Protein AF-0000000080869818 (afdb_homodimer)

Organism: NCBI:txid3151122

Nearest PDB structures (foldseek):
  1l0q-assembly4_D  TM=9.243E-01  e=3.278E-20  Methanosarcina mazei S-6
  3bws-assembly1_A  TM=8.130E-01  e=2.276E-13  Leptospira interrogans
  7zcj-assembly1_A  TM=7.150E-01  e=5.202E-08  synthetic construct
  6rem-assembly1_A  TM=7.268E-01  e=1.314E-07  synthetic construct
  6qsd-assembly1_A  TM=7.021E-01  e=1.252E-07  synthetic construct

Secondary structure (DSSP, 8-state):
------------------------------EEEEE-BTT--EEEEETTTTEEEEEE-S--SEEEEEE-TTSSEEEEEE-S-B-TTS-----TT--GGGGSTTS-SS----SS---BEEEEEEETTTTEEEEEEEESS----EEE-TTSSEEEEEEGGGTEEEEEETTT--EEEEEE--SSEEEEEE-TTT-PEEEEETTTTEEEEEETTTTEEEEEEE--S-EEEEEE-TTSSEEEEEETTTTEEEEEETTTTEEEEEEE--SSEEEEEE-TTS-EEEEEETTTTEEEEEETTT--EEEEE--S-EEEEEE-TTT-PEEEEESSSSEEEEE-TTT--EEEEEEPSS---S-EE------/------------------------------EEEEE-BTT--EEEEETTTTEEEEEE-S--SEEEEEE-TTSSEEEEEE-S-B-TTS-----TTS-GGGGSTTS--S----S----BEEEEEEETTTTEEEEEEEESS----EEE-TTSSEEEEEEGGGTEEEEEETTT--EEEEEE--SSEEEEEE-TTT-PEEEEETTTTEEEEEETTTTEEEEEEE--S-EEEEEE-TTSSEEEEEETTTTEEEEEETTTTEEEEEEE--SSEEEEEE-TTS-EEEEEETTTTEEEEEETTT--EEEEE--S-EEEEEE-TTT-PEEEEESSSSEEEEE-TTT--EEEEEE-SS---S-EEE-----

pLDDT: mean 85.12, std 24.09, range [18.5, 98.94]

Solvent-accessible surface area (backbone atoms only — not comparable to full-atom values): 37260 Å² total; per-residue (Å²): 142,81,88,80,76,79,77,80,80,79,78,77,78,75,76,75,77,74,75,70,73,71,70,65,70,66,74,67,60,36,32,36,40,30,20,10,23,86,56,22,32,26,43,30,28,36,64,82,78,64,39,74,74,49,64,33,65,90,49,59,30,23,28,7,30,26,48,32,74,84,52,52,36,36,40,33,18,11,53,48,70,32,67,75,88,54,83,61,85,62,72,96,74,79,72,79,77,77,64,68,74,71,63,67,82,62,91,64,66,71,83,60,87,64,42,21,8,40,34,38,33,26,33,56,89,75,47,37,76,75,48,77,34,71,41,87,30,29,15,46,26,43,39,45,39,74,82,48,49,36,39,38,34,21,15,34,92,76,18,16,37,38,31,28,31,63,86,78,53,40,68,78,47,73,42,81,67,32,45,33,20,41,28,68,49,65,44,71,92,60,38,44,34,41,34,20,10,29,62,69,5,29,36,27,36,27,36,70,88,78,66,44,60,46,30,40,25,66,69,48,62,23,22,35,36,52,40,68,40,84,85,62,49,36,36,39,30,20,18,32,75,73,14,26,34,36,33,27,33,60,87,80,39,37,67,73,45,77,42,88,58,35,40,42,27,41,15,37,31,50,39,66,85,54,51,33,40,39,36,18,5,25,70,64,22,22,39,30,38,31,34,67,86,80,59,51,73,49,73,37,81,34,78,60,27,24,26,30,42,45,47,40,71,87,80,30,36,33,39,34,18,10,72,74,42,35,31,37,36,37,23,39,67,85,82,53,45,76,75,45,78,38,80,47,91,25,42,33,33,38,66,28,75,42,76,55,70,80,128,133,85,74,80,81,82,78,80,81,80,78,79,77,76,75,75,76,74,76,71,72,70,72,66,70,66,73,67,62,38,33,37,40,28,21,10,24,85,57,22,32,27,42,30,29,35,63,84,77,64,38,74,74,47,63,33,64,89,50,58,30,22,29,9,29,25,49,31,75,85,52,53,37,37,38,33,18,12,54,47,68,32,64,72,88,54,83,62,88,62,71,98,74,80,73,78,76,77,66,67,75,72,64,66,79,62,88,64,67,70,83,59,86,62,41,21,9,39,34,38,34,27,33,56,88,75,47,37,74,74,47,76,34,70,40,87,29,28,15,48,26,41,38,46,41,73,84,47,49,36,39,38,34,21,14,35,92,76,19,17,36,38,33,27,32,65,85,79,54,40,68,77,48,73,43,81,66,34,45,33,20,40,27,70,50,63,44,72,94,61,37,45,33,39,35,19,10,30,62,70,5,30,36,28,35,27,36,70,86,79,66,45,59,45,31,42,25,67,69,48,62,23,22,33,35,51,38,68,41,84,85,62,50,37,35,40,30,19,18,31,74,74,14,27,35,34,34,26,34,60,86,81,39,36,67,73,45,76,41,87,58,34,42,42,26,41,14,35,34,49,39,67,86,52,51,34,39,38,35,19,8,24,70,64,21,22,39,29,38,31,36,67,87,79,61,50,74,49,72,37,82,35,79,60,26,25,26,30,43,46,47,40,74,86,80,30,34,33,38,34,18,11,71,75,42,36,30,37,37,36,23,40,66,84,82,53,44,75,72,44,78,38,80,47,92,26,40,33,34,38,66,26,75,43,77,55,68,81,129

InterPro domains:
  IPR002372 Pyrrolo-quinoline quinone repeat domain [PF13360] (114-333)
  IPR011048 Cytochrome cd1-nitrite reductase-like, haem d1 domain superfamily [SSF51004] (14-351)
  IPR015943 WD40/YVTN repeat-like-containing domain superfamily [G3DSA:2.130.10.10] (13-156)
  IPR015943 WD40/YVTN repeat-like-containing domain superfamily [G3DSA:2.130.10.10] (213-357)
  IPR051200 Multi-functional host-pathogen interaction and enzymatic activity protein [PTHR47197] (119-343)

Foldseek 3Di:
DDDPPPPDPPPPPPPPPPPPPPPPPPLQAKWKWWDFFQLQKIFIAHPVVGARDDIQHDGHRWFAWEAFPVRFKIKTFHQDFAWPPDCPVAPPDDDPPVPPPPPPPDPPPPPPGQTWIWMWIAGPVVSYTDDIAIGRGGFHYWDQFNVRQWIWTDHQVVQWIWIAGPVVSDTPDTARFGHGWADWDADPPQHWIWIFHQVQQKIFTARPVVGYTPDIAHADAGWHDWEAAPVRQWIWTDRQCVQWIFIAGPVVSYTPDIAHHEHRKAAWDAFLVRQKIWIDHQPVQKIWIAGNVVGDIDIDHHDHRWHYWDFDNPQGWIWTWHPVFQWIFTADRPVRHTPDIYGHSHGTHHMYIDDSDDD/DCPDDDPPPPPPPPPPPPPPPPPPPPLQAKWKWWDFFQLQKIFIAHPVVGARDDIQHDGHRWFAWEAFPVRFKIKTFHQDFAWPPDCPVAPPDDDPPVPPPPPPPDPPPPPPGQGWIWMWIAGPVVSYTDDIAIGRGGFHYWDQFNVRQWIWTDHQVVQWIWIAGPVVSDTPDIAHFGHGWADWDADPPQHWIWIFHQVQQKIFTARPVVGYTPDIAHADAGWHDWDAAPVRQWIWTDRQCVQWIFIAGPVVSYTPDIAHHEHRKAAWDAFLVRQKIWIDHQPQQKIWIAGNVVGDIDIDHHDHRWHYWDFDNPQGWIWTWHPVFQWIFTADRPVRHTPDIYGHSHGTHHMYIDDSDDD

Sequence (718 aa):
MKDSLQRPWLACLVAGIALGASTAALATGDRAFVPMGAADAVGIIDLERHQVISTVSGTMNTHGSALTPDGELLILGSLTPHEPGSEIARPEGVTEDEHAAHHGDGAAASPKEARTGLLYVVDTATSRLVRTLEVPGPVHHVLVTGDGRHVVATHPAGGGISVVSLDSGQVIASLATGPNPNYLVQHEEGGSILVSNAGNGTISEVDPQHWFVRRNMRVGGSPEHMVLSKDGQSLYVNDATGGNALAVDLATGSVAEEYEIGAAPHGIDLSPDGQRLYATSQGDNRLVRISLEDGTRHSAELSPAPYHLTVAPTDGRVLVTSRAAPHLWILAPDSLEVLQTLELGGIGHQISLEASRPDMKDSLQRPWLACLVAGIALGASTAALATGDRAFVPMGAADAVGIIDLERHQVISTVSGTMNTHGSALTPDGELLILGSLTPHEPGSEIARPEGVTEDEHAAHHGDGAAASPKEARTGLLYVVDTATSRLVRTLEVPGPVHHVLVTGDGRHVVATHPAGGGISVVSLDSGQVIASLATGPNPNYLVQHEEGGSILVSNAGNGTISEVDPQHWFVRRNMRVGGSPEHMVLSKDGQSLYVNDATGGNALAVDLATGSVAEEYEIGAAPHGIDLSPDGQRLYATSQGDNRLVRISLEDGTRHSAELSPAPYHLTVAPTDGRVLVTSRAAPHLWILAPDSLEVLQTLELGGIGHQISLEASRPD

Radius of gyration: 34.53 Å; Cα contacts (8 Å, |Δi|>4): 2020; chains: 2; bounding box: 156×140×74 Å

Structure (mmCIF, N/CA/C/O backbone):
data_AF-0000000080869818-model_v1
#
loop_
_entity.id
_entity.type
_entity.pdbx_description
1 polymer 'YncE family protein'
#
loop_
_atom_site.group_PDB
_atom_site.id
_atom_site.type_symbol
_atom_site.label_atom_id
_atom_site.label_alt_id
_atom_site.label_comp_id
_atom_site.label_asym_id
_atom_site.label_entity_id
_atom_site.label_seq_id
_atom_site.pdbx_PDB_ins_code
_atom_site.Cartn_x
_atom_site.Cartn_y
_atom_site.Cartn_z
_atom_site.occupancy
_atom_site.B_iso_or_equiv
_atom_site.auth_seq_id
_atom_site.auth_comp_id
_atom_site.auth_asym_id
_atom_site.auth_atom_id
_atom_site.pdbx_PDB_model_num
ATOM 1 N N . MET A 1 1 ? 77.188 73.562 -7.262 1 18.5 1 MET A N 1
ATOM 2 C CA . MET A 1 1 ? 75.75 73.5 -7.25 1 18.5 1 MET A CA 1
ATOM 3 C C . MET A 1 1 ? 75.25 72.875 -5.945 1 18.5 1 MET A C 1
ATOM 5 O O . MET A 1 1 ? 76 72.25 -5.199 1 18.5 1 MET A O 1
ATOM 9 N N . LYS A 1 2 ? 73.938 72.062 -6.125 1 23.8 2 LYS A N 1
ATOM 10 C CA . LYS A 1 2 ? 72.5 72.188 -5.891 1 23.8 2 LYS A CA 1
ATOM 11 C C . LYS A 1 2 ? 72.062 71.562 -4.582 1 23.8 2 LYS A C 1
ATOM 13 O O . LYS A 1 2 ? 72.5 70.438 -4.27 1 23.8 2 LYS A O 1
ATOM 18 N N . ASP A 1 3 ? 71.625 72.188 -3.564 1 23.52 3 ASP A N 1
ATOM 19 C CA . ASP A 1 3 ? 71.25 72 -2.17 1 23.52 3 ASP A CA 1
ATOM 20 C C . ASP A 1 3 ? 70.125 71 -2.039 1 23.52 3 ASP A C 1
ATOM 22 O O . ASP A 1 3 ? 69 71.125 -2.568 1 23.52 3 ASP A O 1
ATOM 26 N N . SER A 1 4 ? 70.375 69.688 -2.121 1 29.8 4 SER A N 1
ATOM 27 C CA . SER A 1 4 ? 69.562 68.438 -2.078 1 29.8 4 SER A CA 1
ATOM 28 C C . SER A 1 4 ? 68.812 68.375 -0.767 1 29.8 4 SER A C 1
ATOM 30 O O . SER A 1 4 ? 69.438 68.125 0.293 1 29.8 4 SER A O 1
ATOM 32 N N . LEU A 1 5 ? 67.812 69.312 -0.612 1 27.94 5 LEU A N 1
ATOM 33 C CA . LEU A 1 5 ? 66.938 69.438 0.575 1 27.94 5 LEU A CA 1
ATOM 34 C C . LEU A 1 5 ? 66.312 68.062 0.867 1 27.94 5 LEU A C 1
ATOM 36 O O . LEU A 1 5 ? 65.812 67.438 -0.047 1 27.94 5 LEU A O 1
ATOM 40 N N . GLN A 1 6 ? 66.625 67.375 1.917 1 27.58 6 GLN A N 1
ATOM 41 C CA . GLN A 1 6 ? 66.25 66.125 2.586 1 27.58 6 GLN A CA 1
ATOM 42 C C . GLN A 1 6 ? 64.812 66.125 3.098 1 27.58 6 GLN A C 1
ATOM 44 O O . GLN A 1 6 ? 64.562 66.812 4.102 1 27.58 6 GLN A O 1
ATOM 49 N N . ARG A 1 7 ? 63.781 66.625 2.291 1 27.31 7 ARG A N 1
ATOM 50 C CA . ARG A 1 7 ? 62.5 66.75 2.986 1 27.31 7 ARG A CA 1
ATOM 51 C C . ARG A 1 7 ? 62.062 65.5 3.656 1 27.31 7 ARG A C 1
ATOM 53 O O . ARG A 1 7 ? 62.188 64.375 3.074 1 27.31 7 ARG A O 1
ATOM 60 N N . PRO A 1 8 ? 61.844 65.5 5.02 1 28.58 8 PRO A N 1
ATOM 61 C CA . PRO A 1 8 ? 61.438 64.438 5.906 1 28.58 8 PRO A CA 1
ATOM 62 C C . PRO A 1 8 ? 60.031 63.875 5.578 1 28.58 8 PRO A C 1
ATOM 64 O O . PRO A 1 8 ? 59.156 64.625 5.191 1 28.58 8 PRO A O 1
ATOM 67 N N . TRP A 1 9 ? 59.906 62.719 4.887 1 28.58 9 TRP A N 1
ATOM 68 C CA . TRP A 1 9 ? 58.688 62 4.523 1 28.58 9 TRP A CA 1
ATOM 69 C C . TRP A 1 9 ? 57.812 61.719 5.754 1 28.58 9 TRP A C 1
ATOM 71 O O . TRP A 1 9 ? 58.312 61.094 6.723 1 28.58 9 TRP A O 1
ATOM 81 N N . LEU A 1 10 ? 56.969 62.656 6.234 1 28.91 10 LEU A N 1
ATOM 82 C CA . LEU A 1 10 ? 55.969 62.469 7.273 1 28.91 10 LEU A CA 1
ATOM 83 C C . LEU A 1 10 ? 55.125 61.25 6.988 1 28.91 10 LEU A C 1
ATOM 85 O O . LEU A 1 10 ? 54.5 61.125 5.926 1 28.91 10 LEU A O 1
ATOM 89 N N . ALA A 1 11 ? 55.469 60.062 7.527 1 29.45 11 ALA A N 1
ATOM 90 C CA . ALA A 1 11 ? 54.75 58.781 7.559 1 29.45 11 ALA A CA 1
ATOM 91 C C . ALA A 1 11 ? 53.375 58.938 8.234 1 29.45 11 ALA A C 1
ATOM 93 O O . ALA A 1 11 ? 53.281 59.312 9.406 1 29.45 11 ALA A O 1
ATOM 94 N N . CYS A 1 12 ? 52.375 59.5 7.539 1 28.84 12 CYS A N 1
ATOM 95 C CA . CYS A 1 12 ? 51 59.562 8.023 1 28.84 12 CYS A CA 1
ATOM 96 C C . CYS A 1 12 ? 50.531 58.188 8.461 1 28.84 12 CYS A C 1
ATOM 98 O O . CYS A 1 12 ? 50.562 57.219 7.684 1 28.84 12 CYS A O 1
ATOM 100 N N . LEU A 1 13 ? 50.625 57.844 9.766 1 31.23 13 LEU A N 1
ATOM 101 C CA . LEU A 1 13 ? 50.062 56.688 10.438 1 31.23 13 LEU A CA 1
ATOM 102 C C . LEU A 1 13 ? 48.562 56.656 10.266 1 31.23 13 LEU A C 1
ATOM 104 O O . LEU A 1 13 ? 47.844 57.531 10.75 1 31.23 13 LEU A O 1
ATOM 108 N N . VAL A 1 14 ? 48.062 56.281 9.094 1 30.48 14 VAL A N 1
ATOM 109 C CA . VAL A 1 14 ? 46.625 56 8.969 1 30.48 14 VAL A CA 1
ATOM 110 C C . VAL A 1 14 ? 46.219 54.906 9.961 1 30.48 14 VAL A C 1
ATOM 112 O O . VAL A 1 14 ? 46.719 53.781 9.883 1 30.48 14 VAL A O 1
ATOM 115 N N . ALA A 1 15 ? 45.969 55.281 11.227 1 33.91 15 ALA A N 1
ATOM 116 C CA . ALA A 1 15 ? 45.312 54.375 12.172 1 33.91 15 ALA A CA 1
ATOM 117 C C . ALA A 1 15 ? 44.031 53.812 11.578 1 33.91 15 ALA A C 1
ATOM 119 O O . ALA A 1 15 ? 43.062 54.562 11.32 1 33.91 15 ALA A O 1
ATOM 120 N N . GLY A 1 16 ? 44.094 52.844 10.742 1 30.05 16 GLY A N 1
ATOM 121 C CA . GLY A 1 16 ? 42.938 52.094 10.328 1 30.05 16 GLY A CA 1
ATOM 122 C C . GLY A 1 16 ? 42.062 51.625 11.5 1 30.05 16 GLY A C 1
ATOM 123 O O . GLY A 1 16 ? 42.562 50.875 12.352 1 30.05 16 GLY A O 1
ATOM 124 N N . ILE A 1 17 ? 41.188 52.438 12.023 1 32.44 17 ILE A N 1
ATOM 125 C CA . ILE A 1 17 ? 40.156 52 12.945 1 32.44 17 ILE A CA 1
ATOM 126 C C . ILE A 1 17 ? 39.406 50.812 12.336 1 32.44 17 ILE A C 1
ATOM 128 O O . ILE A 1 17 ? 38.75 50.969 11.305 1 32.44 17 ILE A O 1
ATOM 132 N N . ALA A 1 18 ? 39.906 49.594 12.492 1 32.31 18 ALA A N 1
ATOM 133 C CA . ALA A 1 18 ? 39.094 48.406 12.25 1 32.31 18 ALA A CA 1
ATOM 134 C C . ALA A 1 18 ? 37.812 48.469 13.062 1 32.31 18 ALA A C 1
ATOM 136 O O . ALA A 1 18 ? 37.844 48.312 14.289 1 32.31 18 ALA A O 1
ATOM 137 N N . LEU A 1 19 ? 36.844 49.312 12.703 1 32.28 19 LEU A N 1
ATOM 138 C CA . LEU A 1 19 ? 35.531 49.062 13.242 1 32.28 19 LEU A CA 1
ATOM 139 C C . LEU A 1 19 ? 35.188 47.562 13.172 1 32.28 19 LEU A C 1
ATOM 141 O O . LEU A 1 19 ? 35.062 47 12.078 1 32.28 19 LEU A O 1
ATOM 145 N N . GLY A 1 20 ? 35.688 46.781 14.094 1 31.2 20 GLY A N 1
ATOM 146 C CA . GLY A 1 20 ? 35.125 45.438 14.32 1 31.2 20 GLY A CA 1
ATOM 147 C C . GLY A 1 20 ? 33.625 45.406 14.289 1 31.2 20 GLY A C 1
ATOM 148 O O . GLY A 1 20 ? 32.969 46.031 15.117 1 31.2 20 GLY A O 1
ATOM 149 N N . ALA A 1 21 ? 33 45.438 13.148 1 33.75 21 ALA A N 1
ATOM 150 C CA . ALA A 1 21 ? 31.594 45.062 13.086 1 33.75 21 ALA A CA 1
ATOM 151 C C . ALA A 1 21 ? 31.312 43.844 13.969 1 33.75 21 ALA A C 1
ATOM 153 O O . ALA A 1 21 ? 31.797 42.75 13.695 1 33.75 21 ALA A O 1
ATOM 154 N N . SER A 1 22 ? 31.234 44.062 15.266 1 32.41 22 SER A N 1
ATOM 155 C CA . SER A 1 22 ? 30.594 43.031 16.078 1 32.41 22 SER A CA 1
ATOM 156 C C . SER A 1 22 ? 29.406 42.406 15.359 1 32.41 22 SER A C 1
ATOM 158 O O . SER A 1 22 ? 28.406 43.094 15.094 1 32.41 22 SER A O 1
ATOM 160 N N . THR A 1 23 ? 29.641 41.625 14.43 1 35.62 23 THR A N 1
ATOM 161 C CA . THR A 1 23 ? 28.516 40.781 14.078 1 35.62 23 THR A CA 1
ATOM 162 C C . THR A 1 23 ? 27.781 40.312 15.328 1 35.62 23 THR A C 1
ATOM 164 O O . THR A 1 23 ? 28.328 39.531 16.109 1 35.62 23 THR A O 1
ATOM 167 N N . ALA A 1 24 ? 27.172 41.219 16.094 1 33.56 24 ALA A N 1
ATOM 168 C CA . ALA A 1 24 ? 26.203 40.688 17.062 1 33.56 24 ALA A CA 1
ATOM 169 C C . ALA A 1 24 ? 25.547 39.406 16.547 1 33.56 24 ALA A C 1
ATOM 171 O O . ALA A 1 24 ? 24.953 39.406 15.469 1 33.56 24 ALA A O 1
ATOM 172 N N . ALA A 1 25 ? 26.141 38.375 16.891 1 36.62 25 ALA A N 1
ATOM 173 C CA . ALA A 1 25 ? 25.359 37.156 16.812 1 36.62 25 ALA A CA 1
ATOM 174 C C . ALA A 1 25 ? 23.906 37.406 17.188 1 36.62 25 ALA A C 1
ATOM 176 O O . ALA A 1 25 ? 23.609 37.75 18.344 1 36.62 25 ALA A O 1
ATOM 177 N N . LEU A 1 26 ? 23.109 38.156 16.5 1 35.09 26 LEU A N 1
ATOM 178 C CA . LEU A 1 26 ? 21.688 38.094 16.828 1 35.09 26 LEU A CA 1
ATOM 179 C C . LEU A 1 26 ? 21.344 36.781 17.547 1 35.09 26 LEU A C 1
ATOM 181 O O . LEU A 1 26 ? 21.656 35.719 17.062 1 35.09 26 LEU A O 1
ATOM 185 N N . ALA A 1 27 ? 21.578 36.656 18.75 1 39.19 27 ALA A N 1
ATOM 186 C CA . ALA A 1 27 ? 20.906 35.594 19.531 1 39.19 27 ALA A CA 1
ATOM 187 C C . ALA A 1 27 ? 19.641 35.125 18.828 1 39.19 27 ALA A C 1
ATOM 189 O O . ALA A 1 27 ? 18.672 35.875 18.688 1 39.19 27 ALA A O 1
ATOM 190 N N . THR A 1 28 ? 19.719 34.562 17.625 1 47.72 28 THR A N 1
ATOM 191 C CA . THR A 1 28 ? 18.531 34.156 16.875 1 47.72 28 THR A CA 1
ATOM 192 C C . THR A 1 28 ? 17.484 33.5 17.797 1 47.72 28 THR A C 1
ATOM 194 O O . THR A 1 28 ? 17.781 32.562 18.5 1 47.72 28 THR A O 1
ATOM 197 N N . GLY A 1 29 ? 16.75 34.188 18.562 1 55.59 29 GLY A N 1
ATOM 198 C CA . GLY A 1 29 ? 15.539 33.75 19.219 1 55.59 29 GLY A CA 1
ATOM 199 C C . GLY A 1 29 ? 14.781 32.688 18.453 1 55.59 29 GLY A C 1
ATOM 200 O O . GLY A 1 29 ? 15.156 32.344 17.328 1 55.59 29 GLY A O 1
ATOM 201 N N . ASP A 1 30 ? 13.766 32.062 19.203 1 82.94 30 ASP A N 1
ATOM 202 C CA . ASP A 1 30 ? 12.867 31.047 18.656 1 82.94 30 ASP A CA 1
ATOM 203 C C . ASP A 1 30 ? 12.109 31.594 17.438 1 82.94 30 ASP A C 1
ATOM 205 O O . ASP A 1 30 ? 11.547 32.688 17.484 1 82.94 30 ASP A O 1
ATOM 209 N N . ARG A 1 31 ? 12.414 31.156 16.297 1 92.88 31 ARG A N 1
ATOM 210 C CA . ARG A 1 31 ? 11.695 31.531 15.094 1 92.88 31 ARG A CA 1
ATOM 211 C C . ARG A 1 31 ? 10.672 30.469 14.703 1 92.88 31 ARG A C 1
ATOM 213 O O . ARG A 1 31 ? 10.875 29.281 14.961 1 92.88 31 ARG A O 1
ATOM 220 N N . ALA A 1 32 ? 9.617 31 14.18 1 96.25 32 ALA A N 1
ATOM 221 C CA . ALA A 1 32 ? 8.641 30.156 13.508 1 96.25 32 ALA A CA 1
ATOM 222 C C . ALA A 1 32 ? 8.594 30.438 12.008 1 96.25 32 ALA A C 1
ATOM 224 O O . ALA A 1 32 ? 8.734 31.594 11.586 1 96.25 32 ALA A O 1
ATOM 225 N N . PHE A 1 33 ? 8.5 29.469 11.234 1 97.81 33 PHE A N 1
ATOM 226 C CA . PHE A 1 33 ? 8.328 29.562 9.789 1 97.81 33 PHE A CA 1
ATOM 227 C C . PHE A 1 33 ? 6.93 29.109 9.375 1 97.81 33 PHE A C 1
ATOM 229 O O . PHE A 1 33 ? 6.508 28 9.711 1 97.81 33 PHE A O 1
ATOM 236 N N . VAL A 1 34 ? 6.211 29.922 8.625 1 98.5 34 VAL A N 1
ATOM 237 C CA . VAL A 1 34 ? 4.812 29.656 8.312 1 98.5 34 VAL A CA 1
ATOM 238 C C . VAL A 1 34 ? 4.586 29.766 6.809 1 98.5 34 VAL A C 1
ATOM 240 O O . VAL A 1 34 ? 4.484 30.859 6.27 1 98.5 34 VAL A O 1
ATOM 243 N N . PRO A 1 35 ? 4.469 28.625 6.113 1 98.69 35 PRO A N 1
ATOM 244 C CA . PRO A 1 35 ? 4.016 28.703 4.719 1 98.69 35 PRO A CA 1
ATOM 245 C C . PRO A 1 35 ? 2.635 29.344 4.582 1 98.69 35 PRO A C 1
ATOM 247 O O . PRO A 1 35 ? 1.755 29.094 5.414 1 98.69 35 PRO A O 1
ATOM 250 N N . MET A 1 36 ? 2.467 30.125 3.479 1 98.44 36 MET A N 1
ATOM 251 C CA . MET A 1 36 ? 1.243 30.922 3.404 1 98.44 36 MET A CA 1
ATOM 252 C C . MET A 1 36 ? 0.469 30.609 2.127 1 98.44 36 MET A C 1
ATOM 254 O O . MET A 1 36 ? -0.218 31.484 1.587 1 98.44 36 MET A O 1
ATOM 258 N N . GLY A 1 37 ? 0.624 29.453 1.611 1 97.12 37 GLY A N 1
ATOM 259 C CA . GLY A 1 37 ? -0.202 28.938 0.532 1 97.12 37 GLY A CA 1
ATOM 260 C C . GLY A 1 37 ? -0.171 29.797 -0.712 1 97.12 37 GLY A C 1
ATOM 261 O O . GLY A 1 37 ? 0.903 30.109 -1.231 1 97.12 37 GLY A O 1
ATOM 262 N N . ALA A 1 38 ? -1.309 30.281 -1.042 1 95 38 ALA A N 1
ATOM 263 C CA . ALA A 1 38 ? -1.509 30.984 -2.309 1 95 38 ALA A CA 1
ATOM 264 C C . ALA A 1 38 ? -0.774 32.312 -2.316 1 95 38 ALA A C 1
ATOM 266 O O . ALA A 1 38 ? -0.608 32.938 -3.369 1 95 38 ALA A O 1
ATOM 267 N N . ALA A 1 39 ? -0.316 32.781 -1.183 1 96.88 39 ALA A N 1
ATOM 268 C CA . ALA A 1 39 ? 0.448 34.031 -1.124 1 96.88 39 ALA A CA 1
ATOM 269 C C . ALA A 1 39 ? 1.862 33.812 -1.66 1 96.88 39 ALA A C 1
ATOM 271 O O . ALA A 1 39 ? 2.613 34.781 -1.824 1 96.88 39 ALA A O 1
ATOM 272 N N . ASP A 1 40 ? 2.211 32.562 -1.892 1 96.94 40 ASP A N 1
ATOM 273 C CA . ASP A 1 40 ? 3.488 32.188 -2.5 1 96.94 40 ASP A CA 1
ATOM 274 C C . ASP A 1 40 ? 4.656 32.75 -1.691 1 96.94 40 ASP A C 1
ATOM 276 O O . ASP A 1 40 ? 5.598 33.312 -2.256 1 96.94 40 ASP A O 1
ATOM 280 N N . ALA A 1 41 ? 4.527 32.656 -0.362 1 97.31 41 ALA A N 1
ATOM 281 C CA . ALA A 1 41 ? 5.559 33.125 0.551 1 97.31 41 ALA A CA 1
ATOM 282 C C . ALA A 1 41 ? 5.531 32.375 1.869 1 97.31 41 ALA A C 1
ATOM 284 O O . ALA A 1 41 ? 4.574 31.641 2.156 1 97.31 41 ALA A O 1
ATOM 285 N N . VAL A 1 42 ? 6.641 32.531 2.568 1 98.31 42 VAL A N 1
ATOM 286 C CA . VAL A 1 42 ? 6.758 31.984 3.916 1 98.31 42 VAL A CA 1
ATOM 287 C C . VAL A 1 42 ? 7.094 33.094 4.898 1 98.31 42 VAL A C 1
ATOM 289 O O . VAL A 1 42 ? 8.055 33.844 4.695 1 98.31 42 VAL A O 1
ATOM 292 N N . GLY A 1 43 ? 6.281 33.25 5.914 1 97.88 43 GLY A N 1
ATOM 293 C CA . GLY A 1 43 ? 6.574 34.219 6.957 1 97.88 43 GLY A CA 1
ATOM 294 C C . GLY A 1 43 ? 7.555 33.688 7.992 1 97.88 43 GLY A C 1
ATOM 295 O O . GLY A 1 43 ? 7.48 32.531 8.398 1 97.88 43 GLY A O 1
ATOM 296 N N . ILE A 1 44 ? 8.469 34.5 8.312 1 96.94 44 ILE A N 1
ATOM 297 C CA . ILE A 1 44 ? 9.383 34.219 9.406 1 96.94 44 ILE A CA 1
ATOM 298 C C . ILE A 1 44 ? 9.039 35.094 10.609 1 96.94 44 ILE A C 1
ATOM 300 O O . ILE A 1 44 ? 9.07 36.312 10.516 1 96.94 44 ILE A O 1
ATOM 304 N N . ILE A 1 45 ? 8.797 34.438 11.68 1 95.5 45 ILE A N 1
ATOM 305 C CA . ILE A 1 45 ? 8.281 35.125 12.852 1 95.5 45 ILE A CA 1
ATOM 306 C C . ILE A 1 45 ? 9.289 35.031 13.992 1 95.5 45 ILE A C 1
ATOM 308 O O . ILE A 1 45 ? 9.789 33.938 14.305 1 95.5 45 ILE A O 1
ATOM 312 N N . ASP A 1 46 ? 9.609 36.125 14.57 1 92.25 46 ASP A N 1
ATOM 313 C CA . ASP A 1 46 ? 10.344 36.188 15.828 1 92.25 46 ASP A CA 1
ATOM 314 C C . ASP A 1 46 ? 9.406 35.969 17.016 1 92.25 46 ASP A C 1
ATOM 316 O O . ASP A 1 46 ? 8.578 36.844 17.312 1 92.25 46 ASP A O 1
ATOM 320 N N . LEU A 1 47 ? 9.562 35 17.734 1 91.06 47 LEU A N 1
ATOM 321 C CA . LEU A 1 47 ? 8.594 34.625 18.781 1 91.06 47 LEU A CA 1
ATOM 322 C C . LEU A 1 47 ? 8.859 35.406 20.062 1 91.06 47 LEU A C 1
ATOM 324 O O . LEU A 1 47 ? 8 35.469 20.938 1 91.06 47 LEU A O 1
ATOM 328 N N . GLU A 1 48 ? 9.961 35.969 20.203 1 87.81 48 GLU A N 1
ATOM 329 C CA . GLU A 1 48 ? 10.234 36.844 21.344 1 87.81 48 GLU A CA 1
ATOM 330 C C . GLU A 1 48 ? 9.625 38.219 21.125 1 87.81 48 GLU A C 1
ATOM 332 O O . GLU A 1 48 ? 8.977 38.781 22.031 1 87.81 48 GLU A O 1
ATOM 337 N N . ARG A 1 49 ? 9.805 38.719 19.922 1 89.31 49 ARG A N 1
ATOM 338 C CA . ARG A 1 49 ? 9.305 40.062 19.609 1 89.31 49 ARG A CA 1
ATOM 339 C C . ARG A 1 49 ? 7.867 40 19.125 1 89.31 49 ARG A C 1
ATOM 341 O O . ARG A 1 49 ? 7.199 41.031 19.031 1 89.31 49 ARG A O 1
ATOM 348 N N . HIS A 1 50 ? 7.406 38.812 18.766 1 91.12 50 HIS A N 1
ATOM 349 C CA . HIS A 1 50 ? 6.07 38.625 18.219 1 91.12 50 HIS A CA 1
ATOM 350 C C . HIS A 1 50 ? 5.855 39.438 16.953 1 91.12 50 HIS A C 1
ATOM 352 O O . HIS A 1 50 ? 4.871 40.188 16.859 1 91.12 50 HIS A O 1
ATOM 358 N N . GLN A 1 51 ? 6.754 39.281 16.062 1 93.38 51 GLN A N 1
ATOM 359 C CA . GLN A 1 51 ? 6.691 40.031 14.82 1 93.38 51 GLN A CA 1
ATOM 360 C C . GLN A 1 51 ? 7.164 39.188 13.641 1 93.38 51 GLN A C 1
ATOM 362 O O . GLN A 1 51 ? 8.078 38.375 13.789 1 93.38 51 GLN A O 1
ATOM 367 N N . VAL A 1 52 ? 6.457 39.375 12.547 1 94.19 52 VAL A N 1
ATOM 368 C CA . VAL A 1 52 ? 7.012 38.844 11.305 1 94.19 52 VAL A CA 1
ATOM 369 C C . VAL A 1 52 ? 8.266 39.656 10.93 1 94.19 52 VAL A C 1
ATOM 371 O O . VAL A 1 52 ? 8.203 40.844 10.68 1 94.19 52 VAL A O 1
ATOM 374 N N . ILE A 1 53 ? 9.359 39.031 10.812 1 94.38 53 ILE A N 1
ATOM 375 C CA . ILE A 1 53 ? 10.609 39.781 10.68 1 94.38 53 ILE A CA 1
ATOM 376 C C . ILE A 1 53 ? 11.133 39.656 9.25 1 94.38 53 ILE A C 1
ATOM 378 O O . ILE A 1 53 ? 11.977 40.438 8.82 1 94.38 53 ILE A O 1
ATOM 382 N N . SER A 1 54 ? 10.711 38.688 8.562 1 93.88 54 SER A N 1
ATOM 383 C CA . SER A 1 54 ? 11.156 38.469 7.188 1 93.88 54 SER A CA 1
ATOM 384 C C . SER A 1 54 ? 10.219 37.5 6.445 1 93.88 54 SER A C 1
ATOM 386 O O . SER A 1 54 ? 9.266 37 7.031 1 93.88 54 SER A O 1
ATOM 388 N N . THR A 1 55 ? 10.391 37.406 5.125 1 95.94 55 THR A N 1
ATOM 389 C CA . THR A 1 55 ? 9.617 36.5 4.285 1 95.94 55 THR A CA 1
ATOM 390 C C . THR A 1 55 ? 10.523 35.812 3.281 1 95.94 55 THR A C 1
ATOM 392 O O . THR A 1 55 ? 11.516 36.375 2.818 1 95.94 55 THR A O 1
ATOM 395 N N . VAL A 1 56 ? 10.266 34.531 3.092 1 96.94 56 VAL A N 1
ATOM 396 C CA . VAL A 1 56 ? 10.867 33.812 1.978 1 96.94 56 VAL A CA 1
ATOM 397 C C . VAL A 1 56 ? 9.977 33.938 0.742 1 96.94 56 VAL A C 1
ATOM 399 O O . VAL A 1 56 ? 8.797 33.594 0.782 1 96.94 56 VAL A O 1
ATOM 402 N N . SER A 1 57 ? 10.531 34.469 -0.337 1 95.44 57 SER A N 1
ATOM 403 C CA . SER A 1 57 ? 9.812 34.594 -1.6 1 95.44 57 SER A CA 1
ATOM 404 C C . SER A 1 57 ? 10.305 33.562 -2.617 1 95.44 57 SER A C 1
ATOM 406 O O . SER A 1 57 ? 11.234 32.781 -2.336 1 95.44 57 SER A O 1
ATOM 408 N N . GLY A 1 58 ? 9.586 33.438 -3.74 1 94.81 58 GLY A N 1
ATOM 409 C CA . GLY A 1 58 ? 10.023 32.562 -4.82 1 94.81 58 GLY A CA 1
ATOM 410 C C . GLY A 1 58 ? 9.477 31.156 -4.711 1 94.81 58 GLY A C 1
ATOM 411 O O . GLY A 1 58 ? 10 30.234 -5.336 1 94.81 58 GLY A O 1
ATOM 412 N N . THR A 1 59 ? 8.539 30.984 -3.846 1 95.44 59 THR A N 1
ATOM 413 C CA . THR A 1 59 ? 7.887 29.688 -3.725 1 95.44 59 THR A CA 1
ATOM 414 C C . THR A 1 59 ? 6.453 29.75 -4.246 1 95.44 59 THR A C 1
ATOM 416 O O . THR A 1 59 ? 5.906 30.844 -4.438 1 95.44 59 THR A O 1
ATOM 419 N N . MET A 1 60 ? 5.883 28.578 -4.523 1 95.31 60 MET A N 1
ATOM 420 C CA . MET A 1 60 ? 4.52 28.516 -5.031 1 95.31 60 MET A CA 1
ATOM 421 C C . MET A 1 60 ? 3.637 27.672 -4.129 1 95.31 60 MET A C 1
ATOM 423 O O . MET A 1 60 ? 3.898 26.469 -3.943 1 95.31 60 MET A O 1
ATOM 427 N N . ASN A 1 61 ? 2.578 28.344 -3.564 1 97.5 61 ASN A N 1
ATOM 428 C CA . ASN A 1 61 ? 1.5 27.641 -2.879 1 97.5 61 ASN A CA 1
ATOM 429 C C . ASN A 1 61 ? 2.041 26.609 -1.891 1 97.5 61 ASN A C 1
ATOM 431 O O . ASN A 1 61 ? 1.643 25.453 -1.923 1 97.5 61 ASN A O 1
ATOM 435 N N . THR A 1 62 ? 2.887 27 -1.01 1 97.69 62 THR A N 1
ATOM 436 C CA . THR A 1 62 ? 3.5 26.078 -0.059 1 97.69 62 THR A CA 1
ATOM 437 C C . THR A 1 62 ? 2.57 25.828 1.124 1 97.69 62 THR A C 1
ATOM 439 O O . THR A 1 62 ? 1.978 26.766 1.667 1 97.69 62 THR A O 1
ATOM 442 N N . HIS A 1 63 ? 2.436 24.578 1.45 1 98.12 63 HIS A N 1
ATOM 443 C CA . HIS A 1 63 ? 1.631 24.125 2.582 1 98.12 63 HIS A CA 1
ATOM 444 C C . HIS A 1 63 ? 2.486 23.406 3.615 1 98.12 63 HIS A C 1
ATOM 446 O O . HIS A 1 63 ? 2.396 23.688 4.812 1 98.12 63 HIS A O 1
ATOM 452 N N . GLY A 1 64 ? 3.297 22.453 3.168 1 98.25 64 GLY A N 1
ATOM 453 C CA . GLY A 1 64 ? 4.164 21.703 4.051 1 98.25 64 GLY A CA 1
ATOM 454 C C . GLY A 1 64 ? 5.438 22.438 4.422 1 98.25 64 GLY A C 1
ATOM 455 O O . GLY A 1 64 ? 5.969 23.203 3.623 1 98.25 64 GLY A O 1
ATOM 456 N N . SER A 1 65 ? 5.918 22.125 5.621 1 98.31 65 SER A N 1
ATOM 457 C CA . SER A 1 65 ? 7.18 22.703 6.07 1 98.31 65 SER A CA 1
ATOM 458 C C . SER A 1 65 ? 7.848 21.828 7.125 1 98.31 65 SER A C 1
ATOM 460 O O . SER A 1 65 ? 7.172 21.219 7.957 1 98.31 65 SER A O 1
ATOM 462 N N . ALA A 1 66 ? 9.148 21.812 7.031 1 98 66 ALA A N 1
ATOM 463 C CA . ALA A 1 66 ? 9.953 21.141 8.039 1 98 66 ALA A CA 1
ATOM 464 C C . ALA A 1 66 ? 11.367 21.688 8.078 1 98 66 ALA A C 1
ATOM 466 O O . ALA A 1 66 ? 11.945 22.016 7.035 1 98 66 ALA A O 1
ATOM 467 N N . LEU A 1 67 ? 11.883 21.75 9.227 1 96.88 67 LEU A N 1
ATOM 468 C CA . LEU A 1 67 ? 13.273 22.141 9.406 1 96.88 67 LEU A CA 1
ATOM 469 C C . LEU A 1 67 ? 14.18 20.922 9.516 1 96.88 67 LEU A C 1
ATOM 471 O O . LEU A 1 67 ? 13.773 19.891 10.062 1 96.88 67 LEU A O 1
ATOM 475 N N . THR A 1 68 ? 15.398 21.125 9 1 96 68 THR A N 1
ATOM 476 C CA . THR A 1 68 ? 16.406 20.141 9.367 1 96 68 THR A CA 1
ATOM 477 C C . THR A 1 68 ? 16.734 20.219 10.852 1 96 68 THR A C 1
ATOM 479 O O . THR A 1 68 ? 16.531 21.266 11.484 1 96 68 THR A O 1
ATOM 482 N N . PRO A 1 69 ? 17.266 19.125 11.398 1 92.75 69 PRO A N 1
ATOM 483 C CA . PRO A 1 69 ? 17.516 19.094 12.844 1 92.75 69 PRO A CA 1
ATOM 484 C C . PRO A 1 69 ? 18.469 20.203 13.289 1 92.75 69 PRO A C 1
ATOM 486 O O . PRO A 1 69 ? 18.344 20.703 14.406 1 92.75 69 PRO A O 1
ATOM 489 N N . ASP A 1 70 ? 19.359 20.609 12.453 1 92.19 70 ASP A N 1
ATOM 490 C CA . ASP A 1 70 ? 20.312 21.656 12.805 1 92.19 70 ASP A CA 1
ATOM 491 C C . ASP A 1 70 ? 19.734 23.047 12.594 1 92.19 70 ASP A C 1
ATOM 493 O O . ASP A 1 70 ? 20.375 24.047 12.914 1 92.19 70 ASP A O 1
ATOM 497 N N . GLY A 1 71 ? 18.578 23.109 12.023 1 94.19 71 GLY A N 1
ATOM 498 C CA . GLY A 1 71 ? 17.891 24.375 11.82 1 94.19 71 GLY A CA 1
ATOM 499 C C . GLY A 1 71 ? 18.422 25.172 10.641 1 94.19 71 GLY A C 1
ATOM 500 O O . GLY A 1 71 ? 18.016 26.297 10.398 1 94.19 71 GLY A O 1
ATOM 501 N N . GLU A 1 72 ? 19.281 24.578 9.836 1 95.12 72 GLU A N 1
ATOM 502 C CA . GLU A 1 72 ? 19.984 25.312 8.797 1 95.12 72 GLU A CA 1
ATOM 503 C C . GLU A 1 72 ? 19.156 25.406 7.523 1 95.12 72 GLU A C 1
ATOM 505 O O . GLU A 1 72 ? 19.281 26.359 6.758 1 95.12 72 GLU A O 1
ATOM 510 N N . LEU A 1 73 ? 18.406 24.328 7.328 1 97 73 LEU A 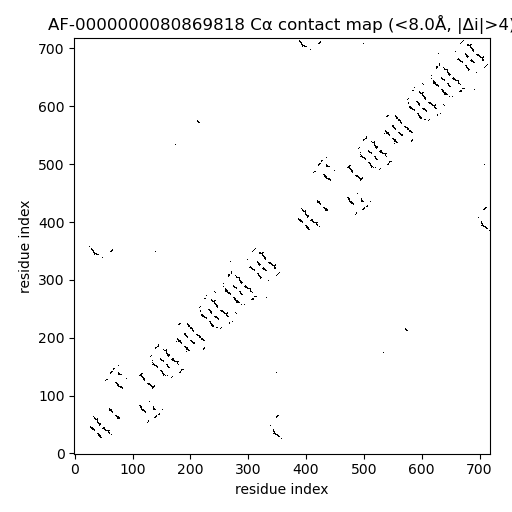N 1
ATOM 511 C CA . LEU A 1 73 ? 17.578 24.297 6.121 1 97 73 LEU A CA 1
ATOM 512 C C . LEU A 1 73 ? 16.109 24.172 6.477 1 97 73 LEU A C 1
ATOM 514 O O . LEU A 1 73 ? 15.75 23.438 7.398 1 97 73 LEU A O 1
ATOM 518 N N . LEU A 1 74 ? 15.305 24.875 5.754 1 98 74 LEU A N 1
ATOM 519 C CA . LEU A 1 74 ? 13.852 24.766 5.75 1 98 74 LEU A CA 1
ATOM 520 C C . LEU A 1 74 ? 13.359 24.156 4.445 1 98 74 LEU A C 1
ATOM 522 O O . LEU A 1 74 ? 13.695 24.625 3.359 1 98 74 LEU A O 1
ATOM 526 N N . ILE A 1 75 ? 12.641 23.078 4.586 1 98.81 75 ILE A N 1
ATOM 527 C CA . ILE A 1 75 ? 12.062 22.422 3.42 1 98.81 75 ILE A CA 1
ATOM 528 C C . ILE A 1 75 ? 10.578 22.781 3.311 1 98.81 75 ILE A C 1
ATOM 530 O O . ILE A 1 75 ? 9.836 22.672 4.293 1 98.81 75 ILE A O 1
ATOM 534 N N . LEU A 1 76 ? 10.188 23.172 2.104 1 98.75 76 LEU A N 1
ATOM 535 C CA . LEU A 1 76 ? 8.805 23.578 1.836 1 98.75 76 LEU A CA 1
ATOM 536 C C . LEU A 1 76 ? 8.203 22.734 0.717 1 98.75 76 LEU A C 1
ATOM 538 O O . LEU A 1 76 ? 8.875 22.438 -0.272 1 98.75 76 LEU A O 1
ATOM 542 N N . GLY A 1 77 ? 6.945 22.344 0.916 1 98.62 77 GLY A N 1
ATOM 543 C CA . GLY A 1 77 ? 6.254 21.594 -0.117 1 98.62 77 GLY A CA 1
ATOM 544 C C . GLY A 1 77 ? 5.137 22.375 -0.78 1 98.62 77 GLY A C 1
ATOM 545 O O . GLY A 1 77 ? 4.312 22.984 -0.098 1 98.62 77 GLY A O 1
ATOM 546 N N . SER A 1 78 ? 5.074 22.297 -2.09 1 97.75 78 SER A N 1
ATOM 547 C CA . SER A 1 78 ? 4.047 22.984 -2.875 1 97.75 78 SER A CA 1
ATOM 548 C C . SER A 1 78 ? 2.855 22.062 -3.135 1 97.75 78 SER A C 1
ATOM 550 O O . SER A 1 78 ? 3.027 20.922 -3.551 1 97.75 78 SER A O 1
ATOM 552 N N . LEU A 1 79 ? 1.688 22.625 -2.969 1 96.31 79 LEU A N 1
ATOM 553 C CA . LEU A 1 79 ? 0.473 21.859 -3.207 1 96.31 79 LEU A CA 1
ATOM 554 C C . LEU A 1 79 ? 0.039 21.953 -4.664 1 96.31 79 LEU A C 1
ATOM 556 O O . LEU A 1 79 ? -0.983 21.391 -5.059 1 96.31 79 LEU A O 1
ATOM 560 N N . THR A 1 80 ? 0.767 22.641 -5.473 1 91.62 80 THR A N 1
ATOM 561 C CA . THR A 1 80 ? 0.433 22.859 -6.879 1 91.62 80 THR A CA 1
ATOM 562 C C . THR A 1 80 ? 1.146 21.828 -7.762 1 91.62 80 THR A C 1
ATOM 564 O O . THR A 1 80 ? 2.346 21.594 -7.602 1 91.62 80 THR A O 1
ATOM 567 N N . PRO A 1 81 ? 0.325 21.219 -8.688 1 88.88 81 PRO A N 1
ATOM 568 C CA . PRO A 1 81 ? 1.008 20.359 -9.656 1 88.88 81 PRO A CA 1
ATOM 569 C C . PRO A 1 81 ? 1.963 21.141 -10.562 1 88.88 81 PRO A C 1
ATOM 571 O O . PRO A 1 81 ? 1.718 22.312 -10.859 1 88.88 81 PRO A O 1
ATOM 574 N N . HIS A 1 82 ? 2.975 20.516 -10.812 1 84.75 82 HIS A N 1
ATOM 575 C CA . HIS A 1 82 ? 3.986 21.094 -11.695 1 84.75 82 HIS A CA 1
ATOM 576 C C . HIS A 1 82 ? 4.113 20.297 -12.984 1 84.75 82 HIS A C 1
ATOM 578 O O . HIS A 1 82 ? 4.094 19.062 -12.969 1 84.75 82 HIS A O 1
ATOM 584 N N . GLU A 1 83 ? 4.02 20.875 -14.18 1 74.94 83 GLU A N 1
ATOM 585 C CA . GLU A 1 83 ? 4.281 20.203 -15.453 1 74.94 83 GLU A CA 1
ATOM 586 C C . GLU A 1 83 ? 5.77 19.906 -15.617 1 74.94 83 GLU A C 1
ATOM 588 O O . GLU A 1 83 ? 6.609 20.797 -15.469 1 74.94 83 GLU A O 1
ATOM 593 N N . PRO A 1 84 ? 5.973 18.625 -15.867 1 63.03 84 PRO A N 1
ATOM 594 C CA . PRO A 1 84 ? 7.379 18.25 -16.047 1 63.03 84 PRO A CA 1
ATOM 595 C C . PRO A 1 84 ? 8.062 19.047 -17.156 1 63.03 84 PRO A C 1
ATOM 597 O O . PRO A 1 84 ? 7.434 19.391 -18.156 1 63.03 84 PRO A O 1
ATOM 600 N N . GLY A 1 85 ? 9.43 19.297 -16.969 1 54.59 85 GLY A N 1
ATOM 601 C CA . GLY A 1 85 ? 10.227 19.969 -17.984 1 54.59 85 GLY A CA 1
ATOM 602 C C . GLY A 1 85 ? 10.07 21.484 -17.953 1 54.59 85 GLY A C 1
ATOM 603 O O . GLY A 1 85 ? 10.688 22.188 -18.75 1 54.59 85 GLY A O 1
ATOM 604 N N . SER A 1 86 ? 9.078 21.922 -17.266 1 46.19 86 SER A N 1
ATOM 605 C CA . SER A 1 86 ? 9.023 23.375 -17.219 1 46.19 86 SER A CA 1
ATOM 606 C C . SER A 1 86 ? 10.195 23.953 -16.422 1 46.19 86 SER A C 1
ATOM 608 O O . SER A 1 86 ? 10.711 23.312 -15.508 1 46.19 86 SER A O 1
ATOM 610 N N . GLU A 1 87 ? 10.906 24.938 -16.984 1 43.25 87 GLU A N 1
ATOM 611 C CA . GLU A 1 87 ? 12.094 25.625 -16.469 1 43.25 87 GLU A CA 1
ATOM 612 C C . GLU A 1 87 ? 11.992 25.859 -14.969 1 43.25 87 GLU A C 1
ATOM 614 O O . GLU A 1 87 ? 11.047 26.484 -14.492 1 43.25 87 GLU A O 1
ATOM 619 N N . ILE A 1 88 ? 12.273 24.828 -14.312 1 44.47 88 ILE A N 1
ATOM 620 C CA . ILE A 1 88 ? 12.5 25.172 -12.906 1 44.47 88 ILE A CA 1
ATOM 621 C C . ILE A 1 88 ? 13.656 26.156 -12.797 1 44.47 88 ILE A C 1
ATOM 623 O O . ILE A 1 88 ? 14.742 25.922 -13.328 1 44.47 88 ILE A O 1
ATOM 627 N N . ALA A 1 89 ? 13.5 27.266 -12.555 1 36.59 89 ALA A N 1
ATOM 628 C CA . ALA A 1 89 ? 14.625 28.172 -12.375 1 36.59 89 ALA A CA 1
ATOM 629 C C . ALA A 1 89 ? 15.734 27.516 -11.555 1 36.59 89 ALA A C 1
ATOM 631 O O . ALA A 1 89 ? 15.555 27.25 -10.367 1 36.59 89 ALA A O 1
ATOM 632 N N . ARG A 1 90 ? 16.5 26.594 -12.195 1 36.94 90 ARG A N 1
ATOM 633 C CA . ARG A 1 90 ? 17.688 26.094 -11.508 1 36.94 90 ARG A CA 1
ATOM 634 C C . ARG A 1 90 ? 18.672 27.234 -11.219 1 36.94 90 ARG A C 1
ATOM 636 O O . ARG A 1 90 ? 18.859 28.125 -12.062 1 36.94 90 ARG A O 1
ATOM 643 N N . PRO A 1 91 ? 19.125 27.25 -9.953 1 32.09 91 PRO A N 1
ATOM 644 C CA . PRO A 1 91 ? 20.234 28.203 -9.938 1 32.09 91 PRO A CA 1
ATOM 645 C C . PRO A 1 91 ? 21.25 27.953 -11.047 1 32.09 91 PRO A C 1
ATOM 647 O O . PRO A 1 91 ? 21.359 26.828 -11.547 1 32.09 91 PRO A O 1
ATOM 650 N N . GLU A 1 92 ? 22.047 28.891 -11.688 1 36.47 92 GLU A N 1
ATOM 651 C CA . GLU A 1 92 ? 22.906 29 -12.852 1 36.47 92 GLU A CA 1
ATOM 652 C C . GLU A 1 92 ? 23.859 27.812 -12.953 1 36.47 92 GLU A C 1
ATOM 654 O O . GLU A 1 92 ? 24.469 27.594 -14 1 36.47 92 GLU A O 1
ATOM 659 N N . GLY A 1 93 ? 24.078 26.859 -11.984 1 33.16 93 GLY A N 1
ATOM 660 C CA . GLY A 1 93 ? 25.266 26.016 -12.086 1 33.16 93 GLY A CA 1
ATOM 661 C C . GLY A 1 93 ? 24.953 24.609 -12.547 1 33.16 93 GLY A C 1
ATOM 662 O O . GLY A 1 93 ? 25.859 23.766 -12.625 1 33.16 93 GLY A O 1
ATOM 663 N N . VAL A 1 94 ? 23.844 23.812 -12.195 1 30.75 94 VAL A N 1
ATOM 664 C CA . VAL A 1 94 ? 23.891 22.375 -12.43 1 30.75 94 VAL A CA 1
ATOM 665 C C . VAL A 1 94 ? 23.438 22.078 -13.859 1 30.75 94 VAL A C 1
ATOM 667 O O . VAL A 1 94 ? 22.422 22.594 -14.32 1 30.75 94 VAL A O 1
ATOM 670 N N . THR A 1 95 ? 24.359 21.391 -14.672 1 30.98 95 THR A N 1
ATOM 671 C CA . THR A 1 95 ? 24.266 21.094 -16.094 1 30.98 95 THR A CA 1
ATOM 672 C C . THR A 1 95 ? 23.188 20.047 -16.375 1 30.98 95 THR A C 1
ATOM 674 O O . THR A 1 95 ? 22.828 19.281 -15.477 1 30.98 95 THR A O 1
ATOM 677 N N . GLU A 1 96 ? 22.453 20 -17.516 1 32.84 96 GLU A N 1
ATOM 678 C CA . GLU A 1 96 ? 21.391 19.203 -18.125 1 32.84 96 GLU A CA 1
ATOM 679 C C . GLU A 1 96 ? 21.719 17.719 -18.109 1 32.84 96 GLU A C 1
ATOM 681 O O . GLU A 1 96 ? 20.828 16.875 -18 1 32.84 96 GLU A O 1
ATOM 686 N N . ASP A 1 97 ? 22.906 17.344 -18.344 1 32.03 97 ASP A N 1
ATOM 687 C CA . ASP A 1 97 ? 23.312 15.984 -18.719 1 32.03 97 ASP A CA 1
ATOM 688 C C . ASP A 1 97 ? 23.094 15.008 -17.562 1 32.03 97 ASP A C 1
ATOM 690 O O . ASP A 1 97 ? 22.969 13.805 -17.781 1 32.03 97 ASP A O 1
ATOM 694 N N . GLU A 1 98 ? 23.266 15.414 -16.297 1 30.08 98 GLU A N 1
ATOM 695 C CA . GLU A 1 98 ? 23.297 14.438 -15.211 1 30.08 98 GLU A CA 1
ATOM 696 C C . GLU A 1 98 ? 21.891 13.945 -14.875 1 30.08 98 GLU A C 1
ATOM 698 O O . GLU A 1 98 ? 21.719 13.055 -14.039 1 30.08 98 GLU A O 1
ATOM 703 N N . HIS A 1 99 ? 20.906 14.5 -15.523 1 27.91 99 HIS A N 1
ATOM 704 C CA . HIS A 1 99 ? 19.547 14.219 -15.117 1 27.91 99 HIS A CA 1
ATOM 705 C C . HIS A 1 99 ? 19.031 12.938 -15.766 1 27.91 99 HIS A C 1
ATOM 707 O O . HIS A 1 99 ? 18.047 12.352 -15.297 1 27.91 99 HIS A O 1
ATOM 713 N N . ALA A 1 100 ? 19.438 12.516 -16.906 1 27.84 100 ALA A N 1
ATOM 714 C CA . ALA A 1 100 ? 18.781 11.438 -17.641 1 27.84 100 ALA A CA 1
ATOM 715 C C . ALA A 1 100 ? 19.109 10.078 -17.016 1 27.84 100 ALA A C 1
ATOM 717 O O . ALA A 1 100 ? 18.375 9.102 -17.234 1 27.84 100 ALA A O 1
ATOM 718 N N . ALA A 1 101 ? 20.297 9.875 -16.547 1 28.33 101 ALA A N 1
ATOM 719 C CA . ALA A 1 101 ? 20.781 8.523 -16.266 1 28.33 101 ALA A CA 1
ATOM 720 C C . ALA A 1 101 ? 20.062 7.922 -15.062 1 28.33 101 ALA A C 1
ATOM 722 O O . ALA A 1 101 ? 20.219 6.73 -14.773 1 28.33 101 ALA A O 1
ATOM 723 N N . HIS A 1 102 ? 19.578 8.672 -14.18 1 25.56 102 HIS A N 1
ATOM 724 C CA . HIS A 1 102 ? 19.172 8.023 -12.938 1 25.56 102 HIS A CA 1
ATOM 725 C C . HIS A 1 102 ? 17.734 7.516 -13.023 1 25.56 102 HIS A C 1
ATOM 727 O O . HIS A 1 102 ? 17.125 7.176 -12 1 25.56 102 HIS A O 1
ATOM 733 N N . HIS A 1 103 ? 17.031 7.652 -14.156 1 29.19 103 HIS A N 1
ATOM 734 C CA . HIS A 1 103 ? 15.719 7.008 -14.195 1 29.19 103 HIS A CA 1
ATOM 735 C C . HIS A 1 103 ? 15.852 5.5 -14.367 1 29.19 103 HIS A C 1
ATOM 737 O O . HIS A 1 103 ? 16.453 5.031 -15.336 1 29.19 103 HIS A O 1
ATOM 743 N N . GLY A 1 104 ? 16.172 4.832 -13.383 1 27.61 104 GLY A N 1
ATOM 744 C CA . GLY A 1 104 ? 16.188 3.381 -13.453 1 27.61 104 GLY A CA 1
ATOM 745 C C . GLY A 1 104 ? 15.094 2.812 -14.328 1 27.61 104 GLY A C 1
ATOM 746 O O . GLY A 1 104 ? 14.086 3.479 -14.578 1 27.61 104 GLY A O 1
ATOM 747 N N . ASP A 1 105 ? 15.398 1.785 -15.148 1 28.33 105 ASP A N 1
ATOM 748 C CA . ASP A 1 105 ? 14.734 1.039 -16.203 1 28.33 105 ASP A CA 1
ATOM 749 C C . ASP A 1 105 ? 13.328 0.614 -15.781 1 28.33 105 ASP A C 1
ATOM 751 O O . ASP A 1 105 ? 12.727 -0.257 -16.406 1 28.33 105 ASP A O 1
ATOM 755 N N . GLY A 1 106 ? 12.984 0.743 -14.586 1 30.33 106 GLY A N 1
ATOM 756 C CA . GLY A 1 106 ? 11.664 0.152 -14.453 1 30.33 106 GLY A CA 1
ATOM 757 C C . GLY A 1 106 ? 10.633 0.778 -15.375 1 30.33 106 GLY A C 1
ATOM 758 O O . GLY A 1 106 ? 10.859 1.866 -15.914 1 30.33 106 GLY A O 1
ATOM 759 N N . ALA A 1 107 ? 9.695 -0.152 -16.047 1 29.77 107 ALA A N 1
ATOM 760 C CA . ALA A 1 107 ? 8.656 0.274 -16.984 1 29.77 107 ALA A CA 1
ATOM 761 C C . ALA A 1 107 ? 8.18 1.689 -16.656 1 29.77 107 ALA A C 1
ATOM 763 O O . ALA A 1 107 ? 7.508 1.913 -15.648 1 29.77 107 ALA A O 1
ATOM 764 N N . ALA A 1 108 ? 8.961 2.604 -17.125 1 28.33 108 ALA A N 1
ATOM 765 C CA . ALA A 1 108 ? 8.695 4.039 -17.219 1 28.33 108 ALA A CA 1
ATOM 766 C C . ALA A 1 108 ? 7.309 4.309 -17.781 1 28.33 108 ALA A C 1
ATOM 768 O O . ALA A 1 108 ? 6.984 3.857 -18.891 1 28.33 108 ALA A O 1
ATOM 769 N N . ALA A 1 109 ? 6.289 4.48 -16.953 1 30.06 109 ALA A N 1
ATOM 770 C CA . ALA A 1 109 ? 5.125 5.211 -17.453 1 30.06 109 ALA A CA 1
ATOM 771 C C . ALA A 1 109 ? 5.52 6.164 -18.578 1 30.06 109 ALA A C 1
ATOM 773 O O . ALA A 1 109 ? 6.621 6.723 -18.562 1 30.06 109 ALA A O 1
ATOM 774 N N . SER A 1 110 ? 5.121 5.828 -19.812 1 33.03 110 SER A N 1
ATOM 775 C CA . SER A 1 110 ? 5.281 6.91 -20.766 1 33.03 110 SER A CA 1
ATOM 776 C C . SER A 1 110 ? 5.414 8.258 -20.062 1 33.03 110 SER A C 1
ATOM 778 O O . SER A 1 110 ? 4.781 8.492 -19.031 1 33.03 110 SER A O 1
ATOM 780 N N . PRO A 1 111 ? 6.594 8.953 -20.188 1 36.06 111 PRO A N 1
ATOM 781 C CA . PRO A 1 111 ? 6.785 10.336 -19.75 1 36.06 111 PRO A CA 1
ATOM 782 C C . PRO A 1 111 ? 5.484 11.133 -19.734 1 36.06 111 PRO A C 1
ATOM 784 O O . PRO A 1 111 ? 5.512 12.359 -19.562 1 36.06 111 PRO A O 1
ATOM 787 N N . LYS A 1 112 ? 4.609 10.555 -20.516 1 40.34 112 LYS A N 1
ATOM 788 C CA . LYS A 1 112 ? 3.547 11.555 -20.578 1 40.34 112 LYS A CA 1
ATOM 789 C C . LYS A 1 112 ? 3.377 12.273 -19.25 1 40.34 112 LYS A C 1
ATOM 791 O O . LYS A 1 112 ? 3.863 11.805 -18.219 1 40.34 112 LYS A O 1
ATOM 796 N N . GLU A 1 113 ? 2.113 13.031 -18.953 1 45.28 113 GLU A N 1
ATOM 797 C CA . GLU A 1 113 ? 1.661 14.234 -18.25 1 45.28 113 GLU A CA 1
ATOM 798 C C . GLU A 1 113 ? 1.705 14.039 -16.734 1 45.28 113 GLU A C 1
ATOM 800 O O . GLU A 1 113 ? 0.816 14.508 -16.016 1 45.28 113 GLU A O 1
ATOM 805 N N . ALA A 1 114 ? 2.582 13.117 -16.391 1 54.34 114 ALA A N 1
ATOM 806 C CA . ALA A 1 114 ? 2.389 12.961 -14.953 1 54.34 114 ALA A CA 1
ATOM 807 C C . ALA A 1 114 ? 2.822 14.219 -14.203 1 54.34 114 ALA A C 1
ATOM 809 O O . ALA A 1 114 ? 3.98 14.633 -14.289 1 54.34 114 ALA A O 1
ATOM 810 N N . ARG A 1 115 ? 2.041 15.055 -13.82 1 70.5 115 ARG A N 1
ATOM 811 C CA . ARG A 1 115 ? 2.188 16.266 -13.023 1 70.5 115 ARG A CA 1
ATOM 812 C C . ARG A 1 115 ? 3.002 16 -11.766 1 70.5 115 ARG A C 1
ATOM 814 O O . ARG A 1 115 ? 2.787 14.992 -11.078 1 70.5 115 ARG A O 1
ATOM 821 N N . THR A 1 116 ? 4.266 16.578 -11.797 1 89.12 116 THR A N 1
ATOM 822 C CA . THR A 1 116 ? 5.168 16.469 -10.656 1 89.12 116 THR A CA 1
ATOM 823 C C . THR A 1 116 ? 4.852 17.531 -9.609 1 89.12 116 THR A C 1
ATOM 825 O O . THR A 1 116 ? 3.91 18.312 -9.773 1 89.12 116 THR A O 1
ATOM 828 N N . GLY A 1 117 ? 5.438 17.375 -8.438 1 94.75 117 GLY A N 1
ATOM 829 C CA . GLY A 1 117 ? 5.402 18.375 -7.371 1 94.75 117 GLY A CA 1
ATOM 830 C C . GLY A 1 117 ? 6.762 18.969 -7.074 1 94.75 117 GLY A C 1
ATOM 831 O O . GLY A 1 117 ? 7.773 18.547 -7.625 1 94.75 117 GLY A O 1
ATOM 832 N N . LEU A 1 118 ? 6.742 19.969 -6.25 1 96.38 118 LEU A N 1
ATOM 833 C CA . LEU A 1 118 ? 7.992 20.656 -5.941 1 96.38 118 LEU A CA 1
ATOM 834 C C . LEU A 1 118 ? 8.203 20.734 -4.434 1 96.38 118 LEU A C 1
ATOM 836 O O . LEU A 1 118 ? 7.258 20.984 -3.682 1 96.38 118 LEU A O 1
ATOM 840 N N . LEU A 1 119 ? 9.461 20.578 -4.113 1 98.19 119 LEU A N 1
ATOM 841 C CA . LEU A 1 119 ? 10 20.969 -2.814 1 98.19 119 LEU A CA 1
ATOM 842 C C . LEU A 1 119 ? 10.984 22.125 -2.961 1 98.19 119 LEU A C 1
ATOM 844 O O . LEU A 1 119 ? 11.773 22.156 -3.902 1 98.19 119 LEU A O 1
ATOM 848 N N . TYR A 1 120 ? 10.891 23.016 -2.047 1 98.19 120 TYR A N 1
ATOM 849 C CA . TYR A 1 120 ? 11.852 24.109 -1.972 1 98.19 120 TYR A CA 1
ATOM 850 C C . TYR A 1 120 ? 12.766 23.953 -0.767 1 98.19 120 TYR A C 1
ATOM 852 O O . TYR A 1 120 ? 12.312 23.594 0.323 1 98.19 120 TYR A O 1
ATOM 860 N N . VAL A 1 121 ? 14.016 24.188 -1.006 1 98.44 121 VAL A N 1
ATOM 861 C CA . VAL A 1 121 ? 15 24.172 0.071 1 98.44 121 VAL A CA 1
ATOM 862 C C . VAL A 1 121 ? 15.484 25.594 0.336 1 98.44 121 VAL A C 1
ATOM 864 O O . VAL A 1 121 ? 16.016 26.266 -0.561 1 98.44 121 VAL A O 1
ATOM 867 N N . VAL A 1 122 ? 15.352 26.016 1.553 1 98.12 122 VAL A N 1
ATOM 868 C CA . VAL A 1 122 ? 15.648 27.391 1.936 1 98.12 122 VAL A CA 1
ATOM 869 C C . VAL A 1 122 ? 16.766 27.406 2.982 1 98.12 122 VAL A C 1
ATOM 871 O O . VAL A 1 122 ? 16.75 26.609 3.926 1 98.12 122 VAL A O 1
ATOM 874 N N . ASP A 1 123 ? 17.672 28.297 2.816 1 96.62 123 ASP A N 1
ATOM 875 C CA . ASP A 1 123 ? 18.672 28.578 3.854 1 96.62 123 ASP A CA 1
ATOM 876 C C . ASP A 1 123 ? 18.094 29.484 4.93 1 96.62 123 ASP A C 1
ATOM 878 O O . ASP A 1 123 ? 17.703 30.625 4.641 1 96.62 123 ASP A O 1
ATOM 882 N N . THR A 1 124 ? 18.109 29.047 6.176 1 94.94 124 THR A N 1
ATOM 883 C CA . THR A 1 124 ? 17.391 29.797 7.203 1 94.94 124 THR A CA 1
ATOM 884 C C . THR A 1 124 ? 18.203 31.016 7.645 1 94.94 124 THR A C 1
ATOM 886 O O . THR A 1 124 ? 17.641 31.953 8.211 1 94.94 124 THR A O 1
ATOM 889 N N . ALA A 1 125 ? 19.469 31.016 7.434 1 92.56 125 ALA A N 1
ATOM 890 C CA . ALA A 1 125 ? 20.297 32.156 7.805 1 92.56 125 ALA A CA 1
ATOM 891 C C . ALA A 1 125 ? 20.078 33.344 6.852 1 92.56 125 ALA A C 1
ATOM 893 O O . ALA A 1 125 ? 20.016 34.5 7.277 1 92.56 125 ALA A O 1
ATOM 894 N N . THR A 1 126 ? 19.875 32.969 5.574 1 94.25 126 THR A N 1
ATOM 895 C CA . THR A 1 126 ? 19.766 34.031 4.574 1 94.25 126 THR A CA 1
ATOM 896 C C . THR A 1 126 ? 18.312 34.188 4.113 1 94.25 126 THR A C 1
ATOM 898 O O . THR A 1 126 ? 17.969 35.188 3.463 1 94.25 126 THR A O 1
ATOM 901 N N . SER A 1 127 ? 17.484 33.219 4.457 1 94.5 127 SER A N 1
ATOM 902 C CA . SER A 1 127 ? 16.094 33.188 4.023 1 94.5 127 SER A CA 1
ATOM 903 C C . SER A 1 127 ? 15.984 33.156 2.502 1 94.5 127 SER A C 1
ATOM 905 O O . SER A 1 127 ? 15.078 33.75 1.919 1 94.5 127 SER A O 1
ATOM 907 N N . ARG A 1 128 ? 16.922 32.469 1.915 1 95.44 128 ARG A N 1
ATOM 908 C CA . ARG A 1 128 ? 16.938 32.375 0.458 1 95.44 128 ARG A CA 1
ATOM 909 C C . ARG A 1 128 ? 16.734 30.938 -0.003 1 95.44 128 ARG A C 1
ATOM 911 O O . ARG A 1 128 ? 17.203 30 0.649 1 95.44 128 ARG A O 1
ATOM 918 N N . LEU A 1 129 ? 16.047 30.859 -1.146 1 96.19 129 LEU A N 1
ATOM 919 C CA . LEU A 1 129 ? 15.898 29.562 -1.814 1 96.19 129 LEU A CA 1
ATOM 920 C C . LEU A 1 129 ? 17.234 29.062 -2.338 1 96.19 129 LEU A C 1
ATOM 922 O O . LEU A 1 129 ? 17.938 29.781 -3.055 1 96.19 129 LEU A O 1
ATOM 926 N N . VAL A 1 130 ? 17.594 27.875 -2.016 1 96.31 130 VAL A N 1
ATOM 927 C CA . VAL A 1 130 ? 18.906 27.391 -2.443 1 96.31 130 VAL A CA 1
ATOM 928 C C . VAL A 1 130 ? 18.75 26.219 -3.416 1 96.31 130 VAL A C 1
ATOM 930 O O . VAL A 1 130 ? 19.625 25.953 -4.234 1 96.31 130 VAL A O 1
ATOM 933 N N . ARG A 1 131 ? 17.641 25.438 -3.312 1 96.5 131 ARG A N 1
ATOM 934 C CA . ARG A 1 131 ? 17.359 24.344 -4.234 1 96.5 131 ARG A CA 1
ATOM 935 C C . ARG A 1 131 ? 15.867 24.172 -4.449 1 96.5 131 ARG A C 1
ATOM 937 O O . ARG A 1 131 ? 15.062 24.531 -3.584 1 96.5 131 ARG A O 1
ATOM 944 N N . THR A 1 132 ? 15.484 23.719 -5.578 1 96.06 132 THR A N 1
ATOM 945 C CA . THR A 1 132 ? 14.156 23.203 -5.883 1 96.06 132 THR A CA 1
ATOM 946 C C . THR A 1 132 ? 14.227 21.734 -6.312 1 96.06 132 THR A C 1
ATOM 948 O O . THR A 1 132 ? 15.023 21.375 -7.188 1 96.06 132 THR A O 1
ATOM 951 N N . LEU A 1 133 ? 13.492 20.953 -5.664 1 95.88 133 LEU A N 1
ATOM 952 C CA . LEU A 1 133 ? 13.516 19.516 -5.914 1 95.88 133 LEU A CA 1
ATOM 953 C C . LEU A 1 133 ? 12.188 19.047 -6.492 1 95.88 133 LEU A C 1
ATOM 955 O O . LEU A 1 133 ? 11.117 19.438 -6.012 1 95.88 133 LEU A O 1
ATOM 959 N N . GLU A 1 134 ? 12.258 18.188 -7.477 1 93.88 134 GLU A N 1
ATOM 960 C CA . GLU A 1 134 ? 11.047 17.625 -8.07 1 93.88 134 GLU A CA 1
ATOM 961 C C . GLU A 1 134 ? 10.664 16.312 -7.383 1 93.88 134 GLU A C 1
ATOM 963 O O . GLU A 1 134 ? 11.523 15.484 -7.09 1 93.88 134 GLU A O 1
ATOM 968 N N . VAL A 1 135 ? 9.383 16.203 -7.121 1 96.06 135 VAL A N 1
ATOM 969 C CA . VAL A 1 135 ? 8.836 14.992 -6.512 1 96.06 135 VAL A CA 1
ATOM 970 C C . VAL A 1 135 ? 7.625 14.516 -7.316 1 96.06 135 VAL A C 1
ATOM 972 O O . VAL A 1 135 ? 7.141 15.227 -8.203 1 96.06 135 VAL A O 1
ATOM 975 N N . PRO A 1 136 ? 7.086 13.289 -7.094 1 91.62 136 PRO A N 1
ATOM 976 C CA . PRO A 1 136 ? 6.137 12.641 -8 1 91.62 136 PRO A CA 1
ATOM 977 C C . PRO A 1 136 ? 4.754 13.281 -7.961 1 91.62 136 PRO A C 1
ATOM 979 O O . PRO A 1 136 ? 3.855 12.875 -8.703 1 91.62 136 PRO A O 1
ATOM 982 N N . GLY A 1 137 ? 4.527 14.32 -7.254 1 93.31 137 GLY A N 1
ATOM 983 C CA . GLY A 1 137 ? 3.232 14.984 -7.199 1 93.31 137 GLY A CA 1
ATOM 984 C C . GLY A 1 137 ? 3.189 16.141 -6.211 1 93.31 137 GLY A C 1
ATOM 985 O O . GLY A 1 137 ? 4.152 16.359 -5.48 1 93.31 137 GLY A O 1
ATOM 986 N N . PRO A 1 138 ? 1.962 16.859 -6.258 1 95.44 138 PRO A N 1
ATOM 987 C CA . PRO A 1 138 ? 1.807 17.938 -5.289 1 95.44 138 PRO A CA 1
ATOM 988 C C . PRO A 1 138 ? 2.021 17.484 -3.846 1 95.44 138 PRO A C 1
ATOM 990 O O . PRO A 1 138 ? 1.671 16.359 -3.494 1 95.44 138 PRO A O 1
ATOM 993 N N . VAL A 1 139 ? 2.531 18.406 -3.066 1 97.75 139 VAL A N 1
ATOM 994 C CA . VAL A 1 139 ? 2.965 18.078 -1.708 1 97.75 139 VAL A CA 1
ATOM 995 C C . VAL A 1 139 ? 2.043 18.766 -0.7 1 97.75 139 VAL A C 1
ATOM 997 O O . VAL A 1 139 ? 1.791 19.969 -0.793 1 97.75 139 VAL A O 1
ATOM 1000 N N . HIS A 1 140 ? 1.563 17.984 0.239 1 98.44 140 HIS A N 1
ATOM 1001 C CA . HIS A 1 140 ? 0.742 18.562 1.294 1 98.44 140 HIS A CA 1
ATOM 1002 C C . HIS A 1 140 ? 1.561 18.812 2.557 1 98.44 140 HIS A C 1
ATOM 1004 O O . HIS A 1 140 ? 1.688 19.953 3.006 1 98.44 140 HIS A O 1
ATOM 1010 N N . HIS A 1 141 ? 2.16 17.797 3.201 1 98.69 141 HIS A N 1
ATOM 1011 C CA . HIS A 1 141 ? 3.002 17.953 4.383 1 98.69 141 HIS A CA 1
ATOM 1012 C C . HIS A 1 141 ? 4.375 17.328 4.164 1 98.69 141 HIS A C 1
ATOM 1014 O O . HIS A 1 141 ? 4.551 16.5 3.271 1 98.69 141 HIS A O 1
ATOM 1020 N N . VAL A 1 142 ? 5.285 17.828 5.023 1 98.5 142 VAL A N 1
ATOM 1021 C CA . VAL A 1 142 ? 6.68 17.438 4.875 1 98.5 142 VAL A CA 1
ATOM 1022 C C . VAL A 1 142 ? 7.266 17.078 6.238 1 98.5 142 VAL A C 1
ATOM 1024 O O . VAL A 1 142 ? 6.863 17.641 7.258 1 98.5 142 VAL A O 1
ATOM 1027 N N . LEU A 1 143 ? 8.164 16.141 6.219 1 98 143 LEU A N 1
ATOM 1028 C CA . LEU A 1 143 ? 8.969 15.727 7.363 1 98 143 LEU A CA 1
ATOM 1029 C C . LEU A 1 143 ? 10.438 15.578 6.977 1 98 143 LEU A C 1
ATOM 1031 O O . LEU A 1 143 ? 10.75 15.039 5.91 1 98 143 LEU A O 1
ATOM 1035 N N . VAL A 1 144 ? 11.32 16.141 7.766 1 97.38 144 VAL A N 1
ATOM 1036 C CA . VAL A 1 144 ? 12.734 15.812 7.641 1 97.38 144 VAL A CA 1
ATOM 1037 C C . VAL A 1 144 ? 13.117 14.773 8.688 1 97.38 144 VAL A C 1
ATOM 1039 O O . VAL A 1 144 ? 12.797 14.93 9.875 1 97.38 144 VAL A O 1
ATOM 1042 N N . THR A 1 145 ? 13.781 13.742 8.188 1 97.06 145 THR A N 1
ATOM 1043 C CA . THR A 1 145 ? 14.164 12.68 9.117 1 97.06 145 THR A CA 1
ATOM 1044 C C . THR A 1 145 ? 15.125 13.203 10.172 1 97.06 145 THR A C 1
ATOM 1046 O O . THR A 1 145 ? 15.844 14.18 9.938 1 97.06 145 THR A O 1
ATOM 1049 N N . GLY A 1 146 ? 15.188 12.492 11.336 1 94.12 146 GLY A N 1
ATOM 1050 C CA . GLY A 1 146 ? 15.945 12.945 12.492 1 94.12 146 GLY A CA 1
ATOM 1051 C C . GLY A 1 146 ? 17.438 13.094 12.211 1 94.12 146 GLY A C 1
ATOM 1052 O O . GLY A 1 146 ? 18.109 13.898 12.852 1 94.12 146 GLY A O 1
ATOM 1053 N N . ASP A 1 147 ? 17.906 12.352 11.297 1 93.12 147 ASP A N 1
ATOM 1054 C CA . ASP A 1 147 ? 19.328 12.438 10.977 1 93.12 147 ASP A CA 1
ATOM 1055 C C . ASP A 1 147 ? 19.609 13.547 9.961 1 93.12 147 ASP A C 1
ATOM 1057 O O . ASP A 1 147 ? 20.75 13.797 9.609 1 93.12 147 ASP A O 1
ATOM 1061 N N . GLY A 1 148 ? 18.547 14.164 9.492 1 95.44 148 GLY A N 1
ATOM 1062 C CA . GLY A 1 148 ? 18.672 15.305 8.602 1 95.44 148 GLY A CA 1
ATOM 1063 C C . GLY A 1 148 ? 19.016 14.914 7.176 1 95.44 148 GLY A C 1
ATOM 1064 O O . GLY A 1 148 ? 19.344 15.773 6.355 1 95.44 148 GLY A O 1
ATOM 1065 N N . ARG A 1 149 ? 18.859 13.656 6.793 1 96.12 149 ARG A N 1
ATOM 1066 C CA . ARG A 1 149 ? 19.391 13.188 5.516 1 96.12 149 ARG A CA 1
ATOM 1067 C C . ARG A 1 149 ? 18.281 13.102 4.469 1 96.12 149 ARG A C 1
ATOM 1069 O O . ARG A 1 149 ? 18.547 13.117 3.268 1 96.12 149 ARG A O 1
ATOM 1076 N N . HIS A 1 150 ? 17.062 12.953 4.977 1 97.69 150 HIS A N 1
ATOM 1077 C CA . HIS A 1 150 ? 15.984 12.703 4.031 1 97.69 150 HIS A CA 1
ATOM 1078 C C . HIS A 1 150 ? 14.797 13.617 4.293 1 97.69 150 HIS A C 1
ATOM 1080 O O . HIS A 1 150 ? 14.539 13.992 5.441 1 97.69 150 HIS A O 1
ATOM 1086 N N . VAL A 1 151 ? 14.102 13.953 3.221 1 98.5 151 VAL A N 1
ATOM 1087 C CA . VAL A 1 151 ? 12.797 14.609 3.256 1 98.5 151 VAL A CA 1
ATOM 1088 C C . VAL A 1 151 ? 11.711 13.617 2.844 1 98.5 151 VAL A C 1
ATOM 1090 O O . VAL A 1 151 ? 11.844 12.922 1.837 1 98.5 151 VAL A O 1
ATOM 1093 N N . VAL A 1 152 ? 10.711 13.531 3.645 1 98.75 152 VAL A N 1
ATOM 1094 C CA . VAL A 1 152 ? 9.539 12.719 3.316 1 98.75 152 VAL A CA 1
ATOM 1095 C C . VAL A 1 152 ? 8.336 13.617 3.07 1 98.75 152 VAL A C 1
ATOM 1097 O O . VAL A 1 152 ? 8.023 14.484 3.891 1 98.75 152 VAL A O 1
ATOM 1100 N N . ALA A 1 153 ? 7.664 13.438 1.916 1 98.81 153 ALA A N 1
ATOM 1101 C CA . ALA A 1 153 ? 6.543 14.297 1.524 1 98.81 153 ALA A CA 1
ATOM 1102 C C . ALA A 1 153 ? 5.289 13.469 1.257 1 98.81 153 ALA A C 1
ATOM 1104 O O . ALA A 1 153 ? 5.367 12.383 0.667 1 98.81 153 ALA A O 1
ATOM 1105 N N . THR A 1 154 ? 4.18 13.961 1.699 1 98.62 154 THR A N 1
ATOM 1106 C CA . THR A 1 154 ? 2.914 13.312 1.385 1 98.62 154 THR A CA 1
ATOM 1107 C C . THR A 1 154 ? 2.344 13.836 0.07 1 98.62 154 THR A C 1
ATOM 1109 O O . THR A 1 154 ? 2.436 15.031 -0.216 1 98.62 154 THR A O 1
ATOM 1112 N N . HIS A 1 155 ? 1.77 12.906 -0.714 1 96.69 155 HIS A N 1
ATOM 1113 C CA . HIS A 1 155 ? 1.11 13.203 -1.981 1 96.69 155 HIS A CA 1
ATOM 1114 C C . HIS A 1 155 ? -0.331 12.703 -1.981 1 96.69 155 HIS A C 1
ATOM 1116 O O . HIS A 1 155 ? -0.612 11.609 -2.473 1 96.69 155 HIS A O 1
ATOM 1122 N N . PRO A 1 156 ? -1.263 13.562 -1.54 1 95.19 156 PRO A N 1
ATOM 1123 C CA . PRO A 1 156 ? -2.637 13.086 -1.378 1 95.19 156 PRO A CA 1
ATOM 1124 C C . PRO A 1 156 ? -3.217 12.508 -2.668 1 95.19 156 PRO A C 1
ATOM 1126 O O . PRO A 1 156 ? -3.785 11.414 -2.66 1 95.19 156 PRO A O 1
ATOM 1129 N N . ALA A 1 157 ? -2.975 13.164 -3.746 1 89.44 157 ALA A N 1
ATOM 1130 C CA . ALA A 1 157 ? -3.535 12.719 -5.016 1 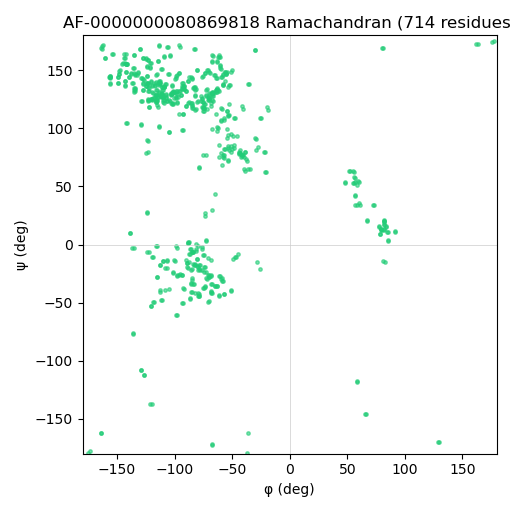89.44 157 ALA A CA 1
ATOM 1131 C C . ALA A 1 157 ? -2.865 11.43 -5.484 1 89.44 157 ALA A C 1
ATOM 1133 O O . ALA A 1 157 ? -3.494 10.602 -6.148 1 89.44 157 ALA A O 1
ATOM 1134 N N . GLY A 1 158 ? -1.653 11.242 -5.102 1 88.25 158 GLY A N 1
ATOM 1135 C CA . GLY A 1 158 ? -0.879 10.094 -5.547 1 88.25 158 GLY A CA 1
ATOM 1136 C C . GLY A 1 158 ? -1.038 8.883 -4.652 1 88.25 158 GLY A C 1
ATOM 1137 O O . GLY A 1 158 ? -0.611 7.781 -5.008 1 88.25 158 GLY A O 1
ATOM 1138 N N . GLY A 1 159 ? -1.575 9.102 -3.443 1 90.94 159 GLY A N 1
ATOM 1139 C CA . GLY A 1 159 ? -1.88 7.992 -2.557 1 90.94 159 GLY A CA 1
ATOM 1140 C C . GLY A 1 159 ? -0.669 7.492 -1.791 1 90.94 159 GLY A C 1
ATOM 1141 O O . GLY A 1 159 ? -0.641 6.34 -1.349 1 90.94 159 GLY A O 1
ATOM 1142 N N . GLY A 1 160 ? 0.317 8.312 -1.69 1 94.88 160 GLY A N 1
ATOM 1143 C CA . GLY A 1 160 ? 1.514 7.832 -1.017 1 94.88 160 GLY A CA 1
ATOM 1144 C C . GLY A 1 160 ? 2.459 8.953 -0.614 1 94.88 160 GLY A C 1
ATOM 1145 O O . GLY A 1 160 ? 2.035 10.094 -0.434 1 94.88 160 GLY A O 1
ATOM 1146 N N . ILE A 1 161 ? 3.713 8.469 -0.348 1 98.12 161 ILE A N 1
ATOM 1147 C CA . ILE A 1 161 ? 4.754 9.406 0.062 1 98.12 161 ILE A CA 1
ATOM 1148 C C . ILE A 1 161 ? 5.984 9.234 -0.826 1 98.12 161 ILE A C 1
ATOM 1150 O O . ILE A 1 161 ? 6.109 8.234 -1.532 1 98.12 161 ILE A O 1
ATOM 1154 N N . SER A 1 162 ? 6.812 10.211 -0.846 1 97.75 162 SER A N 1
ATOM 1155 C CA . SER A 1 162 ? 8.125 10.125 -1.476 1 97.75 162 SER A CA 1
ATOM 1156 C C . SER A 1 162 ? 9.234 10.477 -0.49 1 97.75 162 SER A C 1
ATOM 1158 O O . SER A 1 162 ? 9 11.164 0.505 1 97.75 162 SER A O 1
ATOM 1160 N N . VAL A 1 163 ? 10.383 9.945 -0.743 1 98.12 163 VAL A N 1
ATOM 1161 C CA . VAL A 1 163 ? 11.578 10.188 0.056 1 98.12 163 VAL A CA 1
ATOM 1162 C C . VAL A 1 163 ? 12.672 10.789 -0.822 1 98.12 163 VAL A C 1
ATOM 1164 O O . VAL A 1 163 ? 13.047 10.211 -1.846 1 98.12 163 VAL A O 1
ATOM 1167 N N . VAL A 1 164 ? 13.148 11.875 -0.421 1 98.06 164 VAL A N 1
ATOM 1168 C CA . VAL A 1 164 ? 14.195 12.57 -1.161 1 98.06 164 VAL A CA 1
ATOM 1169 C C . VAL A 1 164 ? 15.477 12.625 -0.328 1 98.06 164 VAL A C 1
ATOM 1171 O O . VAL A 1 164 ? 15.438 12.938 0.862 1 98.06 164 VAL A O 1
ATOM 1174 N N . SER A 1 165 ? 16.562 12.297 -0.965 1 97.12 165 SER A N 1
ATOM 1175 C CA . SER A 1 165 ? 17.859 12.5 -0.339 1 97.12 165 SER A CA 1
ATOM 1176 C C . SER A 1 165 ? 18.281 13.969 -0.392 1 97.12 165 SER A C 1
ATOM 1178 O O . SER A 1 165 ? 18.359 14.555 -1.473 1 97.12 165 SER A O 1
ATOM 1180 N N . LEU A 1 166 ? 18.562 14.547 0.752 1 96.69 166 LEU A N 1
ATOM 1181 C CA . LEU A 1 166 ? 18.969 15.953 0.77 1 96.69 166 LEU A CA 1
ATOM 1182 C C . LEU A 1 166 ? 20.391 16.109 0.225 1 96.69 166 LEU A C 1
ATOM 1184 O O . LEU A 1 166 ? 20.75 17.188 -0.266 1 96.69 166 LEU A O 1
ATOM 1188 N N . ASP A 1 167 ? 21.172 15.109 0.27 1 96.44 167 ASP A N 1
ATOM 1189 C CA . ASP A 1 167 ? 22.516 15.148 -0.287 1 96.44 167 ASP A CA 1
ATOM 1190 C C . ASP A 1 167 ? 22.484 15.188 -1.812 1 96.44 167 ASP A C 1
ATOM 1192 O O . ASP A 1 167 ? 23.031 16.109 -2.428 1 96.44 167 ASP A O 1
ATOM 1196 N N . SER A 1 168 ? 21.672 14.258 -2.402 1 95.06 168 SER A N 1
ATOM 1197 C CA . SER A 1 168 ? 21.672 14.141 -3.855 1 95.06 168 SER A CA 1
ATOM 1198 C C . SER A 1 168 ? 20.562 14.984 -4.473 1 95.06 168 SER A C 1
ATOM 1200 O O . SER A 1 168 ? 20.625 15.344 -5.652 1 95.06 168 SER A O 1
ATOM 1202 N N . GLY A 1 169 ? 19.516 15.211 -3.697 1 95.75 169 GLY A N 1
ATOM 1203 C CA . GLY A 1 169 ? 18.344 15.906 -4.219 1 95.75 169 GLY A CA 1
ATOM 1204 C C . GLY A 1 169 ? 17.438 15.016 -5.043 1 95.75 169 GLY A C 1
ATOM 1205 O O . GLY A 1 169 ? 16.547 15.508 -5.738 1 95.75 169 GLY A O 1
ATOM 1206 N N . GLN A 1 170 ? 17.703 13.758 -4.914 1 95.25 170 GLN A N 1
ATOM 1207 C CA . GLN A 1 170 ? 16.953 12.82 -5.738 1 95.25 170 GLN A CA 1
ATOM 1208 C C . GLN A 1 170 ? 15.914 12.078 -4.906 1 95.25 170 GLN A C 1
ATOM 1210 O O . GLN A 1 170 ? 16.125 11.82 -3.719 1 95.25 170 GLN A O 1
ATOM 1215 N N . VAL A 1 171 ? 14.828 11.789 -5.562 1 95.88 171 VAL A N 1
ATOM 1216 C CA . VAL A 1 171 ? 13.867 10.875 -4.961 1 95.88 171 VAL A CA 1
ATOM 1217 C C . VAL A 1 171 ? 14.469 9.477 -4.871 1 95.88 171 VAL A C 1
ATOM 1219 O O . VAL A 1 171 ? 14.859 8.898 -5.887 1 95.88 171 VAL A O 1
ATOM 1222 N N . ILE A 1 172 ? 14.516 8.891 -3.699 1 95.56 172 ILE A N 1
ATOM 1223 C CA . ILE A 1 172 ? 15.172 7.598 -3.553 1 95.56 172 ILE A CA 1
ATOM 1224 C C . ILE A 1 172 ? 14.125 6.52 -3.277 1 95.56 172 ILE A C 1
ATOM 1226 O O . ILE A 1 172 ? 14.414 5.324 -3.35 1 95.56 172 ILE A O 1
ATOM 1230 N N . ALA A 1 173 ? 12.891 6.918 -2.924 1 94.62 173 ALA A N 1
ATOM 1231 C CA . ALA A 1 173 ? 11.797 5.977 -2.697 1 94.62 173 ALA A CA 1
ATOM 1232 C C . ALA A 1 173 ? 10.445 6.652 -2.896 1 94.62 173 ALA A C 1
ATOM 1234 O O . ALA A 1 173 ? 10.297 7.848 -2.637 1 94.62 173 ALA A O 1
ATOM 1235 N N . SER A 1 174 ? 9.508 6.004 -3.385 1 93.38 174 SER A N 1
ATOM 1236 C CA . SER A 1 174 ? 8.078 6.309 -3.443 1 93.38 174 SER A CA 1
ATOM 1237 C C . SER A 1 174 ? 7.242 5.148 -2.922 1 93.38 174 SER A C 1
ATOM 1239 O O . SER A 1 174 ? 7.371 4.02 -3.4 1 93.38 174 SER A O 1
ATOM 1241 N N . LEU A 1 175 ? 6.449 5.434 -1.944 1 93.75 175 LEU A N 1
ATOM 1242 C CA . LEU A 1 175 ? 5.711 4.367 -1.273 1 93.75 175 LEU A CA 1
ATOM 1243 C C . LEU A 1 175 ? 4.207 4.629 -1.33 1 93.75 175 LEU A C 1
ATOM 1245 O O . LEU A 1 175 ? 3.75 5.723 -0.998 1 93.75 175 LEU A O 1
ATOM 1249 N N . ALA A 1 176 ? 3.455 3.627 -1.712 1 90.19 176 ALA A N 1
ATOM 1250 C CA . ALA A 1 176 ? 2.008 3.678 -1.52 1 90.19 176 ALA A CA 1
ATOM 1251 C C . ALA A 1 176 ? 1.64 3.434 -0.059 1 90.19 176 ALA A C 1
ATOM 1253 O O . ALA A 1 176 ? 2.01 2.408 0.518 1 90.19 176 ALA A O 1
ATOM 1254 N N . THR A 1 177 ? 0.974 4.324 0.546 1 94.69 177 THR A N 1
ATOM 1255 C CA . THR A 1 177 ? 0.582 4.156 1.941 1 94.69 177 THR A CA 1
ATOM 1256 C C . THR A 1 177 ? -0.932 4.008 2.064 1 94.69 177 THR A C 1
ATOM 1258 O O . THR A 1 177 ? -1.421 3.262 2.914 1 94.69 177 THR A O 1
ATOM 1261 N N . GLY A 1 178 ? -1.647 4.73 1.359 1 90.94 178 GLY A N 1
ATOM 1262 C CA . GLY A 1 178 ? -3.102 4.711 1.367 1 90.94 178 GLY A CA 1
ATOM 1263 C C . GLY A 1 178 ? -3.717 5.934 0.718 1 90.94 178 GLY A C 1
ATOM 1264 O O . GLY A 1 178 ? -3.006 6.867 0.341 1 90.94 178 GLY A O 1
ATOM 1265 N N . PRO A 1 179 ? -5.035 5.844 0.589 1 89.44 179 PRO A N 1
ATOM 1266 C CA . PRO A 1 179 ? -5.707 6.973 -0.057 1 89.44 179 PRO A CA 1
ATOM 1267 C C . PRO A 1 179 ? -5.652 8.25 0.78 1 89.44 179 PRO A C 1
ATOM 1269 O O . PRO A 1 179 ? -5.875 8.203 1.993 1 89.44 179 PRO A O 1
ATOM 1272 N N . ASN A 1 180 ? -5.234 9.359 0.083 1 95.38 180 ASN A N 1
ATOM 1273 C CA . ASN A 1 180 ? -5.211 10.695 0.658 1 95.38 180 ASN A CA 1
ATOM 1274 C C . ASN A 1 180 ? -4.305 10.766 1.885 1 95.38 180 ASN A C 1
ATOM 1276 O O . ASN A 1 180 ? -4.742 11.172 2.961 1 95.38 180 ASN A O 1
ATOM 1280 N N . PRO A 1 181 ? -3.047 10.336 1.694 1 97.75 181 PRO A N 1
ATOM 1281 C C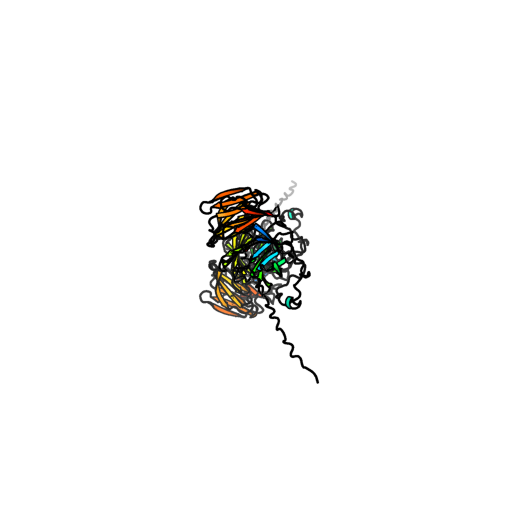A . PRO A 1 181 ? -2.115 10.562 2.803 1 97.75 181 PRO A CA 1
ATOM 1282 C C . PRO A 1 181 ? -2 12.039 3.182 1 97.75 181 PRO A C 1
ATOM 1284 O O . PRO A 1 181 ? -1.93 12.898 2.303 1 97.75 181 PRO A O 1
ATOM 1287 N N . ASN A 1 182 ? -1.983 12.297 4.465 1 98.44 182 ASN A N 1
ATOM 1288 C CA . ASN A 1 182 ? -2.146 13.688 4.871 1 98.44 182 ASN A CA 1
ATOM 1289 C C . ASN A 1 182 ? -0.945 14.18 5.672 1 98.44 182 ASN A C 1
ATOM 1291 O O . ASN A 1 182 ? -0.365 15.219 5.352 1 98.44 182 ASN A O 1
ATOM 1295 N N . TYR A 1 183 ? -0.557 13.484 6.73 1 98.69 183 TYR A N 1
ATOM 1296 C CA . TYR A 1 183 ? 0.423 14 7.68 1 98.69 183 TYR A CA 1
ATOM 1297 C C . TYR A 1 183 ? 1.448 12.93 8.039 1 98.69 183 TYR A C 1
ATOM 1299 O O . TYR A 1 183 ? 1.225 11.742 7.797 1 98.69 183 TYR A O 1
ATOM 1307 N N . LEU A 1 184 ? 2.588 13.406 8.625 1 98.19 184 LEU A N 1
ATOM 1308 C CA . LEU A 1 184 ? 3.682 12.516 8.984 1 98.19 184 LEU A CA 1
ATOM 1309 C C . LEU A 1 184 ? 4.277 12.898 10.336 1 98.19 184 LEU A C 1
ATOM 1311 O O . LEU A 1 184 ? 4.398 14.086 10.648 1 98.19 184 LEU A O 1
ATOM 1315 N N . VAL A 1 185 ? 4.668 11.891 11.078 1 98.19 185 VAL A N 1
ATOM 1316 C CA . VAL A 1 185 ? 5.5 12.055 12.266 1 98.19 185 VAL A CA 1
ATOM 1317 C C . VAL A 1 185 ? 6.52 10.914 12.336 1 98.19 185 VAL A C 1
ATOM 1319 O O . VAL A 1 185 ? 6.324 9.859 11.734 1 98.19 185 VAL A O 1
ATOM 1322 N N . GLN A 1 186 ? 7.574 11.156 12.984 1 97.75 186 GLN A N 1
ATOM 1323 C CA . GLN A 1 186 ? 8.609 10.133 13.109 1 97.75 186 GLN A CA 1
ATOM 1324 C C . GLN A 1 186 ? 8.938 9.867 14.57 1 97.75 186 GLN A C 1
ATOM 1326 O O . GLN A 1 186 ? 9.086 10.797 15.367 1 97.75 186 GLN A O 1
ATOM 1331 N N . HIS A 1 187 ? 9.047 8.57 14.852 1 94.44 187 HIS A N 1
ATOM 1332 C CA . HIS A 1 187 ? 9.609 8.18 16.141 1 94.44 187 HIS A CA 1
ATOM 1333 C C . HIS A 1 187 ? 11.031 8.711 16.312 1 94.44 187 HIS A C 1
ATOM 1335 O O . HIS A 1 187 ? 11.75 8.875 15.32 1 94.44 187 HIS A O 1
ATOM 1341 N N . GLU A 1 188 ? 11.406 8.938 17.469 1 83.31 188 GLU A N 1
ATOM 1342 C CA . GLU A 1 188 ? 12.742 9.453 17.766 1 83.31 188 GLU A CA 1
ATOM 1343 C C . GLU A 1 188 ? 13.828 8.484 17.312 1 83.31 188 GLU A C 1
ATOM 1345 O O . GLU A 1 188 ? 13.539 7.324 17 1 83.31 188 GLU A O 1
ATOM 1350 N N . GLU A 1 189 ? 14.977 8.992 17.219 1 75.56 189 GLU A N 1
ATOM 1351 C CA . GLU A 1 189 ? 16.219 8.273 16.938 1 75.56 189 GLU A CA 1
ATOM 1352 C C . GLU A 1 189 ? 16.125 7.488 15.633 1 75.56 189 GLU A C 1
ATOM 1354 O O . GLU A 1 189 ? 16.562 6.34 15.562 1 75.56 189 GLU A O 1
ATOM 1359 N N . GLY A 1 190 ? 15.438 8.047 14.773 1 77.19 190 GLY A N 1
ATOM 1360 C CA . GLY A 1 190 ? 15.398 7.383 13.477 1 77.19 190 GLY A CA 1
ATOM 1361 C C . GLY A 1 190 ? 14.398 6.242 13.422 1 77.19 190 GLY A C 1
ATOM 1362 O O . GLY A 1 190 ? 14.484 5.383 12.539 1 77.19 190 GLY A O 1
ATOM 1363 N N . GLY A 1 191 ? 13.562 6.273 14.328 1 91.75 191 GLY A N 1
ATOM 1364 C CA . GLY A 1 191 ? 12.531 5.254 14.367 1 91.75 191 GLY A CA 1
ATOM 1365 C C . GLY A 1 191 ? 11.555 5.355 13.203 1 91.75 191 GLY A C 1
ATOM 1366 O O . GLY A 1 191 ? 11.789 6.102 12.258 1 91.75 191 GLY A O 1
ATOM 1367 N N . SER A 1 192 ? 10.531 4.586 13.266 1 96.62 192 SER A N 1
ATOM 1368 C CA . SER A 1 192 ? 9.547 4.473 12.188 1 96.62 192 SER A CA 1
ATOM 1369 C C . SER A 1 192 ? 8.883 5.812 11.914 1 96.62 192 SER A C 1
ATOM 1371 O O . SER A 1 192 ? 8.867 6.695 12.773 1 96.62 192 SER A O 1
ATOM 1373 N N . ILE A 1 193 ? 8.422 5.984 10.734 1 98.44 193 ILE A N 1
ATOM 1374 C CA . ILE A 1 193 ? 7.617 7.121 10.305 1 98.44 193 ILE A CA 1
ATOM 1375 C C . ILE A 1 193 ? 6.148 6.703 10.211 1 98.44 193 ILE A C 1
ATOM 1377 O O . ILE A 1 193 ? 5.828 5.668 9.625 1 98.44 193 ILE A O 1
ATOM 1381 N N . LEU A 1 194 ? 5.309 7.465 10.805 1 98.81 194 LEU A N 1
ATOM 1382 C CA . LEU A 1 194 ? 3.869 7.223 10.742 1 98.81 194 LEU A CA 1
ATOM 1383 C C . LEU A 1 194 ? 3.201 8.18 9.758 1 98.81 194 LEU A C 1
ATOM 1385 O O . LEU A 1 194 ? 3.486 9.383 9.766 1 98.81 194 LEU A O 1
ATOM 1389 N N . VAL A 1 195 ? 2.385 7.637 8.859 1 98.75 195 VAL A N 1
ATOM 1390 C CA . VAL A 1 195 ? 1.682 8.406 7.84 1 98.75 195 VAL A CA 1
ATOM 1391 C C . VAL A 1 195 ? 0.174 8.234 8.008 1 98.75 195 VAL A C 1
ATOM 1393 O O . VAL A 1 195 ? -0.325 7.105 8.055 1 98.75 195 VAL A O 1
ATOM 1396 N N . SER A 1 196 ? -0.542 9.32 8.148 1 98.75 196 SER A N 1
ATOM 1397 C CA . SER A 1 196 ? -1.998 9.227 8.18 1 98.75 196 SER A CA 1
ATOM 1398 C C . SER A 1 196 ? -2.584 9.18 6.773 1 98.75 196 SER A C 1
ATOM 1400 O O . SER A 1 196 ? -2.146 9.922 5.891 1 98.75 196 SER A O 1
ATOM 1402 N N . ASN A 1 197 ? -3.49 8.297 6.594 1 97.25 197 ASN A N 1
ATOM 1403 C CA . ASN A 1 197 ? -4.242 8.172 5.348 1 97.25 197 ASN A CA 1
ATOM 1404 C C . ASN A 1 197 ? -5.711 8.523 5.543 1 97.25 197 ASN A C 1
ATOM 1406 O O . ASN A 1 197 ? -6.508 7.68 5.953 1 97.25 197 ASN A O 1
ATOM 1410 N N . ALA A 1 198 ? -6.062 9.68 5.156 1 97.38 198 ALA A N 1
ATOM 1411 C CA . ALA A 1 198 ? -7.375 10.234 5.469 1 97.38 198 ALA A CA 1
ATOM 1412 C C . ALA A 1 198 ? -8.461 9.57 4.629 1 97.38 198 ALA A C 1
ATOM 1414 O O . ALA A 1 198 ? -9.641 9.602 4.992 1 97.38 198 ALA A O 1
ATOM 1415 N N . GLY A 1 199 ? -8.062 8.977 3.602 1 93.56 199 GLY A N 1
ATOM 1416 C CA . GLY A 1 199 ? -9.047 8.453 2.668 1 93.56 199 GLY A CA 1
ATOM 1417 C C . GLY A 1 199 ? -9.594 7.094 3.078 1 93.56 199 GLY A C 1
ATOM 1418 O O . GLY A 1 199 ? -10.617 6.652 2.562 1 93.56 199 GLY A O 1
ATOM 1419 N N . ASN A 1 200 ? -8.891 6.387 3.982 1 91.25 200 ASN A N 1
ATOM 1420 C CA . ASN A 1 200 ? -9.406 5.066 4.344 1 91.25 200 ASN A CA 1
ATOM 1421 C C . ASN A 1 200 ? -9.281 4.809 5.844 1 91.25 200 ASN A C 1
ATOM 1423 O O . ASN A 1 200 ? -9.414 3.672 6.293 1 91.25 200 ASN A O 1
ATOM 1427 N N . GLY A 1 201 ? -8.938 5.844 6.613 1 96.06 201 GLY A N 1
ATOM 1428 C CA . GLY A 1 201 ? -8.945 5.742 8.062 1 96.06 201 GLY A CA 1
ATOM 1429 C C . GLY A 1 201 ? -7.805 4.895 8.609 1 96.06 201 GLY A C 1
ATOM 1430 O O . GLY A 1 201 ? -7.973 4.184 9.602 1 96.06 201 GLY A O 1
ATOM 1431 N N . THR A 1 202 ? -6.621 4.918 7.969 1 96.75 202 THR A N 1
ATOM 1432 C CA . THR A 1 202 ? -5.508 4.098 8.438 1 96.75 202 THR A CA 1
ATOM 1433 C C . THR A 1 202 ? -4.289 4.965 8.734 1 96.75 202 THR A C 1
ATOM 1435 O O . THR A 1 202 ? -4.211 6.113 8.297 1 96.75 202 THR A O 1
ATOM 1438 N N . ILE A 1 203 ? -3.424 4.398 9.547 1 98.69 203 ILE A N 1
ATOM 1439 C CA . ILE A 1 203 ? -2.074 4.906 9.766 1 98.69 203 ILE A CA 1
ATOM 1440 C C . ILE A 1 203 ? -1.052 3.879 9.289 1 98.69 203 ILE A C 1
ATOM 1442 O O . ILE A 1 203 ? -1.079 2.723 9.711 1 98.69 203 ILE A O 1
ATOM 1446 N N . SER A 1 204 ? -0.231 4.328 8.391 1 98.25 204 SER A N 1
ATOM 1447 C CA . SER A 1 204 ? 0.852 3.467 7.922 1 98.25 204 SER A CA 1
ATOM 1448 C C . SER A 1 204 ? 2.121 3.686 8.734 1 98.25 204 SER A C 1
ATOM 1450 O O . SER A 1 204 ? 2.48 4.824 9.039 1 98.25 204 SER A O 1
ATOM 1452 N N . GLU A 1 205 ? 2.729 2.59 9.125 1 98.25 205 GLU A N 1
ATOM 1453 C CA . GLU A 1 205 ? 4.051 2.645 9.742 1 98.25 205 GLU A CA 1
ATOM 1454 C C . GLU A 1 205 ? 5.141 2.268 8.75 1 98.25 205 GLU A C 1
ATOM 1456 O O . GLU A 1 205 ? 5.152 1.151 8.227 1 98.25 205 GLU A O 1
ATOM 1461 N N . VAL A 1 206 ? 6.035 3.156 8.555 1 97.5 206 VAL A N 1
ATOM 1462 C CA . VAL A 1 206 ? 7.074 3.014 7.539 1 97.5 206 VAL A CA 1
ATOM 1463 C C . VAL A 1 206 ? 8.43 2.809 8.211 1 97.5 206 VAL A C 1
ATOM 1465 O O . VAL A 1 206 ? 8.773 3.523 9.156 1 97.5 206 VAL A O 1
ATOM 1468 N N . ASP A 1 207 ? 9.141 1.854 7.727 1 94.62 207 ASP A N 1
ATOM 1469 C CA . ASP A 1 207 ? 10.523 1.626 8.133 1 94.62 207 ASP A CA 1
ATOM 1470 C C . ASP A 1 207 ? 11.484 2.502 7.328 1 94.62 207 ASP A C 1
ATOM 1472 O O . ASP A 1 207 ? 11.648 2.305 6.121 1 94.62 207 ASP A O 1
ATOM 1476 N N . PRO A 1 208 ? 12.172 3.377 8.008 1 94.5 208 PRO A N 1
ATOM 1477 C CA . PRO A 1 208 ? 13.023 4.289 7.246 1 94.5 208 PRO A CA 1
ATOM 1478 C C . PRO A 1 208 ? 14.352 3.66 6.848 1 94.5 208 PRO A C 1
ATOM 1480 O O . PRO A 1 208 ? 15.141 4.273 6.121 1 94.5 208 PRO A O 1
ATOM 1483 N N . GLN A 1 209 ? 14.656 2.531 7.262 1 91.5 209 GLN A N 1
ATOM 1484 C CA . GLN A 1 209 ? 15.906 1.861 6.891 1 91.5 209 GLN A CA 1
ATOM 1485 C C . GLN A 1 209 ? 15.797 1.231 5.508 1 91.5 209 GLN A C 1
ATOM 1487 O O . GLN A 1 209 ? 16.734 1.319 4.707 1 91.5 209 GLN A O 1
ATOM 1492 N N . HIS A 1 210 ? 14.633 0.622 5.266 1 89.88 210 HIS A N 1
ATOM 1493 C CA . HIS A 1 210 ? 14.469 -0.044 3.979 1 89.88 210 HIS A CA 1
ATOM 1494 C C . HIS A 1 210 ? 13.367 0.615 3.156 1 89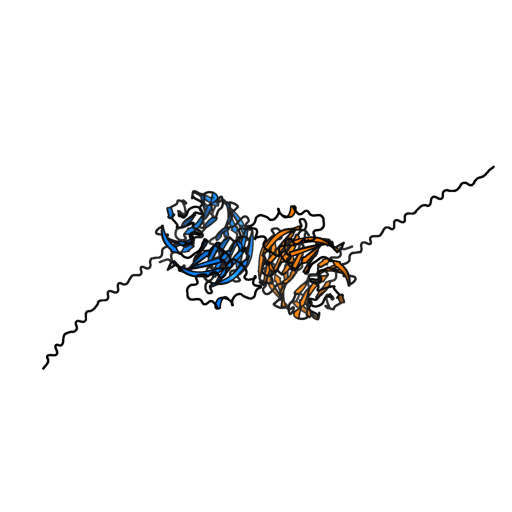.88 210 HIS A C 1
ATOM 1496 O O . HIS A 1 210 ? 13.086 0.193 2.033 1 89.88 210 HIS A O 1
ATOM 1502 N N . TRP A 1 211 ? 12.742 1.623 3.717 1 92.25 211 TRP A N 1
ATOM 1503 C CA . TRP A 1 211 ? 11.711 2.424 3.07 1 92.25 211 TRP A CA 1
ATOM 1504 C C . TRP A 1 211 ? 10.578 1.541 2.557 1 92.25 211 TRP A C 1
ATOM 1506 O O . TRP A 1 211 ? 10.242 1.57 1.369 1 92.25 211 TRP A O 1
ATOM 1516 N N . PHE A 1 212 ? 9.914 0.881 3.455 1 91.19 212 PHE A N 1
ATOM 1517 C CA . PHE A 1 212 ? 8.719 0.113 3.127 1 91.19 212 PHE A CA 1
ATOM 1518 C C . PHE A 1 212 ? 7.68 0.225 4.238 1 91.19 212 PHE A C 1
ATOM 1520 O O . PHE A 1 212 ? 8.016 0.578 5.371 1 91.19 212 PHE A O 1
ATOM 1527 N N . VAL A 1 213 ? 6.426 0.031 3.893 1 94.88 213 VAL A N 1
ATOM 1528 C CA . VAL A 1 213 ? 5.344 0.033 4.871 1 94.88 213 VAL A CA 1
ATOM 1529 C C . VAL A 1 213 ? 5.371 -1.267 5.672 1 94.88 213 VAL A C 1
ATOM 1531 O O . VAL A 1 213 ? 5.148 -2.348 5.121 1 94.88 213 VAL A O 1
ATOM 1534 N N . ARG A 1 214 ? 5.574 -1.195 6.949 1 95.12 214 ARG A N 1
ATOM 1535 C CA . ARG A 1 214 ? 5.613 -2.367 7.816 1 95.12 214 ARG A CA 1
ATOM 1536 C C . ARG A 1 214 ? 4.207 -2.857 8.141 1 95.12 214 ARG A C 1
ATOM 1538 O O . ARG A 1 214 ? 3.949 -4.062 8.141 1 95.12 214 ARG A O 1
ATOM 1545 N N . ARG A 1 215 ? 3.395 -1.902 8.438 1 95.94 215 ARG A N 1
ATOM 1546 C CA . ARG A 1 215 ? 2.02 -2.242 8.789 1 95.94 215 ARG A CA 1
ATOM 1547 C C . ARG A 1 215 ? 1.1 -1.037 8.641 1 95.94 215 ARG A C 1
ATOM 1549 O O . ARG A 1 215 ? 1.568 0.099 8.531 1 95.94 215 ARG A O 1
ATOM 1556 N N . ASN A 1 216 ? -0.124 -1.344 8.555 1 96.62 216 ASN A N 1
ATOM 1557 C CA . ASN A 1 216 ? -1.194 -0.354 8.633 1 96.62 216 ASN A CA 1
ATOM 1558 C C . ASN A 1 216 ? -2.09 -0.585 9.844 1 96.62 216 ASN A C 1
ATOM 1560 O O . ASN A 1 216 ? -2.406 -1.728 10.18 1 96.62 216 ASN A O 1
ATOM 1564 N N . MET A 1 217 ? -2.449 0.457 10.453 1 97.69 217 MET A N 1
ATOM 1565 C CA . MET A 1 217 ? -3.371 0.431 11.586 1 97.69 217 MET A CA 1
ATOM 1566 C C . MET A 1 217 ? -4.711 1.059 11.211 1 97.69 217 MET A C 1
ATOM 1568 O O . MET A 1 217 ? -4.75 2.166 10.672 1 97.69 217 MET A O 1
ATOM 1572 N N . ARG A 1 218 ? -5.738 0.355 11.5 1 96.69 218 ARG A N 1
ATOM 1573 C CA . ARG A 1 218 ? -7.066 0.913 11.258 1 96.69 218 ARG A CA 1
ATOM 1574 C C . ARG A 1 218 ? -7.523 1.77 12.438 1 96.69 218 ARG A C 1
ATOM 1576 O O . ARG A 1 218 ? -7.68 1.27 13.555 1 96.69 218 ARG A O 1
ATOM 1583 N N . VAL A 1 219 ? -7.762 3.039 12.188 1 97.75 219 VAL A N 1
ATOM 1584 C CA . VAL A 1 219 ? -8.18 3.916 13.273 1 97.75 219 VAL A CA 1
ATOM 1585 C C . VAL A 1 219 ? -9.562 4.492 12.977 1 97.75 219 VAL A C 1
ATOM 1587 O O . VAL A 1 219 ? -10.195 5.086 13.852 1 97.75 219 VAL A O 1
ATOM 1590 N N . GLY A 1 220 ? -10.023 4.301 11.758 1 95.31 220 GLY A N 1
ATOM 1591 C CA . GLY A 1 220 ? -11.328 4.801 11.359 1 95.31 220 GLY A CA 1
ATOM 1592 C C . GLY A 1 220 ? -11.32 6.273 11 1 95.31 220 GLY A C 1
ATOM 1593 O O . GLY A 1 220 ? -10.297 6.945 11.141 1 95.31 220 GLY A O 1
ATOM 1594 N N . GLY A 1 221 ? -12.445 6.707 10.406 1 96.56 221 GLY A N 1
ATOM 1595 C CA . GLY A 1 221 ? -12.633 8.109 10.086 1 96.56 221 GLY A CA 1
ATOM 1596 C C . GLY A 1 221 ? -11.664 8.609 9.023 1 96.56 221 GLY A C 1
ATOM 1597 O O . GLY A 1 221 ? -11.367 7.902 8.062 1 96.56 221 GLY A O 1
ATOM 1598 N N . SER A 1 222 ? -11.273 9.938 9.219 1 98 222 SER A N 1
ATOM 1599 C CA . SER A 1 222 ? -10.336 10.617 8.328 1 98 222 SER A CA 1
ATOM 1600 C C . SER A 1 222 ? -9.148 11.18 9.109 1 98 222 SER A C 1
ATOM 1602 O O . SER A 1 222 ? -9.086 12.375 9.383 1 98 222 SER A O 1
ATOM 1604 N N . PRO A 1 223 ? -8.211 10.266 9.43 1 98.69 223 PRO A N 1
ATOM 1605 C CA . PRO A 1 223 ? -7.051 10.75 10.18 1 98.69 223 PRO A CA 1
ATOM 1606 C C . PRO A 1 223 ? -6.215 11.758 9.398 1 98.69 223 PRO A C 1
ATOM 1608 O O . PRO A 1 223 ? -5.887 11.516 8.234 1 98.69 223 PRO A O 1
ATOM 1611 N N . GLU A 1 224 ? -5.859 12.836 10.008 1 98.19 224 GLU A N 1
ATOM 1612 C CA . GLU A 1 224 ? -5.051 13.891 9.391 1 98.19 224 GLU A CA 1
ATOM 1613 C C . GLU A 1 224 ? -3.861 14.258 10.266 1 98.19 224 GLU A C 1
ATOM 1615 O O . GLU A 1 224 ? -2.959 13.445 10.477 1 98.19 224 GLU A O 1
ATOM 1620 N N . HIS A 1 225 ? -3.807 15.453 10.945 1 98.81 225 HIS A N 1
ATOM 1621 C CA . HIS A 1 225 ? -2.658 15.859 11.75 1 98.81 225 HIS A CA 1
ATOM 1622 C C . HIS A 1 225 ? -2.475 14.938 12.953 1 98.81 225 HIS A C 1
ATOM 1624 O O . HIS A 1 225 ? -3.455 14.492 13.547 1 98.81 225 HIS A O 1
ATOM 1630 N N . MET A 1 226 ? -1.237 14.758 13.273 1 98.75 226 MET A N 1
ATOM 1631 C CA . MET A 1 226 ? -0.894 13.812 14.328 1 98.75 226 MET A CA 1
ATOM 1632 C C . MET A 1 226 ? 0.281 14.328 15.156 1 98.75 226 MET A C 1
ATOM 1634 O O . MET A 1 226 ? 1.048 15.172 14.695 1 98.75 226 MET A O 1
ATOM 1638 N N . VAL A 1 227 ? 0.38 13.75 16.359 1 98.62 227 VAL A N 1
ATOM 1639 C CA . VAL A 1 227 ? 1.532 14.016 17.219 1 98.62 227 VAL A CA 1
ATOM 1640 C C . VAL A 1 227 ? 1.827 12.789 18.078 1 98.62 227 VAL A C 1
ATOM 1642 O O . VAL A 1 227 ? 0.907 12.125 18.562 1 98.62 227 VAL A O 1
ATOM 1645 N N . LEU A 1 228 ? 3.064 12.484 18.234 1 98.19 228 LEU A N 1
ATOM 1646 C CA . LEU A 1 228 ? 3.506 11.352 19.031 1 98.19 228 LEU A CA 1
ATOM 1647 C C . LEU A 1 228 ? 3.666 11.742 20.5 1 98.19 228 LEU A C 1
ATOM 1649 O O . LEU A 1 228 ? 4.164 12.828 20.797 1 98.19 228 LEU A O 1
ATOM 1653 N N . SER A 1 229 ? 3.334 10.789 21.344 1 97.69 229 SER A N 1
ATOM 1654 C CA . SER A 1 229 ? 3.652 10.992 22.766 1 97.69 229 SER A CA 1
ATOM 1655 C C . SER A 1 229 ? 5.16 10.984 22.984 1 97.69 229 SER A C 1
ATOM 1657 O O . SER A 1 229 ? 5.918 10.484 22.156 1 97.69 229 SER A O 1
ATOM 1659 N N . LYS A 1 230 ? 5.504 11.492 24.109 1 93.81 230 LYS A N 1
ATOM 1660 C CA . LYS A 1 230 ? 6.926 11.633 24.406 1 93.81 230 LYS A CA 1
ATOM 1661 C C . LYS A 1 230 ? 7.602 10.273 24.516 1 93.81 230 LYS A C 1
ATOM 1663 O O . LYS A 1 230 ? 8.75 10.109 24.094 1 93.81 230 LYS A O 1
ATOM 1668 N N . ASP A 1 231 ? 6.949 9.32 25.016 1 94.12 231 ASP A N 1
ATOM 1669 C CA . ASP A 1 231 ? 7.531 7.992 25.188 1 94.12 231 ASP A CA 1
ATOM 1670 C C . ASP A 1 231 ? 7.398 7.164 23.922 1 94.12 231 ASP A C 1
ATOM 1672 O O . ASP A 1 231 ? 7.867 6.023 23.859 1 94.12 231 ASP A O 1
ATOM 1676 N N . GLY A 1 232 ? 6.719 7.672 22.984 1 95.88 232 GLY A N 1
ATOM 1677 C CA . GLY A 1 232 ? 6.609 7.008 21.703 1 95.88 232 GLY A CA 1
ATOM 1678 C C . GLY A 1 232 ? 5.598 5.875 21.703 1 95.88 232 GLY A C 1
ATOM 1679 O O . GLY A 1 232 ? 5.523 5.109 20.734 1 95.88 232 GLY A O 1
ATOM 1680 N N . GLN A 1 233 ? 4.762 5.762 22.703 1 96.94 233 GLN A N 1
ATOM 1681 C CA . GLN A 1 233 ? 3.865 4.617 22.844 1 96.94 233 GLN A CA 1
ATOM 1682 C C . GLN A 1 233 ? 2.484 4.934 22.266 1 96.94 233 GLN A C 1
ATOM 1684 O O . GLN A 1 233 ? 1.731 4.023 21.906 1 96.94 233 GLN A O 1
ATOM 1689 N N . SER A 1 234 ? 2.184 6.23 22.266 1 98.19 234 SER A N 1
ATOM 1690 C CA . SER A 1 234 ? 0.87 6.652 21.781 1 98.19 234 SER A CA 1
ATOM 1691 C C . SER A 1 234 ? 0.994 7.668 20.656 1 98.19 234 SER A C 1
ATOM 1693 O O . SER A 1 234 ? 1.941 8.453 20.625 1 98.19 234 SER A O 1
ATOM 1695 N N . LEU A 1 235 ? 0.09 7.559 19.766 1 98.69 235 LEU A N 1
ATOM 1696 C CA . LEU A 1 235 ? -0.108 8.531 18.703 1 98.69 235 LEU A CA 1
ATOM 1697 C C . LEU A 1 235 ? -1.461 9.227 18.844 1 98.69 235 LEU A C 1
ATOM 1699 O O . LEU A 1 235 ? -2.49 8.562 18.984 1 98.69 235 LEU A O 1
ATOM 1703 N N . TYR A 1 236 ? -1.438 10.523 18.906 1 98.94 236 TYR A N 1
ATOM 1704 C CA . TYR A 1 236 ? -2.688 11.273 18.875 1 98.94 236 TYR A CA 1
ATOM 1705 C C . TYR A 1 236 ? -2.967 11.797 17.469 1 98.94 236 TYR A C 1
ATOM 1707 O O . TYR A 1 236 ? -2.111 12.438 16.859 1 98.94 236 TYR A O 1
ATOM 1715 N N . VAL A 1 237 ? -4.141 11.484 16.969 1 98.88 237 VAL A N 1
ATOM 1716 C CA . VAL A 1 237 ? -4.469 11.828 15.586 1 98.88 237 VAL A CA 1
ATOM 1717 C C . VAL A 1 237 ? -5.871 12.438 15.516 1 98.88 237 VAL A C 1
ATOM 1719 O O . VAL A 1 237 ? -6.805 11.922 16.141 1 98.88 237 VAL A O 1
ATOM 1722 N N . ASN A 1 238 ? -6.016 13.547 14.758 1 98.75 238 ASN A N 1
ATOM 1723 C CA . ASN A 1 238 ? -7.336 14.125 14.516 1 98.75 238 ASN A CA 1
ATOM 1724 C C . ASN A 1 238 ? -8.148 13.266 13.547 1 98.75 238 ASN A C 1
ATOM 1726 O O . ASN A 1 238 ? -7.645 12.867 12.492 1 98.75 238 ASN A O 1
ATOM 1730 N N . ASP A 1 239 ? -9.273 12.992 13.961 1 98.5 239 ASP A N 1
ATOM 1731 C CA . ASP A 1 239 ? -10.289 12.477 13.047 1 98.5 239 ASP A CA 1
ATOM 1732 C C . ASP A 1 239 ? -11.156 13.602 12.492 1 98.5 239 ASP A C 1
ATOM 1734 O O . ASP A 1 239 ? -12.141 14 13.117 1 98.5 239 ASP A O 1
ATOM 1738 N N . ALA A 1 240 ? -10.836 14.016 11.312 1 97.19 240 ALA A N 1
ATOM 1739 C CA . ALA A 1 240 ? -11.422 15.219 10.727 1 97.19 240 ALA A CA 1
ATOM 1740 C C . ALA A 1 240 ? -12.93 15.055 10.539 1 97.19 240 ALA A C 1
ATOM 1742 O O . ALA A 1 240 ? -13.688 16.016 10.695 1 97.19 240 ALA A O 1
ATOM 1743 N N . THR A 1 241 ? -13.352 13.875 10.203 1 96.69 241 THR A N 1
ATOM 1744 C CA . THR A 1 241 ? -14.766 13.648 9.945 1 96.69 241 THR A CA 1
ATOM 1745 C C . THR A 1 241 ? -15.523 13.391 11.242 1 96.69 241 THR A C 1
ATOM 1747 O O . THR A 1 241 ? -16.672 13.812 11.398 1 96.69 241 THR A O 1
ATOM 1750 N N . GLY A 1 242 ? -14.945 12.781 12.195 1 97.31 242 GLY A N 1
ATOM 1751 C CA . GLY A 1 242 ? -15.609 12.352 13.414 1 97.31 242 GLY A CA 1
ATOM 1752 C C . GLY A 1 242 ? -15.609 13.414 14.492 1 97.31 242 GLY A C 1
ATOM 1753 O O . GLY A 1 242 ? -16.391 13.336 15.445 1 97.31 242 GLY A O 1
ATOM 1754 N N . GLY A 1 243 ? -14.695 14.398 14.398 1 98.5 243 GLY A N 1
ATOM 1755 C CA . GLY A 1 243 ? -14.664 15.492 15.359 1 98.5 243 GLY A CA 1
ATOM 1756 C C . GLY A 1 243 ? -13.914 15.156 16.625 1 98.5 243 GLY A C 1
ATOM 1757 O O . GLY A 1 243 ? -14.109 15.797 17.672 1 98.5 243 GLY A O 1
ATOM 1758 N N . ASN A 1 244 ? -13.133 14.094 16.594 1 98.62 244 ASN A N 1
ATOM 1759 C CA . ASN A 1 244 ? -12.398 13.625 17.766 1 98.62 244 ASN A CA 1
ATOM 1760 C C . ASN A 1 244 ? -10.891 13.602 17.5 1 98.62 244 ASN A C 1
ATOM 1762 O O . ASN A 1 244 ? -10.461 13.641 16.344 1 98.62 244 ASN A O 1
ATOM 1766 N N . ALA A 1 245 ? -10.148 13.672 18.547 1 98.81 245 ALA A N 1
ATOM 1767 C CA . ALA A 1 245 ? -8.781 13.172 18.547 1 98.81 245 ALA A CA 1
ATOM 1768 C C . ALA A 1 245 ? -8.711 11.742 19.078 1 98.81 245 ALA A C 1
ATOM 1770 O O . ALA A 1 245 ? -9.266 11.445 20.141 1 98.81 245 ALA A O 1
ATOM 1771 N N . LEU A 1 246 ? -8.078 10.898 18.312 1 98.88 246 LEU A N 1
ATOM 1772 C CA . LEU A 1 246 ? -7.922 9.5 18.703 1 98.88 246 LEU A CA 1
ATOM 1773 C C . LEU A 1 246 ? -6.551 9.266 19.328 1 98.88 246 LEU A C 1
ATOM 1775 O O . LEU A 1 246 ? -5.539 9.758 18.828 1 98.88 246 LEU A O 1
ATOM 1779 N N . ALA A 1 247 ? -6.523 8.594 20.453 1 98.81 247 ALA A N 1
ATOM 1780 C CA . ALA A 1 247 ? -5.277 8.07 21 1 98.81 247 ALA A CA 1
ATOM 1781 C C . ALA A 1 247 ? -5.031 6.637 20.531 1 98.81 247 ALA A C 1
ATOM 1783 O O . ALA A 1 247 ? -5.742 5.719 20.938 1 98.81 247 ALA A O 1
ATOM 1784 N N . VAL A 1 248 ? -4.082 6.477 19.766 1 98.88 248 VAL A N 1
ATOM 1785 C CA . VAL A 1 248 ? -3.752 5.168 19.219 1 98.88 248 VAL A CA 1
ATOM 1786 C C . VAL A 1 248 ? -2.625 4.531 20.031 1 98.88 248 VAL A C 1
ATOM 1788 O O . VAL A 1 248 ? -1.562 5.129 20.203 1 98.88 248 VAL A O 1
ATOM 1791 N N . ASP A 1 249 ? -2.865 3.385 20.562 1 98.56 249 ASP A N 1
ATOM 1792 C CA . ASP A 1 249 ? -1.816 2.578 21.188 1 98.56 249 ASP A CA 1
ATOM 1793 C C . ASP A 1 249 ? -0.932 1.925 20.125 1 98.56 249 ASP A C 1
ATOM 1795 O O . ASP A 1 249 ? -1.382 1.042 19.391 1 98.56 249 ASP A O 1
ATOM 1799 N N . LEU A 1 250 ? 0.301 2.291 20.062 1 97.5 250 LEU A N 1
ATOM 1800 C CA . LEU A 1 250 ? 1.147 1.892 18.953 1 97.5 250 LEU A CA 1
ATOM 1801 C C . LEU A 1 250 ? 1.65 0.463 19.125 1 97.5 250 LEU A C 1
ATOM 1803 O O . LEU A 1 250 ? 2.135 -0.155 18.172 1 97.5 250 LEU A O 1
ATOM 1807 N N . ALA A 1 251 ? 1.619 -0.053 20.328 1 96.69 251 ALA A N 1
ATOM 1808 C CA . ALA A 1 251 ? 1.96 -1.461 20.516 1 96.69 251 ALA A CA 1
ATOM 1809 C C . ALA A 1 251 ? 0.909 -2.369 19.891 1 96.69 251 ALA A C 1
ATOM 1811 O O . ALA A 1 251 ? 1.248 -3.338 19.203 1 96.69 251 ALA A O 1
ATOM 1812 N N . THR A 1 252 ? -0.392 -2.049 20.031 1 95.75 252 THR A N 1
ATOM 1813 C CA . THR A 1 252 ? -1.469 -2.893 19.531 1 95.75 252 THR A CA 1
ATOM 1814 C C . THR A 1 252 ? -1.962 -2.391 18.172 1 95.75 252 THR A C 1
ATOM 1816 O O . THR A 1 252 ? -2.576 -3.143 17.406 1 95.75 252 THR A O 1
ATOM 1819 N N . GLY A 1 253 ? -1.771 -1.091 18 1 96.31 253 GLY A N 1
ATOM 1820 C CA . GLY A 1 253 ? -2.264 -0.474 16.781 1 96.31 253 GLY A CA 1
ATOM 1821 C C . GLY A 1 253 ? -3.74 -0.138 16.828 1 96.31 253 GLY A C 1
ATOM 1822 O O . GLY A 1 253 ? -4.383 0.039 15.797 1 96.31 253 GLY A O 1
ATOM 1823 N N . SER A 1 254 ? -4.23 -0.062 18.016 1 97.25 254 SER A N 1
ATOM 1824 C CA . SER A 1 254 ? -5.664 0.157 18.188 1 97.25 254 SER A CA 1
ATOM 1825 C C . SER A 1 254 ? -5.945 1.505 18.844 1 97.25 254 SER A C 1
ATOM 1827 O O . SER A 1 254 ? -5.078 2.07 19.5 1 97.25 254 SER A O 1
ATOM 1829 N N . VAL A 1 255 ? -7.113 1.962 18.625 1 98.44 255 VAL A N 1
ATOM 1830 C CA . VAL A 1 255 ? -7.547 3.188 19.297 1 98.44 255 VAL A CA 1
ATOM 1831 C C . VAL A 1 255 ? -7.871 2.895 20.75 1 98.44 255 VAL A C 1
ATOM 1833 O O . VAL A 1 255 ? -8.797 2.133 21.047 1 98.44 255 VAL A O 1
ATOM 1836 N N . ALA A 1 256 ? -7.191 3.475 21.609 1 98.25 256 ALA A N 1
ATOM 1837 C CA . ALA A 1 256 ? -7.352 3.234 23.047 1 98.25 256 ALA A CA 1
ATOM 1838 C C . ALA A 1 256 ? -8.344 4.215 23.656 1 98.25 256 ALA A C 1
ATOM 1840 O O . ALA A 1 256 ? -9.047 3.881 24.625 1 98.25 256 ALA A O 1
ATOM 1841 N N . GLU A 1 257 ? -8.328 5.445 23.219 1 97.94 257 GLU A N 1
ATOM 1842 C CA . GLU A 1 257 ? -9.195 6.504 23.719 1 97.94 257 GLU A CA 1
ATOM 1843 C C . GLU A 1 257 ? -9.602 7.469 22.609 1 97.94 257 GLU A C 1
ATOM 1845 O O . GLU A 1 257 ? -8.93 7.559 21.594 1 97.94 257 GLU A O 1
ATOM 1850 N N . GLU A 1 258 ? -10.695 8.109 22.828 1 98.31 258 GLU A N 1
ATOM 1851 C CA . GLU A 1 258 ? -11.188 9.18 21.969 1 98.31 258 GLU A CA 1
ATOM 1852 C C . GLU A 1 258 ? -11.508 10.438 22.766 1 98.31 258 GLU A C 1
ATOM 1854 O O . GLU A 1 258 ? -12.133 10.359 23.828 1 98.31 258 GLU A O 1
ATOM 1859 N N . TYR A 1 259 ? -11.062 11.562 22.297 1 98.75 259 TYR A N 1
ATOM 1860 C CA . TYR A 1 259 ? -11.328 12.852 22.938 1 98.75 259 TYR A CA 1
ATOM 1861 C C . TYR A 1 259 ? -12.172 13.75 22.047 1 98.75 259 TYR A C 1
ATOM 1863 O O . TYR A 1 259 ? -11.805 14.016 20.906 1 98.75 259 TYR A O 1
ATOM 1871 N N . GLU A 1 260 ? -13.195 14.258 22.547 1 98.5 260 GLU A N 1
ATOM 1872 C CA . GLU A 1 260 ? -14.039 15.164 21.766 1 98.5 260 GLU A CA 1
ATOM 1873 C C . GLU A 1 260 ? -13.344 16.5 21.531 1 98.5 260 GLU A C 1
ATOM 1875 O O . GLU A 1 260 ? -12.938 17.172 22.484 1 98.5 260 GLU A O 1
ATOM 1880 N N . ILE A 1 261 ? -13.203 16.906 20.344 1 98.75 261 ILE A N 1
ATOM 1881 C CA . ILE A 1 261 ? -12.578 18.172 19.984 1 98.75 261 ILE A CA 1
ATOM 1882 C C . ILE A 1 261 ? -13.633 19.125 19.422 1 98.75 261 ILE A C 1
ATOM 1884 O O . ILE A 1 261 ? -13.742 20.281 19.859 1 98.75 261 ILE A O 1
ATOM 1888 N N . GLY A 1 262 ? -14.422 18.672 18.531 1 98.62 262 GLY A N 1
ATOM 1889 C CA . GLY A 1 262 ? -15.414 19.469 17.828 1 98.62 262 GLY A CA 1
ATOM 1890 C C . GLY A 1 262 ? -15.344 19.312 16.328 1 98.62 262 GLY A C 1
ATOM 1891 O O . GLY A 1 262 ? -14.609 18.469 15.812 1 98.62 262 GLY A O 1
ATOM 1892 N N . ALA A 1 263 ? -16.047 20.141 15.641 1 98.25 263 ALA A N 1
ATOM 1893 C CA . ALA A 1 263 ? -16.203 20 14.195 1 98.25 263 ALA A CA 1
ATOM 1894 C C . ALA A 1 263 ? -14.906 20.312 13.461 1 98.25 263 ALA A C 1
ATOM 1896 O O . ALA A 1 263 ? -14.273 21.328 13.727 1 98.25 263 ALA A O 1
ATOM 1897 N N . ALA A 1 264 ? -14.484 19.391 12.516 1 97.69 264 ALA A N 1
ATOM 1898 C CA . ALA A 1 264 ? -13.359 19.531 11.594 1 97.69 264 ALA A CA 1
ATOM 1899 C C . ALA A 1 264 ? -12.062 19.828 12.344 1 97.69 264 ALA A C 1
ATOM 1901 O O . ALA A 1 264 ? -11.391 20.812 12.055 1 97.69 264 ALA A O 1
ATOM 1902 N N . PRO A 1 265 ? -11.75 19.016 13.312 1 98.69 265 PRO A N 1
ATOM 1903 C CA . PRO A 1 265 ? -10.438 19.219 13.938 1 98.69 265 PRO A CA 1
ATOM 1904 C C . PRO A 1 265 ? -9.297 19.188 12.922 1 98.69 265 PRO A C 1
ATOM 1906 O O . PRO A 1 265 ? -9.359 18.469 11.93 1 98.69 265 PRO A O 1
ATOM 1909 N N . HIS A 1 266 ? -8.273 19.969 13.164 1 98.06 266 HIS A N 1
ATOM 1910 C CA . HIS A 1 266 ? -7.203 20.078 12.172 1 98.06 266 HIS A CA 1
ATOM 1911 C C . HIS A 1 266 ? -5.832 20.031 12.836 1 98.06 266 HIS A C 1
ATOM 1913 O O . HIS A 1 266 ? -5.191 18.984 12.891 1 98.06 266 HIS A O 1
ATOM 1919 N N . GLY A 1 267 ? -5.398 21.188 13.484 1 98.69 267 GLY A N 1
ATOM 1920 C CA . GLY A 1 267 ? -4.125 21.203 14.18 1 98.69 267 GLY A CA 1
ATOM 1921 C C . GLY A 1 267 ? -4.148 20.438 15.492 1 98.69 267 GLY A C 1
ATOM 1922 O O . GLY A 1 267 ? -5.156 20.453 16.203 1 98.69 267 GLY A O 1
ATOM 1923 N N . ILE A 1 268 ? -3.014 19.859 15.828 1 98.88 268 ILE A N 1
ATOM 1924 C CA . ILE A 1 268 ? -2.898 19.078 17.062 1 98.88 268 ILE A CA 1
ATOM 1925 C C . ILE A 1 268 ? -1.438 19.047 17.5 1 98.88 268 ILE A C 1
ATOM 1927 O O . ILE A 1 268 ? -0.532 18.938 16.672 1 98.88 268 ILE A O 1
ATOM 1931 N N . ASP A 1 269 ? -1.22 19.188 18.75 1 98.75 269 ASP A N 1
ATOM 1932 C CA . ASP A 1 269 ? 0.12 19.062 19.312 1 98.75 269 ASP A CA 1
ATOM 1933 C C . ASP A 1 269 ? 0.061 18.844 20.828 1 98.75 269 ASP A C 1
ATOM 1935 O O . ASP A 1 269 ? -1.014 18.922 21.438 1 98.75 269 ASP A O 1
ATOM 1939 N N . LEU A 1 270 ? 1.206 18.547 21.438 1 98.75 270 LEU A N 1
ATOM 1940 C CA . LEU A 1 270 ? 1.301 18.281 22.859 1 98.75 270 LEU A CA 1
ATOM 1941 C C . LEU A 1 270 ? 2.072 19.391 23.562 1 98.75 270 LEU A C 1
ATOM 1943 O O . LEU A 1 270 ? 2.938 20.031 22.969 1 98.75 270 LEU A O 1
ATOM 1947 N N . SER A 1 271 ? 1.72 19.578 24.844 1 98.25 271 SER A N 1
ATOM 1948 C CA . SER A 1 271 ? 2.553 20.422 25.688 1 98.25 271 SER A CA 1
ATOM 1949 C C . SER A 1 271 ? 3.967 19.859 25.812 1 98.25 271 SER A C 1
ATOM 1951 O O . SER A 1 271 ? 4.195 18.688 25.547 1 98.25 271 SER A O 1
ATOM 1953 N N . PRO A 1 272 ? 4.879 20.734 26.219 1 95.81 272 PRO A N 1
ATOM 1954 C CA . PRO A 1 272 ? 6.27 20.281 26.312 1 95.81 272 PRO A CA 1
ATOM 1955 C C . PRO A 1 272 ? 6.434 19.078 27.25 1 95.81 272 PRO A C 1
ATOM 1957 O O . PRO A 1 272 ? 7.297 18.234 27.016 1 95.81 272 PRO A O 1
ATOM 1960 N N . ASP A 1 273 ? 5.66 18.969 28.25 1 96 273 ASP A N 1
ATOM 1961 C CA . ASP A 1 273 ? 5.781 17.859 29.203 1 96 273 ASP A CA 1
ATOM 1962 C C . ASP A 1 273 ? 4.965 16.656 28.734 1 96 273 ASP A C 1
ATOM 1964 O O . ASP A 1 273 ? 4.98 15.602 29.375 1 96 273 ASP A O 1
ATOM 1968 N N . GLY A 1 274 ? 4.207 16.828 27.734 1 97.81 274 GLY A N 1
ATOM 1969 C CA . GLY A 1 274 ? 3.465 15.727 27.125 1 97.81 274 GLY A CA 1
ATOM 1970 C C . GLY A 1 274 ? 2.174 15.406 27.859 1 97.81 274 GLY A C 1
ATOM 1971 O O . GLY A 1 274 ? 1.529 14.391 27.594 1 97.81 274 GLY A O 1
ATOM 1972 N N . GLN A 1 275 ? 1.718 16.266 28.766 1 98 275 GLN A N 1
ATOM 1973 C CA . GLN A 1 275 ? 0.595 15.922 29.641 1 98 275 GLN A CA 1
ATOM 1974 C C . GLN A 1 275 ? -0.702 16.547 29.125 1 98 275 GLN A C 1
ATOM 1976 O O . GLN A 1 275 ? -1.79 16.172 29.562 1 98 275 GLN A O 1
ATOM 1981 N N . ARG A 1 276 ? -0.598 17.469 28.203 1 98.69 276 ARG A N 1
ATOM 1982 C CA . ARG A 1 276 ? -1.765 18.141 27.641 1 98.69 276 ARG A CA 1
ATOM 1983 C C . ARG A 1 276 ? -1.768 18.078 26.125 1 98.69 276 ARG A C 1
ATOM 1985 O O . ARG A 1 276 ? -0.719 18.203 25.484 1 98.69 276 ARG A O 1
ATOM 1992 N N . LEU A 1 277 ? -2.922 17.844 25.609 1 98.88 277 LEU A N 1
ATOM 1993 C CA . LEU A 1 277 ? -3.158 17.797 24.172 1 98.88 277 LEU A CA 1
ATOM 1994 C C . LEU A 1 277 ? -3.939 19.031 23.719 1 98.88 277 LEU A C 1
ATOM 1996 O O . LEU A 1 277 ? -4.953 19.391 24.328 1 98.88 277 LEU A O 1
ATOM 2000 N N . TYR A 1 278 ? -3.41 19.75 22.734 1 98.94 278 TYR A N 1
ATOM 2001 C CA . TYR A 1 278 ? -4.105 20.875 22.125 1 98.94 278 TYR A CA 1
ATOM 2002 C C . TYR A 1 278 ? -4.594 20.516 20.719 1 98.94 278 TYR A C 1
ATOM 2004 O O . TYR A 1 278 ? -3.881 19.859 19.953 1 98.94 278 TYR A O 1
ATOM 2012 N N . ALA A 1 279 ? -5.766 20.906 20.391 1 98.94 279 ALA A N 1
ATOM 2013 C CA . ALA A 1 279 ? -6.297 20.688 19.047 1 98.94 279 ALA A CA 1
ATOM 2014 C C . ALA A 1 279 ? -7.25 21.812 18.656 1 98.94 279 ALA A C 1
ATOM 2016 O O . ALA A 1 279 ? -7.941 22.375 19.5 1 98.94 279 ALA A O 1
ATOM 2017 N N . THR A 1 280 ? -7.266 22.141 17.422 1 98.88 280 THR A N 1
ATOM 2018 C CA . THR A 1 280 ? -8.188 23.141 16.906 1 98.88 280 THR A CA 1
ATOM 2019 C C . THR A 1 280 ? -9.469 22.5 16.391 1 98.88 280 THR A C 1
ATOM 2021 O O . THR A 1 280 ? -9.422 21.438 15.766 1 98.88 280 THR A O 1
ATOM 2024 N N . SER A 1 281 ? -10.547 23.094 16.656 1 98.69 281 SER A N 1
ATOM 2025 C CA . SER A 1 281 ? -11.812 22.844 15.992 1 98.69 281 SER A CA 1
ATOM 2026 C C . SER A 1 281 ? -12.148 23.969 15.008 1 98.69 281 SER A C 1
ATOM 2028 O O . SER A 1 281 ? -12.688 25 15.398 1 98.69 281 SER A O 1
ATOM 2030 N N . GLN A 1 282 ? -11.82 23.703 13.797 1 98 282 GLN A N 1
ATOM 2031 C CA . GLN A 1 282 ? -12 24.703 12.758 1 98 282 GLN A CA 1
ATOM 2032 C C . GLN A 1 282 ? -13.469 25.078 12.602 1 98 282 GLN A C 1
ATOM 2034 O O . GLN A 1 282 ? -13.805 26.266 12.516 1 98 282 GLN A O 1
ATOM 2039 N N . GLY A 1 283 ? -14.297 24.078 12.602 1 97.31 283 GLY A N 1
ATOM 2040 C CA . GLY A 1 283 ? -15.711 24.281 12.344 1 97.31 283 GLY A CA 1
ATOM 2041 C C . GLY A 1 283 ? -16.438 24.969 13.484 1 97.31 283 GLY A C 1
ATOM 2042 O O . GLY A 1 283 ? -17.422 25.688 13.266 1 97.31 283 GLY A O 1
ATOM 2043 N N . ASP A 1 284 ? -15.953 24.75 14.742 1 98.31 284 ASP A N 1
ATOM 2044 C CA . ASP A 1 284 ? -16.625 25.328 15.906 1 98.31 284 ASP A CA 1
ATOM 2045 C C . ASP A 1 284 ? -15.914 26.594 16.359 1 98.31 284 ASP A C 1
ATOM 2047 O O . ASP A 1 284 ? -16.344 27.234 17.344 1 98.31 284 ASP A O 1
ATOM 2051 N N . ASN A 1 285 ? -14.883 26.953 15.719 1 98.62 285 ASN A N 1
ATOM 2052 C CA . ASN A 1 285 ? -14.094 28.125 16.109 1 98.62 285 ASN A CA 1
ATOM 2053 C C . ASN A 1 285 ? -13.625 28.016 17.562 1 98.62 285 ASN A C 1
ATOM 2055 O O . ASN A 1 285 ? -13.844 28.922 18.359 1 98.62 285 ASN A O 1
ATOM 2059 N N . ARG A 1 286 ? -12.891 26.922 17.812 1 98.81 286 ARG A N 1
ATOM 2060 C CA . ARG A 1 286 ? -12.445 26.703 19.188 1 98.81 286 ARG A CA 1
ATOM 2061 C C . ARG A 1 286 ? -11.039 26.125 19.219 1 98.81 286 ARG A C 1
ATOM 2063 O O . ARG A 1 286 ? -10.609 25.469 18.281 1 98.81 286 ARG A O 1
ATOM 2070 N N . LEU A 1 287 ? -10.359 26.469 20.219 1 98.88 287 LEU A N 1
ATOM 2071 C CA . LEU A 1 287 ? -9.18 25.734 20.672 1 98.88 287 LEU A CA 1
ATOM 2072 C C . LEU A 1 287 ? -9.516 24.844 21.875 1 98.88 287 LEU A C 1
ATOM 2074 O O . LEU A 1 287 ? -10.164 25.297 22.812 1 98.88 287 LEU A O 1
ATOM 2078 N N . VAL A 1 288 ? -9.086 23.594 21.75 1 98.88 288 VAL A N 1
ATOM 2079 C CA . VAL A 1 288 ? -9.398 22.625 22.797 1 98.88 288 VAL A CA 1
ATOM 2080 C C . VAL A 1 288 ? -8.102 22.141 23.438 1 98.88 288 VAL A C 1
ATOM 2082 O O . VAL A 1 288 ? -7.113 21.875 22.75 1 98.88 288 VAL A O 1
ATOM 2085 N N . ARG A 1 289 ? -8.109 22.047 24.734 1 98.88 289 ARG A N 1
ATOM 2086 C CA . ARG A 1 289 ? -7.047 21.422 25.516 1 98.88 289 ARG A CA 1
ATOM 2087 C C . ARG A 1 289 ? -7.578 20.234 26.312 1 98.88 289 ARG A C 1
ATOM 2089 O O . ARG A 1 289 ? -8.609 20.344 26.984 1 98.88 289 ARG A O 1
ATOM 2096 N N . ILE A 1 290 ? -6.926 19.141 26.234 1 98.88 290 ILE A N 1
ATOM 2097 C CA . ILE A 1 290 ? -7.273 17.922 26.969 1 98.88 290 ILE A CA 1
ATOM 2098 C C . ILE A 1 290 ? -6.152 17.562 27.938 1 98.88 290 ILE A C 1
ATOM 2100 O O . ILE A 1 290 ? -4.984 17.484 27.547 1 98.88 290 ILE A O 1
ATOM 2104 N N . SER A 1 291 ? -6.48 17.422 29.219 1 98.44 291 SER A N 1
ATOM 2105 C CA . SER A 1 291 ? -5.543 16.797 30.141 1 98.44 291 SER A CA 1
ATOM 2106 C C . SER A 1 291 ? -5.484 15.289 29.922 1 98.44 291 SER A C 1
ATOM 2108 O O . SER A 1 291 ? -6.488 14.586 30.094 1 98.44 291 SER A O 1
ATOM 2110 N N . LEU A 1 292 ? -4.371 14.781 29.625 1 97.88 292 LEU A N 1
ATOM 2111 C CA . LEU A 1 292 ? -4.258 13.375 29.266 1 97.88 292 LEU A CA 1
ATOM 2112 C C . LEU A 1 292 ? -4.242 12.492 30.516 1 97.88 292 LEU A C 1
ATOM 2114 O O . LEU A 1 292 ? -4.41 11.281 30.422 1 97.88 292 LEU A O 1
ATOM 2118 N N . GLU A 1 293 ? -4.07 13.094 31.656 1 95.88 293 GLU A N 1
ATOM 2119 C CA . GLU A 1 293 ? -4.113 12.367 32.906 1 95.88 293 GLU A CA 1
ATOM 2120 C C . GLU A 1 293 ? -5.52 11.852 33.219 1 95.88 293 GLU A C 1
ATOM 2122 O O . GLU A 1 293 ? -5.691 10.703 33.625 1 95.88 293 GLU A O 1
ATOM 2127 N N . ASP A 1 294 ? -6.52 12.656 32.938 1 96.25 294 ASP A N 1
ATOM 2128 C CA . ASP A 1 294 ? -7.867 12.266 33.344 1 96.25 294 ASP A CA 1
ATOM 2129 C C . ASP A 1 294 ? -8.875 12.547 32.219 1 96.25 294 ASP A C 1
ATOM 2131 O O . ASP A 1 294 ? -10.07 12.273 32.375 1 96.25 294 ASP A O 1
ATOM 2135 N N . GLY A 1 295 ? -8.414 13.117 31.172 1 96.56 295 GLY A N 1
ATOM 2136 C CA . GLY A 1 295 ? -9.289 13.336 30.031 1 96.56 295 GLY A CA 1
ATOM 2137 C C . GLY A 1 295 ? -10.086 14.625 30.141 1 96.56 295 GLY A C 1
ATOM 2138 O O . GLY A 1 295 ? -10.969 14.883 29.328 1 96.56 295 GLY A O 1
ATOM 2139 N N . THR A 1 296 ? -9.766 15.477 31.094 1 97.69 296 THR A N 1
ATOM 2140 C CA . THR A 1 296 ? -10.516 16.719 31.281 1 97.69 296 THR A CA 1
ATOM 2141 C C . THR A 1 296 ? -10.336 17.641 30.078 1 97.69 296 THR A C 1
ATOM 2143 O O . THR A 1 296 ? -9.211 17.859 29.609 1 97.69 296 THR A O 1
ATOM 2146 N N . ARG A 1 297 ? -11.391 18.141 29.562 1 98.19 297 ARG A N 1
ATOM 2147 C CA . ARG A 1 297 ? -11.445 19.016 28.391 1 98.19 297 ARG A CA 1
ATOM 2148 C C . ARG A 1 297 ? -11.664 20.469 28.812 1 98.19 297 ARG A C 1
ATOM 2150 O O . ARG A 1 297 ? -12.539 20.766 29.625 1 98.19 297 ARG A O 1
ATOM 2157 N N . HIS A 1 298 ? -10.898 21.344 28.359 1 98.19 298 HIS A N 1
ATOM 2158 C CA . HIS A 1 298 ? -11.07 22.797 28.406 1 98.19 298 HIS A CA 1
ATOM 2159 C C . HIS A 1 298 ? -11.031 23.391 27 1 98.19 298 HIS A C 1
ATOM 2161 O O . HIS A 1 298 ? -10.234 22.984 26.156 1 98.19 298 HIS A O 1
ATOM 2167 N N . SER A 1 299 ? -11.945 24.312 26.688 1 98.12 299 SER A N 1
ATOM 2168 C CA . SER A 1 299 ? -11.969 24.906 25.359 1 98.12 299 SER A CA 1
ATOM 2169 C C . SER A 1 299 ? -12.164 26.422 25.422 1 98.12 299 SER A C 1
ATOM 2171 O O . SER A 1 299 ? -12.68 26.938 26.422 1 98.12 299 SER A O 1
ATOM 2173 N N . ALA A 1 300 ? -11.711 27.109 24.516 1 98.62 300 ALA A N 1
ATOM 2174 C CA . ALA A 1 300 ? -11.852 28.562 24.359 1 98.62 300 ALA A CA 1
ATOM 2175 C C . ALA A 1 300 ? -12.234 28.938 22.938 1 98.62 300 ALA A C 1
ATOM 2177 O O . ALA A 1 300 ? -11.852 28.25 21.984 1 98.62 300 ALA A O 1
ATOM 2178 N N . GLU A 1 301 ? -13 29.953 22.844 1 98.56 301 GLU A N 1
ATOM 2179 C CA . GLU A 1 301 ? -13.312 30.484 21.516 1 98.56 301 GLU A CA 1
ATOM 2180 C C . GLU A 1 301 ? -12.055 31 20.828 1 98.56 301 GLU A C 1
ATOM 2182 O O . GLU A 1 301 ? -11.234 31.688 21.453 1 98.56 301 GLU A O 1
ATOM 2187 N N . LEU A 1 302 ? -11.82 30.672 19.703 1 98.69 302 LEU A N 1
ATOM 2188 C CA . LEU A 1 302 ? -10.758 31.156 18.828 1 98.69 302 LEU A CA 1
ATOM 2189 C C . LEU A 1 302 ? -11.266 31.281 17.391 1 98.69 302 LEU A C 1
ATOM 2191 O O . LEU A 1 302 ? -11.398 30.281 16.688 1 98.69 302 LEU A O 1
ATOM 2195 N N . SER A 1 303 ? -11.5 32.469 16.984 1 97.94 303 SER A N 1
ATOM 2196 C CA . SER A 1 303 ? -12.188 32.719 15.727 1 97.94 303 SER A CA 1
ATOM 2197 C C . SER A 1 303 ? -11.398 33.719 14.859 1 97.94 303 SER A C 1
ATOM 2199 O O . SER A 1 303 ? -10.805 34.656 15.375 1 97.94 303 SER A O 1
ATOM 2201 N N . PRO A 1 304 ? -11.352 33.562 13.484 1 98.25 304 PRO A N 1
ATOM 2202 C CA . PRO A 1 304 ? -12.156 32.625 12.727 1 98.25 304 PRO A CA 1
ATOM 2203 C C . PRO A 1 304 ? -11.375 31.359 12.359 1 98.25 304 PRO A C 1
ATOM 2205 O O . PRO A 1 304 ? -10.18 31.422 12.094 1 98.25 304 PRO A O 1
ATOM 2208 N N . ALA A 1 305 ? -11.883 30.219 12.352 1 98.69 305 ALA A N 1
ATOM 2209 C CA . ALA A 1 305 ? -11.477 28.938 11.773 1 98.69 305 ALA A CA 1
ATOM 2210 C C . ALA A 1 305 ? -10.047 28.578 12.164 1 98.69 305 ALA A C 1
ATOM 2212 O O . ALA A 1 305 ? -9.172 28.469 11.297 1 98.69 305 ALA A O 1
ATOM 2213 N N . PRO A 1 306 ? -9.82 28.391 13.5 1 98.81 306 PRO A N 1
ATOM 2214 C CA . PRO A 1 306 ? -8.477 27.953 13.875 1 98.81 306 PRO A CA 1
ATOM 2215 C C . PRO A 1 306 ? -8.016 26.734 13.102 1 98.81 306 PRO A C 1
ATOM 2217 O O . PRO A 1 306 ? -8.789 25.797 12.898 1 98.81 306 PRO A O 1
ATOM 2220 N N . TYR A 1 307 ? -6.793 26.703 12.648 1 98.31 307 TYR A N 1
ATOM 2221 C CA . TYR A 1 307 ? -6.293 25.812 11.594 1 98.31 307 TYR A CA 1
ATOM 2222 C C . TYR A 1 307 ? -5.066 25.047 12.062 1 98.31 307 TYR A C 1
ATOM 2224 O O . TYR A 1 307 ? -5.152 24.219 12.977 1 98.31 307 TYR A O 1
ATOM 2232 N N . HIS A 1 308 ? -3.871 25.297 11.523 1 98.75 308 HIS A N 1
ATOM 2233 C CA . HIS A 1 308 ? -2.654 24.609 11.945 1 98.75 308 HIS A CA 1
ATOM 2234 C C . HIS A 1 308 ? -2.215 25.062 13.336 1 98.75 308 HIS A C 1
ATOM 2236 O O . HIS A 1 308 ? -2.447 26.219 13.711 1 98.75 308 HIS A O 1
ATOM 2242 N N . LEU A 1 309 ? -1.584 24.172 14.031 1 98.56 309 LEU A N 1
ATOM 2243 C CA . LEU A 1 309 ? -1.219 24.391 15.43 1 98.56 309 LEU A CA 1
ATOM 2244 C C . LEU A 1 309 ? 0.139 23.766 15.734 1 98.56 309 LEU A C 1
ATOM 2246 O O . LEU A 1 309 ? 0.436 22.656 15.289 1 98.56 309 LEU A O 1
ATOM 2250 N N . THR A 1 310 ? 0.938 24.469 16.453 1 97.88 310 THR A N 1
ATOM 2251 C CA . THR A 1 310 ? 2.127 23.891 17.062 1 97.88 310 THR A CA 1
ATOM 2252 C C . THR A 1 310 ? 2.361 24.5 18.453 1 97.88 310 THR A C 1
ATOM 2254 O O . THR A 1 310 ? 1.87 25.594 18.75 1 97.88 310 THR A O 1
ATOM 2257 N N . VAL A 1 311 ? 3.035 23.797 19.281 1 97.12 311 VAL A N 1
ATOM 2258 C CA . VAL A 1 311 ? 3.332 24.25 20.641 1 97.12 311 VAL A CA 1
ATOM 2259 C C . VAL A 1 311 ? 4.828 24.531 20.781 1 97.12 311 VAL A C 1
ATOM 2261 O O . VAL A 1 311 ? 5.66 23.688 20.453 1 97.12 311 VAL A O 1
ATOM 2264 N N . ALA A 1 312 ? 5.109 25.75 21.25 1 93.94 312 ALA A N 1
ATOM 2265 C CA . ALA A 1 312 ? 6.508 26.094 21.484 1 93.94 312 ALA A CA 1
ATOM 2266 C C . ALA A 1 312 ? 7.133 25.219 22.562 1 93.94 312 ALA A C 1
ATOM 2268 O O . ALA A 1 312 ? 6.574 25.078 23.656 1 93.94 312 ALA A O 1
ATOM 2269 N N . PRO A 1 313 ? 8.328 24.703 22.328 1 90.19 313 PRO A N 1
ATOM 2270 C CA . PRO A 1 313 ? 8.906 23.75 23.281 1 90.19 313 PRO A CA 1
ATOM 2271 C C . PRO A 1 313 ? 9.453 24.422 24.531 1 90.19 313 PRO A C 1
ATOM 2273 O O . PRO A 1 313 ? 9.57 23.781 25.578 1 90.19 313 PRO A O 1
ATOM 2276 N N . THR A 1 314 ? 9.766 25.656 24.531 1 87.06 314 THR A N 1
ATOM 2277 C CA . THR A 1 314 ? 10.453 26.312 25.641 1 87.06 314 THR A CA 1
ATOM 2278 C C . THR A 1 314 ? 9.461 26.797 26.688 1 87.06 314 THR A C 1
ATOM 2280 O O . THR A 1 314 ? 9.625 26.531 27.891 1 87.06 314 THR A O 1
ATOM 2283 N N . ASP A 1 315 ? 8.406 27.422 26.234 1 89.69 315 ASP A N 1
ATOM 2284 C CA . ASP A 1 315 ? 7.516 28.031 27.219 1 89.69 315 ASP A CA 1
ATOM 2285 C C . ASP A 1 315 ? 6.09 27.5 27.062 1 89.69 315 ASP A C 1
ATOM 2287 O O . ASP A 1 315 ? 5.199 27.875 27.828 1 89.69 315 ASP A O 1
ATOM 2291 N N . GLY A 1 316 ? 5.852 26.719 26.047 1 94.62 316 GLY A N 1
ATOM 2292 C CA . GLY A 1 316 ? 4.582 26.031 25.922 1 94.62 316 GLY A CA 1
ATOM 2293 C C . GLY A 1 316 ? 3.506 26.875 25.25 1 94.62 316 GLY A C 1
ATOM 2294 O O . GLY A 1 316 ? 2.365 26.422 25.109 1 94.62 316 GLY A O 1
ATOM 2295 N N . ARG A 1 317 ? 3.824 28.031 24.828 1 96.19 317 ARG A N 1
ATOM 2296 C CA . ARG A 1 317 ? 2.822 28.828 24.125 1 96.19 317 ARG A CA 1
ATOM 2297 C C . ARG A 1 317 ? 2.303 28.078 22.906 1 96.19 317 ARG A C 1
ATOM 2299 O O . ARG A 1 317 ? 3.057 27.359 22.234 1 96.19 317 ARG A O 1
ATOM 2306 N N . VAL A 1 318 ? 1.062 28.297 22.625 1 98.12 318 VAL A N 1
ATOM 2307 C CA . VAL A 1 318 ? 0.402 27.609 21.516 1 98.12 318 VAL A CA 1
ATOM 2308 C C . VAL A 1 318 ? 0.275 28.578 20.328 1 98.12 318 VAL A C 1
ATOM 2310 O O . VAL A 1 318 ? -0.265 29.672 20.469 1 98.12 318 VAL A O 1
ATOM 2313 N N . LEU A 1 319 ? 0.838 28.219 19.203 1 98.25 319 LEU A N 1
ATOM 2314 C CA . LEU A 1 319 ? 0.722 28.984 17.969 1 98.25 319 LEU A CA 1
ATOM 2315 C C . LEU A 1 319 ? -0.34 28.391 17.062 1 98.25 319 LEU A C 1
ATOM 2317 O O . LEU A 1 319 ? -0.314 27.188 16.781 1 98.25 319 LEU A O 1
ATOM 2321 N N . VAL A 1 320 ? -1.305 29.219 16.609 1 98.88 320 VAL A N 1
ATOM 2322 C CA . VAL A 1 320 ? -2.398 28.734 15.781 1 98.88 320 VAL A CA 1
ATOM 2323 C C . VAL A 1 320 ? -2.615 29.688 14.609 1 98.88 320 VAL A C 1
ATOM 2325 O O . VAL A 1 320 ? -2.678 30.906 14.797 1 98.88 320 VAL A O 1
ATOM 2328 N N . THR A 1 321 ? -2.742 29.156 13.43 1 98.75 321 THR A N 1
ATOM 2329 C CA . THR A 1 321 ? -3.135 29.969 12.281 1 98.75 321 THR A CA 1
ATOM 2330 C C . THR A 1 321 ? -4.637 29.875 12.039 1 98.75 321 THR A C 1
ATOM 2332 O O . THR A 1 321 ? -5.332 29.094 12.703 1 98.75 321 THR A O 1
ATOM 2335 N N . SER A 1 322 ? -5.105 30.734 11.117 1 98.62 322 SER A N 1
ATOM 2336 C CA . SER A 1 322 ? -6.508 30.703 10.711 1 98.62 322 SER A CA 1
ATOM 2337 C C . SER A 1 322 ? -6.656 30.281 9.258 1 98.62 322 SER A C 1
ATOM 2339 O O . SER A 1 322 ? -5.867 30.688 8.398 1 98.62 322 SER A O 1
ATOM 2341 N N . ARG A 1 323 ? -7.664 29.5 9.055 1 98.25 323 ARG A N 1
ATOM 2342 C CA . ARG A 1 323 ? -7.969 29.078 7.684 1 98.25 323 ARG A CA 1
ATOM 2343 C C . ARG A 1 323 ? -8.703 30.188 6.934 1 98.25 323 ARG A C 1
ATOM 2345 O O . ARG A 1 323 ? -8.781 30.172 5.703 1 98.25 323 ARG A O 1
ATOM 2352 N N . ALA A 1 324 ? -9.266 31.156 7.637 1 97.75 324 ALA A N 1
ATOM 2353 C CA . ALA A 1 324 ? -10.172 32.125 7.043 1 97.75 324 ALA A CA 1
ATOM 2354 C C . ALA A 1 324 ? -9.562 33.531 7.043 1 97.75 324 ALA A C 1
ATOM 2356 O O . ALA A 1 324 ? -10.07 34.438 6.383 1 97.75 324 ALA A O 1
ATOM 2357 N N . ALA A 1 325 ? -8.562 33.75 7.824 1 98.06 325 ALA A N 1
ATOM 2358 C CA . ALA A 1 325 ? -7.914 35.062 7.922 1 98.06 325 ALA A CA 1
ATOM 2359 C C . ALA A 1 325 ? -6.395 34.906 7.973 1 98.06 325 ALA A C 1
ATOM 2361 O O . ALA A 1 325 ? -5.879 33.938 8.523 1 98.06 325 ALA A O 1
ATOM 2362 N N . PRO A 1 326 ? -5.641 35.844 7.434 1 97.69 326 PRO A N 1
ATOM 2363 C CA . PRO A 1 326 ? -4.176 35.781 7.414 1 97.69 326 PRO A CA 1
ATOM 2364 C C . PRO A 1 326 ? -3.553 36.188 8.75 1 97.69 326 PRO A C 1
ATOM 2366 O O . PRO A 1 326 ? -2.818 37.188 8.812 1 97.69 326 PRO A O 1
ATOM 2369 N N . HIS A 1 327 ? -3.697 35.531 9.805 1 96.62 327 HIS A N 1
ATOM 2370 C CA . HIS A 1 327 ? -3.047 35.844 11.062 1 96.62 327 HIS A CA 1
ATOM 2371 C C . HIS A 1 327 ? -2.625 34.594 11.82 1 96.62 327 HIS A C 1
ATOM 2373 O O . HIS A 1 327 ? -3.051 33.5 11.477 1 96.62 327 HIS A O 1
ATOM 2379 N N . LEU A 1 328 ? -1.812 34.812 12.719 1 98.44 328 LEU A N 1
ATOM 2380 C CA . LEU A 1 328 ? -1.31 33.812 13.68 1 98.44 328 LEU A CA 1
ATOM 2381 C C . LEU A 1 328 ? -1.596 34.281 15.109 1 98.44 328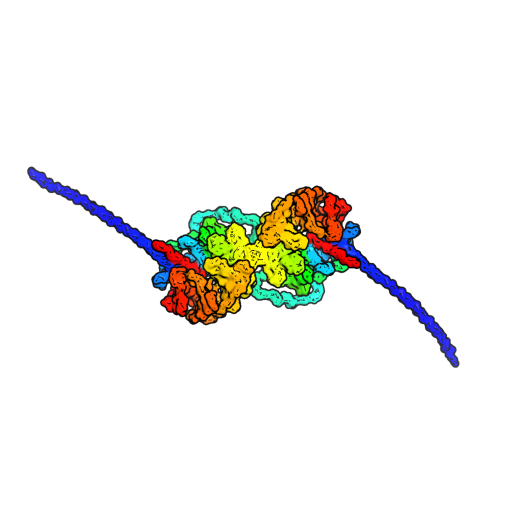 LEU A C 1
ATOM 2383 O O . LEU A 1 328 ? -1.291 35.406 15.477 1 98.44 328 LEU A O 1
ATOM 2387 N N . TRP A 1 329 ? -2.277 33.406 15.867 1 98.69 329 TRP A N 1
ATOM 2388 C CA . TRP A 1 329 ? -2.49 33.656 17.281 1 98.69 329 TRP A CA 1
ATOM 2389 C C . TRP A 1 329 ? -1.41 33 18.125 1 98.69 329 TRP A C 1
ATOM 2391 O O . TRP A 1 329 ? -1.008 31.875 17.859 1 98.69 329 TRP A O 1
ATOM 2401 N N . ILE A 1 330 ? -0.905 33.719 19.031 1 97.69 330 ILE A N 1
ATOM 2402 C CA . ILE A 1 330 ? -0.102 33.156 20.125 1 97.69 330 ILE A CA 1
ATOM 2403 C C . ILE A 1 330 ? -0.926 33.125 21.406 1 97.69 330 ILE A C 1
ATOM 2405 O O . ILE A 1 330 ? -1.421 34.156 21.859 1 97.69 330 ILE A O 1
ATOM 2409 N N . LEU A 1 331 ? -1.042 31.938 21.969 1 98.44 331 LEU A N 1
ATOM 2410 C CA . LEU A 1 331 ? -1.96 31.766 23.094 1 98.44 331 LEU A CA 1
ATOM 2411 C C . LEU A 1 331 ? -1.219 31.266 24.328 1 98.44 331 LEU A C 1
ATOM 2413 O O . LEU A 1 331 ? -0.217 30.562 24.219 1 98.44 331 LEU A O 1
ATOM 2417 N N . ALA A 1 332 ? -1.791 31.641 25.484 1 97.81 332 ALA A N 1
ATOM 2418 C CA . ALA A 1 332 ? -1.308 31.094 26.766 1 97.81 332 ALA A CA 1
ATOM 2419 C C . ALA A 1 332 ? -1.696 29.625 26.922 1 97.81 332 ALA A C 1
ATOM 2421 O O . ALA A 1 332 ? -2.855 29.266 26.703 1 97.81 332 ALA A O 1
ATOM 2422 N N . PRO A 1 333 ? -0.739 28.828 27.328 1 97.31 333 PRO A N 1
ATOM 2423 C CA . PRO A 1 333 ? -0.997 27.391 27.344 1 97.31 333 PRO A CA 1
ATOM 2424 C C . PRO A 1 333 ? -2.029 26.969 28.391 1 97.31 333 PRO A C 1
ATOM 2426 O O . PRO A 1 333 ? -2.73 25.969 28.203 1 97.31 333 PRO A O 1
ATOM 2429 N N . ASP A 1 334 ? -2.217 27.672 29.484 1 96.12 334 ASP A N 1
ATOM 2430 C CA . ASP A 1 334 ? -3.111 27.266 30.562 1 96.12 334 ASP A CA 1
ATOM 2431 C C . ASP A 1 334 ? -4.504 27.859 30.375 1 96.12 334 ASP A C 1
ATOM 2433 O O . ASP A 1 334 ? -5.496 27.125 30.312 1 96.12 334 ASP A O 1
ATOM 2437 N N . SER A 1 335 ? -4.547 29.156 30.156 1 97.12 335 SER A N 1
ATOM 2438 C CA . SER A 1 335 ? -5.836 29.844 30.078 1 97.12 335 SER A CA 1
ATOM 2439 C C . SER A 1 335 ? -6.41 29.781 28.672 1 97.12 335 SER A C 1
ATOM 2441 O O . SER A 1 335 ? -7.605 30.016 28.469 1 97.12 335 SER A O 1
ATOM 2443 N N . LEU A 1 336 ? -5.578 29.562 27.641 1 98.44 336 LEU A N 1
ATOM 2444 C CA . LEU A 1 336 ? -5.906 29.547 26.219 1 98.44 336 LEU A CA 1
ATOM 2445 C C . LEU A 1 336 ? -6.309 30.953 25.75 1 98.44 336 LEU A C 1
ATOM 2447 O O . LEU A 1 336 ? -6.996 31.094 24.75 1 98.44 336 LEU A O 1
ATOM 2451 N N . GLU A 1 337 ? -5.898 31.953 26.516 1 98.06 337 GLU A N 1
ATOM 2452 C CA . GLU A 1 337 ? -6.145 33.344 26.094 1 98.06 337 GLU A CA 1
ATOM 2453 C C . GLU A 1 337 ? -5.188 33.75 24.984 1 98.06 337 GLU A C 1
ATOM 2455 O O . GLU A 1 337 ? -4.008 33.375 25 1 98.06 337 GLU A O 1
ATOM 2460 N N . VAL A 1 338 ? -5.695 34.562 24.094 1 98.25 338 VAL A N 1
ATOM 2461 C CA . VAL A 1 338 ? -4.848 35.094 23.031 1 98.25 338 VAL A CA 1
ATOM 2462 C C . VAL A 1 338 ? -3.924 36.156 23.609 1 98.25 338 VAL A C 1
ATOM 2464 O O . VAL A 1 338 ? -4.391 37.188 24.109 1 98.25 338 VAL A O 1
ATOM 2467 N N . LEU A 1 339 ? -2.697 35.938 23.547 1 96.81 339 LEU A N 1
ATOM 2468 C CA . LEU A 1 339 ? -1.702 36.875 24.016 1 96.81 339 LEU A CA 1
ATOM 2469 C C . LEU A 1 339 ? -1.368 37.906 22.922 1 96.81 339 LEU A C 1
ATOM 2471 O O . LEU A 1 339 ? -1.14 39.094 23.219 1 96.81 339 LEU A O 1
ATOM 2475 N N . GLN A 1 340 ? -1.271 37.438 21.75 1 97 340 GLN A N 1
ATOM 2476 C CA . GLN A 1 340 ? -0.921 38.281 20.609 1 97 340 GLN A CA 1
ATOM 2477 C C . GLN A 1 340 ? -1.571 37.75 19.328 1 97 340 GLN A C 1
ATOM 2479 O O . GLN A 1 340 ? -1.723 36.531 19.156 1 97 340 GLN A O 1
ATOM 2484 N N . THR A 1 341 ? -1.997 38.594 18.438 1 97.81 341 THR A N 1
ATOM 2485 C CA . THR A 1 341 ? -2.404 38.281 17.078 1 97.81 341 THR A CA 1
ATOM 2486 C C . THR A 1 341 ? -1.456 38.938 16.078 1 97.81 341 THR A C 1
ATOM 2488 O O . THR A 1 341 ? -1.302 40.156 16.062 1 97.81 341 THR A O 1
ATOM 2491 N N . LEU A 1 342 ? -0.851 38.125 15.312 1 97.75 342 LEU A N 1
ATOM 2492 C CA . LEU A 1 342 ? 0.065 38.625 14.289 1 97.75 342 LEU A CA 1
ATOM 2493 C C . LEU A 1 342 ? -0.587 38.594 12.914 1 97.75 342 LEU A C 1
ATOM 2495 O O . LEU A 1 342 ? -1.252 37.594 12.562 1 97.75 342 LEU A O 1
ATOM 2499 N N . GLU A 1 343 ? -0.404 39.625 12.164 1 97.12 343 GLU A N 1
ATOM 2500 C CA . GLU A 1 343 ? -0.858 39.656 10.773 1 97.12 343 GLU A CA 1
ATOM 2501 C C . GLU A 1 343 ? 0.15 38.969 9.859 1 97.12 343 GLU A C 1
ATOM 2503 O O . GLU A 1 343 ? 1.344 39.25 9.906 1 97.12 343 GLU A O 1
ATOM 2508 N N . LEU A 1 344 ? -0.341 38.062 9.102 1 97.62 344 LEU A N 1
ATOM 2509 C CA . LEU A 1 344 ? 0.467 37.375 8.102 1 97.62 344 LEU A CA 1
ATOM 2510 C C . LEU A 1 344 ? 0.147 37.906 6.703 1 97.62 344 LEU A C 1
ATOM 2512 O O . LEU A 1 344 ? -0.858 38.594 6.508 1 97.62 344 LEU A O 1
ATOM 2516 N N . GLY A 1 345 ? 1.045 37.625 5.762 1 96.62 345 GLY A N 1
ATOM 2517 C CA . GLY A 1 345 ? 0.814 38.031 4.379 1 96.62 345 GLY A CA 1
ATOM 2518 C C . GLY A 1 345 ? -0.106 37.062 3.639 1 96.62 345 GLY A C 1
ATOM 2519 O O . GLY A 1 345 ? -0.432 37.312 2.471 1 96.62 345 GLY A O 1
ATOM 2520 N N . GLY A 1 346 ? -0.582 36.031 4.277 1 97.69 346 GLY A N 1
ATOM 2521 C CA . GLY A 1 346 ? -1.457 35 3.732 1 97.69 346 GLY A CA 1
ATOM 2522 C C . GLY A 1 346 ? -1.933 34 4.773 1 97.69 346 GLY A C 1
ATOM 2523 O O . GLY A 1 346 ? -1.597 34.125 5.953 1 97.69 346 GLY A O 1
ATOM 2524 N N . ILE A 1 347 ? -2.752 33 4.266 1 98.19 347 ILE A N 1
ATOM 2525 C CA . ILE A 1 347 ? -3.236 31.953 5.156 1 98.19 347 ILE A CA 1
ATOM 2526 C C . ILE A 1 347 ? -2.08 31.031 5.559 1 98.19 347 ILE A C 1
ATOM 2528 O O . ILE A 1 347 ? -1.355 30.531 4.699 1 98.19 347 ILE A O 1
ATOM 2532 N N . GLY A 1 348 ? -1.925 30.875 6.844 1 98.5 348 GLY A N 1
ATOM 2533 C CA . GLY A 1 348 ? -0.824 30.078 7.348 1 98.5 348 GLY A CA 1
ATOM 2534 C C . GLY A 1 348 ? -1.139 28.594 7.387 1 98.5 348 GLY A C 1
ATOM 2535 O O . GLY A 1 348 ? -2.254 28.203 7.734 1 98.5 348 GLY A O 1
ATOM 2536 N N . HIS A 1 349 ? -0.163 27.812 7.074 1 98.06 349 HIS A N 1
ATOM 2537 C CA . HIS A 1 349 ? -0.317 26.359 7.051 1 98.06 349 HIS A CA 1
ATOM 2538 C C . HIS A 1 349 ? 0.639 25.688 8.031 1 98.06 349 HIS A C 1
ATOM 2540 O O . HIS A 1 349 ? 0.7 26.062 9.203 1 98.06 349 HIS A O 1
ATOM 2546 N N . GLN A 1 350 ? 1.322 24.547 7.68 1 97.75 350 GLN A N 1
ATOM 2547 C CA . GLN A 1 350 ? 2.154 23.766 8.586 1 97.75 350 GLN A CA 1
ATOM 2548 C C . GLN A 1 350 ? 3.287 24.609 9.164 1 97.75 350 GLN A C 1
ATOM 2550 O O . GLN A 1 350 ? 4.184 25.047 8.43 1 97.75 350 GLN A O 1
ATOM 2555 N N . ILE A 1 351 ? 3.293 24.797 10.461 1 97.81 351 ILE A N 1
ATOM 2556 C CA . ILE A 1 351 ? 4.238 25.672 11.141 1 97.81 351 ILE A CA 1
ATOM 2557 C C . ILE A 1 351 ? 5.484 24.891 11.539 1 97.81 351 ILE A C 1
ATOM 2559 O O . ILE A 1 351 ? 5.387 23.797 12.109 1 97.81 351 ILE A O 1
ATOM 2563 N N . SER A 1 352 ? 6.641 25.422 11.25 1 97.25 352 SER A N 1
ATOM 2564 C CA . SER A 1 352 ? 7.91 24.875 11.727 1 97.25 352 SER A CA 1
ATOM 2565 C C . SER A 1 352 ? 8.547 25.781 12.773 1 97.25 352 SER A C 1
ATOM 2567 O O . SER A 1 352 ? 8.578 27 12.609 1 97.25 352 SER A O 1
ATOM 2569 N N . LEU A 1 353 ? 9.039 25.156 13.836 1 95.25 353 LEU A N 1
ATOM 2570 C CA . LEU A 1 353 ? 9.641 25.922 14.93 1 95.25 353 LEU A CA 1
ATOM 2571 C C . LEU A 1 353 ? 11.133 25.641 15.031 1 95.25 353 LEU A C 1
ATOM 2573 O O . LEU A 1 353 ? 11.555 24.484 15 1 95.25 353 LEU A O 1
ATOM 2577 N N . GLU A 1 354 ? 11.859 26.703 15.094 1 90 354 GLU A N 1
ATOM 2578 C CA . GLU A 1 354 ? 13.289 26.594 15.359 1 90 354 GLU A CA 1
ATOM 2579 C C . GLU A 1 354 ? 13.578 26.641 16.859 1 90 354 GLU A C 1
ATOM 2581 O O . GLU A 1 354 ? 13.062 27.5 17.578 1 90 354 GLU A O 1
ATOM 2586 N N . ALA A 1 355 ? 14.195 25.547 17.406 1 69.94 355 ALA A N 1
ATOM 2587 C CA . ALA A 1 355 ? 14.492 25.562 18.828 1 69.94 355 ALA A CA 1
ATOM 2588 C C . ALA A 1 355 ? 15.703 26.438 19.125 1 69.94 355 ALA A C 1
ATOM 2590 O O . ALA A 1 355 ? 16.641 26.5 18.328 1 69.94 355 ALA A O 1
ATOM 2591 N N . SER A 1 356 ? 15.406 27.391 20.078 1 60.53 356 SER A N 1
ATOM 2592 C CA . SER A 1 356 ? 16.516 28.234 20.5 1 60.53 356 SER A CA 1
ATOM 2593 C C . SER A 1 356 ? 17.703 27.391 20.969 1 60.53 356 SER A C 1
ATOM 2595 O O . SER A 1 356 ? 17.516 26.359 21.609 1 60.53 356 SER A O 1
ATOM 2597 N N . ARG A 1 357 ? 18.812 27.359 20.266 1 50.25 357 ARG A N 1
ATOM 2598 C CA . ARG A 1 357 ? 20.047 26.797 20.797 1 50.25 357 ARG A CA 1
ATOM 2599 C C . ARG A 1 357 ? 20.438 27.438 22.125 1 50.25 357 ARG A C 1
ATOM 2601 O O . ARG A 1 357 ? 20.344 28.656 22.266 1 50.25 357 ARG A O 1
ATOM 2608 N N . PRO A 1 358 ? 20.438 26.656 23.234 1 42.44 358 PRO A N 1
ATOM 2609 C CA . PRO A 1 358 ? 20.922 27.281 24.469 1 42.44 358 PRO A CA 1
ATOM 2610 C C . PRO A 1 358 ? 22.156 28.141 24.25 1 42.44 358 PRO A C 1
ATOM 2612 O O . PRO A 1 358 ? 22.984 27.844 23.391 1 42.44 358 PRO A O 1
ATOM 2615 N N . ASP A 1 359 ? 22.078 29.406 24.531 1 36.97 359 ASP A N 1
ATOM 2616 C CA . ASP A 1 359 ? 23.344 30.125 24.688 1 36.97 359 ASP A CA 1
ATOM 2617 C C . ASP A 1 359 ? 24.344 29.297 25.516 1 36.97 359 ASP A C 1
ATOM 2619 O O . ASP A 1 359 ? 23.953 28.641 26.484 1 36.97 359 ASP A O 1
ATOM 2623 N N . MET B 1 1 ? -80.688 -65.438 -39.906 1 20.91 1 MET B N 1
ATOM 2624 C CA . MET B 1 1 ? -79.812 -66 -38.844 1 20.91 1 MET B CA 1
ATOM 2625 C C . MET B 1 1 ? -78.438 -65.375 -38.938 1 20.91 1 MET B C 1
ATOM 2627 O O . MET B 1 1 ? -77.438 -66.125 -38.812 1 20.91 1 MET B O 1
ATOM 2631 N N . LYS B 1 2 ? -78.375 -64.188 -39.688 1 25.34 2 LYS B N 1
ATOM 2632 C CA . LYS B 1 2 ? -77.25 -63.531 -40.344 1 25.34 2 LYS B CA 1
ATOM 2633 C C . LYS B 1 2 ? -76.188 -63.125 -39.312 1 25.34 2 LYS B C 1
ATOM 2635 O O . LYS B 1 2 ? -76.438 -62.344 -38.406 1 25.34 2 LYS B O 1
ATOM 2640 N N . ASP B 1 3 ? -75.188 -64 -38.875 1 21.94 3 ASP B N 1
ATOM 2641 C CA . ASP B 1 3 ? -74.312 -64.188 -37.719 1 21.94 3 ASP B CA 1
ATOM 2642 C C . ASP B 1 3 ? -73.188 -63.156 -37.688 1 21.94 3 ASP B C 1
ATOM 2644 O O . ASP B 1 3 ? -72.062 -63.469 -38.125 1 21.94 3 ASP B O 1
ATOM 2648 N N . SER B 1 4 ? -73.375 -61.969 -38.25 1 30.64 4 SER B N 1
ATOM 2649 C CA . SER B 1 4 ? -72.188 -61.188 -38.5 1 30.64 4 SER B CA 1
ATOM 2650 C C . SER B 1 4 ? -71.375 -61.031 -37.25 1 30.64 4 SER B C 1
ATOM 2652 O O . SER B 1 4 ? -71.875 -61 -36.125 1 30.64 4 SER B O 1
ATOM 2654 N N . LEU B 1 5 ? -70 -61.219 -37.406 1 27.95 5 LEU B N 1
ATOM 2655 C CA . LEU B 1 5 ? -68.688 -61.406 -36.75 1 27.95 5 LEU B CA 1
ATOM 2656 C C . LEU B 1 5 ? -68.312 -60.188 -35.938 1 27.95 5 LEU B C 1
ATOM 2658 O O . LEU B 1 5 ? -68.5 -59.031 -36.406 1 27.95 5 LEU B O 1
ATOM 2662 N N . GLN B 1 6 ? -68.25 -60.25 -34.594 1 26.97 6 GLN B N 1
ATOM 2663 C CA . GLN B 1 6 ? -67.938 -59.438 -33.438 1 26.97 6 GLN B CA 1
ATOM 2664 C C . GLN B 1 6 ? -66.5 -58.969 -33.469 1 26.97 6 GLN B C 1
ATOM 2666 O O . GLN B 1 6 ? -65.562 -59.781 -33.5 1 26.97 6 GLN B O 1
ATOM 2671 N N . ARG B 1 7 ? -66.062 -57.969 -34.281 1 28.25 7 ARG B N 1
ATOM 2672 C CA . ARG B 1 7 ? -64.75 -57.469 -34.469 1 28.25 7 ARG B CA 1
ATOM 2673 C C . ARG B 1 7 ? -64.062 -57.062 -33.156 1 28.25 7 ARG B C 1
ATOM 2675 O O . ARG B 1 7 ? -64.625 -56.219 -32.438 1 28.25 7 ARG B O 1
ATOM 2682 N N . PRO B 1 8 ? -63.25 -57.969 -32.5 1 27.41 8 PRO B N 1
ATOM 2683 C CA . PRO B 1 8 ? -62.625 -57.688 -31.203 1 27.41 8 PRO B CA 1
ATOM 2684 C C . PRO B 1 8 ? -61.625 -56.5 -31.266 1 27.41 8 PRO B C 1
ATOM 2686 O O . PRO B 1 8 ? -60.938 -56.344 -32.281 1 27.41 8 PRO B O 1
ATOM 2689 N N . TRP B 1 9 ? -62 -55.281 -30.828 1 29.89 9 TRP B N 1
ATOM 2690 C CA . TRP B 1 9 ? -61.188 -54.062 -30.703 1 29.89 9 TRP B CA 1
ATOM 2691 C C . TRP B 1 9 ? -59.938 -54.344 -29.906 1 29.89 9 TRP B C 1
ATOM 2693 O O . TRP B 1 9 ? -60 -54.75 -28.75 1 29.89 9 TRP B O 1
ATOM 2703 N N . LEU B 1 10 ? -58.844 -54.906 -30.469 1 28.14 10 LEU B N 1
ATOM 2704 C CA . LEU B 1 10 ? -57.531 -55.125 -29.875 1 28.14 10 LEU B CA 1
ATOM 2705 C C . LEU B 1 10 ? -56.969 -53.812 -29.312 1 28.14 10 LEU B C 1
ATOM 2707 O O . LEU B 1 10 ? -56.844 -52.812 -30.031 1 28.14 10 LEU B O 1
ATOM 2711 N N . ALA B 1 11 ? -57.062 -53.531 -27.969 1 29.94 11 ALA B N 1
ATOM 2712 C CA . ALA B 1 11 ? -56.469 -52.531 -27.094 1 29.94 11 ALA B CA 1
ATOM 2713 C C . ALA B 1 11 ? -54.938 -52.594 -27.141 1 29.94 11 ALA B C 1
ATOM 2715 O O . ALA B 1 11 ? -54.344 -53.562 -26.719 1 29.94 11 ALA B O 1
ATOM 2716 N N . CYS B 1 12 ? -54.312 -52.125 -28.203 1 28.11 12 CYS B N 1
ATOM 2717 C CA . CYS B 1 12 ? -52.844 -52.031 -28.266 1 28.11 12 CYS B CA 1
ATOM 2718 C C . CYS B 1 12 ? -52.312 -51.25 -27.078 1 28.11 12 CYS B C 1
ATOM 2720 O O . CYS B 1 12 ? -52.688 -50.094 -26.859 1 28.11 12 CYS B O 1
ATOM 2722 N N . LEU B 1 13 ? -51.969 -51.938 -25.953 1 30.17 13 LEU B N 1
ATOM 2723 C CA . LEU B 1 13 ? -51.25 -51.438 -24.812 1 30.17 13 LEU B CA 1
ATOM 2724 C C . LEU B 1 13 ? -49.906 -50.844 -25.234 1 30.17 13 LEU B C 1
ATOM 2726 O O . LEU B 1 13 ? -49.062 -51.562 -25.781 1 30.17 13 LEU B O 1
ATOM 2730 N N . VAL B 1 14 ? -49.844 -49.594 -25.703 1 30.09 14 VAL B N 1
ATOM 2731 C CA . VAL B 1 14 ? -48.594 -48.906 -25.906 1 30.09 14 VAL B CA 1
ATOM 2732 C C . VAL B 1 14 ? -47.781 -48.844 -24.609 1 30.09 14 VAL B C 1
ATOM 2734 O O . VAL B 1 14 ? -48.25 -48.25 -23.625 1 30.09 14 VAL B O 1
ATOM 2737 N N . ALA B 1 15 ? -47.125 -49.938 -24.203 1 33.84 15 ALA B N 1
ATOM 2738 C CA . ALA B 1 15 ? -46.125 -49.844 -23.141 1 33.84 15 ALA B CA 1
ATOM 2739 C C . ALA B 1 15 ? -45.125 -48.75 -23.406 1 33.84 15 ALA B C 1
ATOM 2741 O O . ALA B 1 15 ? -44.375 -48.812 -24.375 1 33.84 15 ALA B O 1
ATOM 2742 N N . GLY B 1 16 ? -45.438 -47.531 -23.094 1 30.38 16 GLY B N 1
ATOM 2743 C CA . GLY B 1 16 ? -44.438 -46.469 -23.062 1 30.38 16 GLY B CA 1
ATOM 2744 C C . GLY B 1 16 ? -43.188 -46.844 -22.297 1 30.38 16 GLY B C 1
ATOM 2745 O O . GLY B 1 16 ? -43.25 -47.156 -21.094 1 30.38 16 GLY B O 1
ATOM 2746 N N . ILE B 1 17 ? -42.219 -47.5 -22.922 1 32.06 17 ILE B N 1
ATOM 2747 C CA . ILE B 1 17 ? -40.875 -47.688 -22.359 1 32.06 17 ILE B CA 1
ATOM 2748 C C . ILE B 1 17 ? -40.312 -46.312 -21.969 1 32.06 17 ILE B C 1
ATOM 2750 O O . ILE B 1 17 ? -40.094 -45.469 -22.844 1 32.06 17 ILE B O 1
ATOM 2754 N N . ALA B 1 18 ? -40.625 -45.812 -20.797 1 32.5 18 ALA B N 1
ATOM 2755 C CA . ALA B 1 18 ? -39.844 -44.719 -20.203 1 32.5 18 ALA B CA 1
ATOM 2756 C C . ALA B 1 18 ? -38.375 -45.094 -20.156 1 32.5 18 ALA B C 1
ATOM 2758 O O . ALA B 1 18 ? -37.969 -45.969 -19.375 1 32.5 18 ALA B O 1
ATOM 2759 N N . LEU B 1 19 ? -37.688 -45.125 -21.297 1 32 19 LEU B N 1
ATOM 2760 C CA . LEU B 1 19 ? -36.25 -45.094 -21.172 1 32 19 LEU B CA 1
ATOM 2761 C C . LEU B 1 19 ? -35.812 -44.062 -20.125 1 32 19 LEU B C 1
ATOM 2763 O O . LEU B 1 19 ? -35.969 -42.844 -20.328 1 32 19 LEU B O 1
ATOM 2767 N N . GLY B 1 20 ? -35.906 -44.375 -18.859 1 31.61 20 GLY B N 1
ATOM 2768 C CA . GLY B 1 20 ? -35.156 -43.625 -17.859 1 31.61 20 GLY B CA 1
ATOM 2769 C C . GLY B 1 20 ? -33.719 -43.344 -18.266 1 31.61 20 GLY B C 1
ATOM 2770 O O . GLY B 1 20 ? -32.938 -44.25 -18.453 1 31.61 20 GLY B O 1
ATOM 2771 N N . ALA B 1 21 ? -33.5 -42.375 -19.094 1 34.09 21 ALA B N 1
ATOM 2772 C CA . ALA B 1 21 ? -32.125 -41.875 -19.234 1 34.09 21 ALA B CA 1
ATOM 2773 C C . ALA B 1 21 ? -31.422 -41.781 -17.891 1 34.09 21 ALA B C 1
ATOM 2775 O O . ALA B 1 21 ? -31.812 -41 -17.031 1 34.09 21 ALA B O 1
ATOM 2776 N N . SER B 1 22 ? -31 -42.906 -17.359 1 32.41 22 SER B N 1
ATOM 2777 C CA . SER B 1 22 ? -30.016 -42.844 -16.281 1 32.41 22 SER B CA 1
ATOM 2778 C C . SER B 1 22 ? -29.016 -41.719 -16.531 1 32.41 22 SER B C 1
ATOM 2780 O O . SER B 1 22 ? -28.234 -41.781 -17.5 1 32.41 22 SER B O 1
ATOM 2782 N N . THR B 1 23 ? -29.406 -40.562 -16.391 1 35.62 23 THR B N 1
ATOM 2783 C CA . THR B 1 23 ? -28.328 -39.594 -16.234 1 35.62 23 THR B CA 1
ATOM 2784 C C . THR B 1 23 ? -27.203 -40.188 -15.367 1 35.62 23 THR B C 1
ATOM 2786 O O . THR B 1 23 ? -27.391 -40.375 -14.164 1 35.62 23 THR B O 1
ATOM 2789 N N . ALA B 1 24 ? -26.562 -41.25 -15.828 1 32.72 24 ALA B N 1
ATOM 2790 C CA . ALA B 1 24 ? -25.297 -41.562 -15.156 1 32.72 24 ALA B CA 1
ATOM 2791 C C . ALA B 1 24 ? -24.641 -40.281 -14.617 1 32.72 24 ALA B C 1
ATOM 2793 O O . ALA B 1 24 ? -24.422 -39.344 -15.359 1 32.72 24 ALA B O 1
ATOM 2794 N N . ALA B 1 25 ? -24.969 -40 -13.461 1 36.28 25 ALA B N 1
ATOM 2795 C CA . ALA B 1 25 ? -24.062 -39.094 -12.766 1 36.28 25 ALA B CA 1
ATOM 2796 C C . ALA B 1 25 ? -22.609 -39.344 -13.18 1 36.28 25 ALA B C 1
ATOM 2798 O O . ALA B 1 25 ? -22.062 -40.406 -12.938 1 36.28 25 ALA B O 1
ATOM 2799 N N . LEU B 1 26 ? -22.188 -39.125 -14.391 1 35.03 26 LEU B N 1
ATOM 2800 C CA . LEU B 1 26 ? -20.734 -39.125 -14.586 1 35.03 26 LEU B CA 1
ATOM 2801 C C . LEU B 1 26 ? -20.016 -38.844 -13.266 1 35.03 26 LEU B C 1
ATOM 2803 O O . LEU B 1 26 ? -20.297 -37.875 -12.586 1 35.03 26 LEU B O 1
ATOM 2807 N N . ALA B 1 27 ? -19.859 -39.75 -12.43 1 39.25 27 ALA B N 1
ATOM 2808 C CA . ALA B 1 27 ? -18.859 -39.625 -11.375 1 39.25 27 ALA B CA 1
ATOM 2809 C C . ALA B 1 27 ? -17.797 -38.625 -11.742 1 39.25 27 ALA B C 1
ATOM 2811 O O . ALA B 1 27 ? -17.031 -38.812 -12.688 1 39.25 27 ALA B O 1
ATOM 2812 N N . THR B 1 28 ? -18.125 -37.344 -11.93 1 47.78 28 THR B N 1
ATOM 2813 C CA . THR B 1 28 ? -17.172 -36.312 -12.359 1 47.78 28 THR B CA 1
ATOM 2814 C C . THR B 1 28 ? -15.828 -36.531 -11.664 1 47.78 28 THR B C 1
ATOM 2816 O O . THR B 1 28 ? -15.758 -36.562 -10.43 1 47.78 28 THR B O 1
ATOM 2819 N N . GLY B 1 29 ? -15.008 -37.438 -11.992 1 55.59 29 GLY B N 1
ATOM 2820 C CA . GLY B 1 29 ? -13.602 -37.531 -11.625 1 55.59 29 GLY B CA 1
ATOM 2821 C C . GLY B 1 29 ? -12.953 -36.156 -11.43 1 55.59 29 GLY B C 1
ATOM 2822 O O . GLY B 1 29 ? -13.562 -35.125 -11.68 1 55.59 29 GLY B O 1
ATOM 2823 N N . ASP B 1 30 ? -11.711 -36.25 -10.805 1 83 30 ASP B N 1
ATOM 2824 C CA . ASP B 1 30 ? -10.867 -35.094 -10.555 1 83 30 ASP B CA 1
ATOM 2825 C C . ASP B 1 30 ? -10.555 -34.344 -11.859 1 83 30 ASP B C 1
ATOM 2827 O O . ASP B 1 30 ? -10.156 -34.969 -12.844 1 83 30 ASP B O 1
ATOM 2831 N N . ARG B 1 31 ? -11.094 -33.25 -12.078 1 92.88 31 ARG B N 1
ATOM 2832 C CA . ARG B 1 31 ? -10.789 -32.438 -13.25 1 92.88 31 ARG B CA 1
ATOM 2833 C C . ARG B 1 31 ? -9.773 -31.328 -12.914 1 92.88 31 ARG B C 1
ATOM 2835 O O . ARG B 1 31 ? -9.727 -30.844 -11.781 1 92.88 31 ARG B O 1
ATOM 2842 N N . ALA B 1 32 ? -8.984 -31.094 -13.906 1 96.25 32 ALA B N 1
ATOM 2843 C CA . ALA B 1 32 ? -8.117 -29.922 -13.883 1 96.25 32 ALA B CA 1
ATOM 2844 C C . ALA B 1 32 ? -8.523 -28.922 -14.953 1 96.25 32 ALA B C 1
ATOM 2846 O O . ALA B 1 32 ? -8.93 -29.297 -16.047 1 96.25 32 ALA B O 1
ATOM 2847 N N . PHE B 1 33 ? -8.508 -27.703 -14.648 1 97.81 33 PHE B N 1
ATOM 2848 C CA . PHE B 1 33 ? -8.75 -26.594 -15.57 1 97.81 33 PHE B CA 1
ATOM 2849 C C . PHE B 1 33 ? -7.469 -25.812 -15.82 1 97.81 33 PHE B C 1
ATOM 2851 O O . PHE B 1 33 ? -6.82 -25.359 -14.883 1 97.81 33 PHE B O 1
ATOM 2858 N N . VAL B 1 34 ? -7.105 -25.625 -17.078 1 98.5 34 VAL B N 1
ATOM 2859 C CA . VAL B 1 34 ? -5.82 -25.016 -17.422 1 98.5 34 VAL B CA 1
ATOM 2860 C C . VAL B 1 34 ? -6.027 -23.875 -18.406 1 98.5 34 VAL B C 1
ATOM 2862 O O . VAL B 1 34 ? -6.227 -24.094 -19.594 1 98.5 34 VAL B O 1
ATOM 2865 N N . PRO B 1 35 ? -5.961 -22.625 -17.938 1 98.69 35 PRO B N 1
ATOM 2866 C CA . PRO B 1 35 ? -5.926 -21.516 -18.891 1 98.69 35 PRO B CA 1
ATOM 2867 C C . PRO B 1 35 ? -4.734 -21.594 -19.844 1 98.69 35 PRO B C 1
ATOM 2869 O O . PRO B 1 35 ? -3.633 -21.969 -19.422 1 98.69 35 PRO B O 1
ATOM 2872 N N . MET B 1 36 ? -4.984 -21.172 -21.125 1 98.44 36 MET B N 1
ATOM 2873 C CA . MET B 1 36 ? -3.951 -21.438 -22.109 1 98.44 36 MET B CA 1
ATOM 2874 C C . MET B 1 36 ? -3.52 -20.141 -22.797 1 98.44 36 MET B C 1
ATOM 2876 O O . MET B 1 36 ? -3.131 -20.141 -23.969 1 98.44 36 MET B O 1
ATOM 2880 N N . GLY B 1 37 ? -3.641 -19.062 -22.125 1 97.19 37 GLY B N 1
ATOM 2881 C CA . GLY B 1 37 ? -3.072 -17.781 -22.547 1 97.19 37 GLY B CA 1
ATOM 2882 C C . GLY B 1 37 ? -3.564 -17.328 -23.906 1 97.19 37 GLY B C 1
ATOM 2883 O O . GLY B 1 37 ? -4.773 -17.266 -24.141 1 97.19 37 GLY B O 1
ATOM 2884 N N . ALA B 1 38 ? -2.646 -17.219 -24.797 1 95.06 38 ALA B N 1
ATOM 2885 C CA . ALA B 1 38 ? -2.902 -16.609 -26.094 1 95.06 38 ALA B CA 1
ATOM 2886 C C . ALA B 1 38 ? -3.789 -17.516 -26.953 1 95.06 38 ALA B C 1
ATOM 2888 O O . ALA B 1 38 ? -4.324 -17.078 -27.969 1 95.06 38 ALA B O 1
ATOM 2889 N N . ALA B 1 39 ? -3.986 -18.734 -26.547 1 96.94 39 ALA B N 1
ATOM 2890 C CA . ALA B 1 39 ? -4.871 -19.641 -27.281 1 96.94 39 ALA B CA 1
ATOM 2891 C C . ALA B 1 39 ? -6.336 -19.297 -27.031 1 96.94 39 ALA B C 1
ATOM 2893 O O . ALA B 1 39 ? -7.23 -19.844 -27.672 1 96.94 39 ALA B O 1
ATOM 2894 N N . ASP B 1 40 ? -6.543 -18.406 -26.078 1 97 40 ASP B N 1
ATOM 2895 C CA . ASP B 1 40 ? -7.875 -17.875 -25.781 1 97 40 ASP B CA 1
ATOM 2896 C C . ASP B 1 40 ? -8.844 -19.016 -25.453 1 97 40 ASP B C 1
ATOM 2898 O O . ASP B 1 40 ? -9.969 -19.047 -25.953 1 97 40 ASP B O 1
ATOM 2902 N N . ALA B 1 41 ? -8.344 -19.969 -24.656 1 97.38 41 ALA B N 1
ATOM 2903 C CA . ALA B 1 41 ? -9.141 -21.125 -24.25 1 97.38 41 ALA B CA 1
ATOM 2904 C C . ALA B 1 41 ? -8.648 -21.688 -22.922 1 97.38 41 ALA B C 1
ATOM 2906 O O . ALA B 1 41 ? -7.559 -21.344 -22.469 1 97.38 41 ALA B O 1
ATOM 2907 N N . VAL B 1 42 ? -9.539 -22.484 -22.375 1 98.31 42 VAL B N 1
ATOM 2908 C CA . VAL B 1 42 ? -9.203 -23.234 -21.156 1 98.31 42 VAL B CA 1
ATOM 2909 C C . VAL B 1 42 ? -9.406 -24.719 -21.391 1 98.31 42 VAL B C 1
ATOM 2911 O O . VAL B 1 42 ? -10.477 -25.141 -21.828 1 98.31 42 VAL B O 1
ATOM 2914 N N . GLY B 1 43 ? -8.367 -25.5 -21.156 1 97.88 43 GLY B N 1
ATOM 2915 C CA . GLY B 1 43 ? -8.5 -26.938 -21.266 1 97.88 43 GLY B CA 1
ATOM 2916 C C . GLY B 1 43 ? -9.078 -27.578 -20.016 1 97.88 43 GLY B C 1
ATOM 2917 O O . GLY B 1 43 ? -8.742 -27.188 -18.891 1 97.88 43 GLY B O 1
ATOM 2918 N N . ILE B 1 44 ? -9.969 -28.438 -20.219 1 97 44 ILE B N 1
ATOM 2919 C CA . ILE B 1 44 ? -10.508 -29.25 -19.141 1 97 44 ILE B CA 1
ATOM 2920 C C . ILE B 1 44 ? -9.969 -30.688 -19.266 1 97 44 ILE B C 1
ATOM 2922 O O . ILE B 1 44 ? -10.195 -31.359 -20.266 1 97 44 ILE B O 1
ATOM 2926 N N . ILE B 1 45 ? -9.359 -31.094 -18.203 1 95.5 45 ILE B N 1
ATOM 2927 C CA . ILE B 1 45 ? -8.633 -32.344 -18.25 1 95.5 45 ILE B CA 1
ATOM 2928 C C . ILE B 1 45 ? -9.273 -33.344 -17.266 1 95.5 45 ILE B C 1
ATOM 2930 O O . ILE B 1 45 ? -9.516 -33 -16.109 1 95.5 45 ILE B O 1
ATOM 2934 N N . ASP B 1 46 ? -9.57 -34.5 -17.719 1 92.19 46 ASP B N 1
ATOM 2935 C CA . ASP B 1 46 ? -9.93 -35.625 -16.844 1 92.19 46 ASP B CA 1
ATOM 2936 C C . ASP B 1 46 ? -8.688 -36.312 -16.297 1 92.19 46 ASP B C 1
ATOM 2938 O O . ASP B 1 46 ? -7.945 -36.938 -17.047 1 92.19 46 ASP B O 1
ATOM 2942 N N . LEU B 1 47 ? -8.5 -36.281 -15.07 1 91.12 47 LEU B N 1
ATOM 2943 C CA . LEU B 1 47 ? -7.25 -36.75 -14.477 1 91.12 47 LEU B CA 1
ATOM 2944 C C . LEU B 1 47 ? -7.258 -38.281 -14.312 1 91.12 47 LEU B C 1
ATOM 2946 O O . LEU B 1 47 ? -6.207 -38.875 -14.109 1 91.12 47 LEU B O 1
ATOM 2950 N N . GLU B 1 48 ? -8.344 -38.875 -14.367 1 87.75 48 GLU B N 1
ATOM 2951 C CA . GLU B 1 48 ? -8.414 -40.344 -14.344 1 87.75 48 GLU B CA 1
ATOM 2952 C C . GLU B 1 48 ? -8.086 -40.938 -15.711 1 87.75 48 GLU B C 1
ATOM 2954 O O . GLU B 1 48 ? -7.293 -41.875 -15.812 1 87.75 48 GLU B O 1
ATOM 2959 N N . ARG B 1 49 ? -8.648 -40.281 -16.703 1 89.38 49 ARG B N 1
ATOM 2960 C CA . ARG B 1 49 ? -8.453 -40.781 -18.062 1 89.38 49 ARG B CA 1
ATOM 2961 C C . ARG B 1 49 ? -7.207 -40.156 -18.703 1 89.38 49 ARG B C 1
ATOM 2963 O O . ARG B 1 49 ? -6.738 -40.625 -19.734 1 89.38 49 ARG B O 1
ATOM 2970 N N . HIS B 1 50 ? -6.707 -39.125 -18.094 1 91.12 50 HIS B N 1
ATOM 2971 C CA . HIS B 1 50 ? -5.551 -38.375 -18.609 1 91.12 50 HIS B CA 1
ATOM 2972 C C . HIS B 1 50 ? -5.809 -37.875 -20.016 1 91.12 50 HIS B C 1
ATOM 2974 O O . HIS B 1 50 ? -5.004 -38.094 -20.922 1 91.12 50 HIS B O 1
ATOM 2980 N N . GLN B 1 51 ? -6.891 -37.188 -20.141 1 93.38 51 GLN B N 1
ATOM 2981 C CA . GLN B 1 51 ? -7.281 -36.656 -21.438 1 93.38 51 GLN B CA 1
ATOM 2982 C C . GLN B 1 51 ? -7.93 -35.281 -21.297 1 93.38 51 GLN B C 1
ATOM 2984 O O . GLN B 1 51 ? -8.641 -35.031 -20.312 1 93.38 51 GLN B O 1
ATOM 2989 N N . VAL B 1 52 ? -7.582 -34.438 -22.25 1 94.19 52 VAL B N 1
ATOM 2990 C CA . VAL B 1 52 ? -8.375 -33.219 -22.375 1 94.19 52 VAL B CA 1
ATOM 2991 C C . VAL B 1 52 ? -9.781 -33.562 -22.859 1 94.19 52 VAL B C 1
ATOM 2993 O O . VAL B 1 52 ? -9.953 -34.094 -23.969 1 94.19 52 VAL B O 1
ATOM 2996 N N . ILE B 1 53 ? -10.766 -33.281 -22.141 1 94.25 53 ILE B N 1
ATOM 2997 C CA . ILE B 1 53 ? -12.086 -33.781 -22.469 1 94.25 53 ILE B CA 1
ATOM 2998 C C . ILE B 1 53 ? -12.961 -32.656 -23.016 1 94.25 53 ILE B C 1
ATOM 3000 O O . ILE B 1 53 ? -13.992 -32.906 -23.656 1 94.25 53 ILE B O 1
ATOM 3004 N N . SER B 1 54 ? -12.617 -31.469 -22.75 1 93.81 54 SER B N 1
ATOM 3005 C CA . SER B 1 54 ? -13.383 -30.312 -23.219 1 93.81 54 SER B CA 1
ATOM 3006 C C . SER B 1 54 ? -12.562 -29.031 -23.141 1 93.81 54 SER B C 1
ATOM 3008 O O . SER B 1 54 ? -11.422 -29.047 -22.688 1 93.81 54 SER B O 1
ATOM 3010 N N . THR B 1 55 ? -13.086 -27.969 -23.766 1 95.88 55 THR B N 1
ATOM 3011 C CA . THR B 1 55 ? -12.453 -26.656 -23.719 1 95.88 55 THR B CA 1
ATOM 3012 C C . THR B 1 55 ? -13.492 -25.562 -23.484 1 95.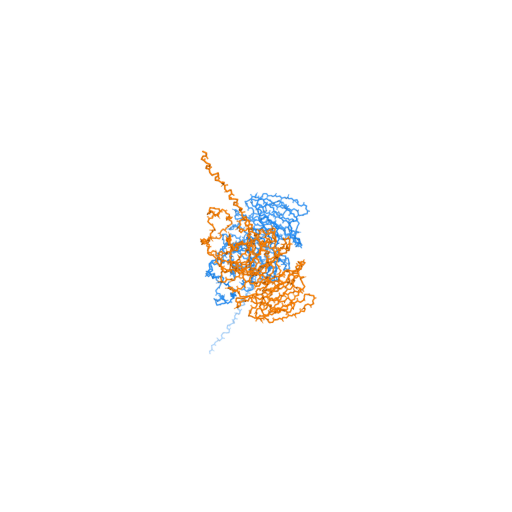88 55 THR B C 1
ATOM 3014 O O . THR B 1 55 ? -14.641 -25.688 -23.906 1 95.88 55 THR B O 1
ATOM 3017 N N . VAL B 1 56 ? -13.125 -24.625 -22.656 1 96.94 56 VAL B N 1
ATOM 3018 C CA . VAL B 1 56 ? -13.906 -23.391 -22.547 1 96.94 56 VAL B CA 1
ATOM 3019 C C . VAL B 1 56 ? -13.414 -22.375 -23.578 1 96.94 56 VAL B C 1
ATOM 3021 O O . VAL B 1 56 ? -12.227 -22.047 -23.609 1 96.94 56 VAL B O 1
ATOM 3024 N N . SER B 1 57 ? -14.305 -21.922 -24.422 1 95.44 57 SER B N 1
ATOM 3025 C CA . SER B 1 57 ? -13.984 -20.906 -25.422 1 95.44 57 SER B CA 1
ATOM 3026 C C . SER B 1 57 ? -14.594 -19.562 -25.047 1 95.44 57 SER B C 1
ATOM 3028 O O . SER B 1 57 ? -15.289 -19.438 -24.031 1 95.44 57 SER B O 1
ATOM 3030 N N . GLY B 1 58 ? -14.195 -18.516 -25.781 1 94.88 58 GLY B N 1
ATOM 3031 C CA . GLY B 1 58 ? -14.789 -17.203 -25.578 1 94.88 58 GLY B CA 1
ATOM 3032 C C . GLY B 1 58 ? -14.039 -16.359 -24.562 1 94.88 58 GLY B C 1
ATOM 3033 O O . GLY B 1 58 ? -14.586 -15.375 -24.031 1 94.88 58 GLY B O 1
ATOM 3034 N N . THR B 1 59 ? -12.898 -16.797 -24.188 1 95.56 59 THR B N 1
ATOM 3035 C CA . THR B 1 59 ? -12.062 -16.031 -23.281 1 95.56 59 THR B CA 1
ATOM 3036 C C . THR B 1 59 ? -10.844 -15.461 -24.016 1 95.56 59 THR B C 1
ATOM 3038 O O . THR B 1 59 ? -10.523 -15.906 -25.125 1 95.56 59 THR B O 1
ATOM 3041 N N . MET B 1 60 ? -10.219 -14.453 -23.422 1 95.44 60 MET B N 1
ATOM 3042 C CA . MET B 1 60 ? -9.055 -13.828 -24.031 1 95.44 60 MET B CA 1
ATOM 3043 C C . MET B 1 60 ? -7.848 -13.898 -23.094 1 95.44 60 MET B C 1
ATOM 3045 O O . MET B 1 60 ? -7.879 -13.352 -22 1 95.44 60 MET B O 1
ATOM 3049 N N . ASN B 1 61 ? -6.777 -14.617 -23.609 1 97.56 61 ASN B N 1
ATOM 3050 C CA . ASN B 1 61 ? -5.465 -14.578 -22.969 1 97.56 61 ASN B CA 1
ATOM 3051 C C . ASN B 1 61 ? -5.566 -14.805 -21.453 1 97.56 61 ASN B C 1
ATOM 3053 O O . ASN B 1 61 ? -5.035 -14.016 -20.672 1 97.56 61 ASN B O 1
ATOM 3057 N N . THR B 1 62 ? -6.184 -15.836 -21.047 1 97.69 62 THR B N 1
ATOM 3058 C CA . THR B 1 62 ? -6.375 -16.109 -19.625 1 97.69 62 THR B CA 1
ATOM 3059 C C . THR B 1 62 ? -5.133 -16.75 -19.031 1 97.69 62 THR B C 1
ATOM 3061 O O . THR B 1 62 ? -4.555 -17.672 -19.625 1 97.69 62 THR B O 1
ATOM 3064 N N . HIS B 1 63 ? -4.738 -16.25 -17.891 1 98.12 63 HIS B N 1
ATOM 3065 C CA . HIS B 1 63 ? -3.6 -16.75 -17.141 1 98.12 63 HIS B CA 1
ATOM 3066 C C . HIS B 1 63 ? -4.031 -17.25 -15.758 1 98.12 63 HIS B C 1
ATOM 3068 O O . HIS B 1 63 ? -3.658 -18.344 -15.344 1 98.12 63 HIS B O 1
ATOM 3074 N N . GLY B 1 64 ? -4.785 -16.438 -15.047 1 98.31 64 GLY B N 1
ATOM 3075 C CA . GLY B 1 64 ? -5.262 -16.781 -13.719 1 98.31 64 GLY B CA 1
ATOM 3076 C C . GLY B 1 64 ? -6.473 -17.688 -13.742 1 98.31 64 GLY B C 1
ATOM 3077 O O . GLY B 1 64 ? -7.305 -17.609 -14.641 1 98.31 64 GLY B O 1
ATOM 3078 N N . SER B 1 65 ? -6.562 -18.5 -12.695 1 98.31 65 SER B N 1
ATOM 3079 C CA . SER B 1 65 ? -7.719 -19.391 -12.555 1 98.31 65 SER B CA 1
ATOM 3080 C C . SER B 1 65 ? -7.945 -19.781 -11.102 1 98.31 65 SER B C 1
ATOM 3082 O O . SER B 1 65 ? -6.992 -19.969 -10.352 1 98.31 65 SER B O 1
ATOM 3084 N N . ALA B 1 66 ? -9.203 -19.875 -10.781 1 98 66 ALA B N 1
ATOM 3085 C CA . ALA B 1 66 ? -9.594 -20.375 -9.469 1 98 66 ALA B CA 1
ATOM 3086 C C . ALA B 1 66 ? -11.016 -20.938 -9.5 1 98 66 ALA B C 1
ATOM 3088 O O . ALA B 1 66 ? -11.891 -20.375 -10.164 1 98 66 ALA B O 1
ATOM 3089 N N . LEU B 1 67 ? -11.195 -21.938 -8.773 1 96.88 67 LEU B N 1
ATOM 3090 C CA . LEU B 1 67 ? -12.531 -22.516 -8.594 1 96.88 67 LEU B CA 1
ATOM 3091 C C . LEU B 1 67 ? -13.188 -21.984 -7.328 1 96.88 67 LEU B C 1
ATOM 3093 O O . LEU B 1 67 ? -12.508 -21.734 -6.328 1 96.88 67 LEU B O 1
ATOM 3097 N N . THR B 1 68 ? -14.531 -21.875 -7.445 1 95.94 68 THR B N 1
ATOM 3098 C CA . THR B 1 68 ? -15.258 -21.703 -6.191 1 95.94 68 THR B CA 1
ATOM 3099 C C . THR B 1 68 ? -15.172 -22.953 -5.336 1 95.94 68 THR B C 1
ATOM 3101 O O . THR B 1 68 ? -14.945 -24.047 -5.859 1 95.94 68 THR B O 1
ATOM 3104 N N . PRO B 1 69 ? -15.367 -22.797 -4.023 1 92.75 69 PRO B N 1
ATOM 3105 C CA . PRO B 1 69 ? -15.203 -23.953 -3.137 1 92.75 69 PRO B CA 1
ATOM 3106 C C . PRO B 1 69 ? -16.141 -25.109 -3.49 1 92.75 69 PRO B C 1
ATOM 3108 O O . PRO B 1 69 ? -15.797 -26.281 -3.301 1 92.75 69 PRO B O 1
ATOM 3111 N N . ASP B 1 70 ? -17.281 -24.812 -4.039 1 92.12 70 ASP B N 1
ATOM 3112 C CA . ASP B 1 70 ? -18.25 -25.859 -4.395 1 92.12 70 ASP B CA 1
ATOM 3113 C C . ASP B 1 70 ? -17.938 -26.438 -5.77 1 92.12 70 ASP B C 1
ATOM 3115 O O . ASP B 1 70 ? -18.594 -27.375 -6.211 1 92.12 70 ASP B O 1
ATOM 3119 N N . GLY B 1 71 ? -17 -25.875 -6.461 1 94.19 71 GLY B N 1
ATOM 3120 C CA . GLY B 1 71 ? -16.578 -26.391 -7.754 1 94.19 71 GLY B CA 1
ATOM 3121 C C . GLY B 1 71 ? -17.516 -26.016 -8.883 1 94.19 71 GLY B C 1
ATOM 3122 O O . GLY B 1 71 ? -17.344 -26.438 -10.023 1 94.19 71 GLY B O 1
ATOM 3123 N N . GLU B 1 72 ? -18.469 -25.141 -8.617 1 95.12 72 GLU B N 1
ATOM 3124 C CA . GLU B 1 72 ? -19.531 -24.859 -9.586 1 95.12 72 GLU B CA 1
ATOM 3125 C C . GLU B 1 72 ? -19.094 -23.797 -10.586 1 95.12 72 GLU B C 1
ATOM 3127 O O . GLU B 1 72 ? -19.562 -23.797 -11.734 1 95.12 72 GLU B O 1
ATOM 3132 N N . LEU B 1 73 ? -18.297 -22.906 -10.062 1 97.06 73 LEU B N 1
ATOM 3133 C CA . LEU B 1 73 ? -17.844 -21.828 -10.93 1 97.06 73 LEU B CA 1
ATOM 3134 C C . LEU B 1 73 ? -16.328 -21.828 -11.039 1 97.06 73 LEU B C 1
ATOM 3136 O O . LEU B 1 73 ? -15.625 -22.047 -10.055 1 97.06 73 LEU B O 1
ATOM 3140 N N . LEU B 1 74 ? -15.852 -21.578 -12.211 1 98 74 LEU B N 1
ATOM 3141 C CA . LEU B 1 74 ? -14.453 -21.297 -12.531 1 98 74 LEU B CA 1
ATOM 3142 C C . LEU B 1 74 ? -14.25 -19.844 -12.906 1 98 74 LEU B C 1
ATOM 3144 O O . LEU B 1 74 ? -14.938 -19.312 -13.789 1 98 74 LEU B O 1
ATOM 3148 N N . ILE B 1 75 ? -13.391 -19.203 -12.172 1 98.81 75 ILE B N 1
ATOM 3149 C CA . ILE B 1 75 ? -13.07 -17.812 -12.469 1 98.81 75 ILE B CA 1
ATOM 3150 C C . ILE B 1 75 ? -11.734 -17.734 -13.211 1 98.81 75 ILE B C 1
ATOM 3152 O O . ILE B 1 75 ? -10.75 -18.344 -12.797 1 98.81 75 ILE B O 1
ATOM 3156 N N . LEU B 1 76 ? -11.75 -16.969 -14.312 1 98.75 76 LEU B N 1
ATOM 3157 C CA . LEU B 1 76 ? -10.57 -16.812 -15.148 1 98.75 76 LEU B CA 1
ATOM 3158 C C . LEU B 1 76 ? -10.188 -15.344 -15.281 1 98.75 76 LEU B C 1
ATOM 3160 O O . LEU B 1 76 ? -11.055 -14.484 -15.414 1 98.75 76 LEU B O 1
ATOM 3164 N N . GLY B 1 77 ? -8.883 -15.094 -15.211 1 98.62 77 GLY B N 1
ATOM 3165 C CA . GLY B 1 77 ? -8.406 -13.727 -15.383 1 98.62 77 GLY B CA 1
ATOM 3166 C C . GLY B 1 77 ? -7.629 -13.523 -16.672 1 98.62 77 GLY B C 1
ATOM 3167 O O . GLY B 1 77 ? -6.742 -14.32 -17 1 98.62 77 GLY B O 1
ATOM 3168 N N . SER B 1 78 ? -7.914 -12.453 -17.359 1 97.75 78 SER B N 1
ATOM 3169 C CA . SER B 1 78 ? -7.246 -12.102 -18.609 1 97.75 78 SER B CA 1
ATOM 3170 C C . SER B 1 78 ? -6.055 -11.188 -18.359 1 97.75 78 SER B C 1
ATOM 3172 O O . SER B 1 78 ? -6.172 -10.188 -17.641 1 97.75 78 SER B O 1
ATOM 3174 N N . LEU B 1 79 ? -4.969 -11.492 -19.016 1 96.38 79 LEU B N 1
ATOM 3175 C CA . LEU B 1 79 ? -3.768 -10.68 -18.875 1 96.38 79 LEU B CA 1
ATOM 3176 C C . LEU B 1 79 ? -3.764 -9.539 -19.891 1 96.38 79 LEU B C 1
ATOM 3178 O O . LEU B 1 79 ? -2.814 -8.758 -19.953 1 96.38 79 LEU B O 1
ATOM 3182 N N . THR B 1 80 ? -4.777 -9.414 -20.672 1 91.75 80 THR B N 1
ATOM 3183 C CA . THR B 1 80 ? -4.875 -8.391 -21.703 1 91.75 80 THR B CA 1
ATOM 3184 C C . THR B 1 80 ? -5.652 -7.18 -21.203 1 91.75 80 THR B C 1
ATOM 3186 O O . THR B 1 80 ? -6.715 -7.328 -20.609 1 91.75 80 THR B O 1
ATOM 3189 N N . PRO B 1 81 ? -5.039 -5.969 -21.453 1 89.19 81 PRO B N 1
ATOM 3190 C CA . PRO B 1 81 ? -5.836 -4.781 -21.141 1 89.19 81 PRO B CA 1
ATOM 3191 C C . PRO B 1 81 ? -7.102 -4.676 -21.984 1 89.19 81 PRO B C 1
ATOM 3193 O O . PRO B 1 81 ? -7.113 -5.109 -23.141 1 89.19 81 PRO B O 1
ATOM 3196 N N . HIS B 1 82 ? -8.039 -4.23 -21.359 1 84.75 82 HIS B N 1
ATOM 3197 C CA . HIS B 1 82 ? -9.328 -4.031 -22.016 1 84.75 82 HIS B CA 1
ATOM 3198 C C . HIS B 1 82 ? -9.695 -2.553 -22.078 1 84.75 82 HIS B C 1
ATOM 3200 O O . HIS B 1 82 ? -9.508 -1.822 -21.109 1 84.75 82 HIS B O 1
ATOM 3206 N N . GLU B 1 83 ? -10.008 -1.951 -23.219 1 75.38 83 GLU B N 1
ATOM 3207 C CA . GLU B 1 83 ? -10.516 -0.585 -23.328 1 75.38 83 GLU B CA 1
ATOM 3208 C C . GLU B 1 83 ? -11.938 -0.477 -22.797 1 75.38 83 GLU B C 1
ATOM 3210 O O . GLU B 1 83 ? -12.812 -1.248 -23.188 1 75.38 83 GLU B O 1
ATOM 3215 N N . PRO B 1 84 ? -12.016 0.473 -21.859 1 62.62 84 PRO B N 1
ATOM 3216 C CA . PRO B 1 84 ? -13.359 0.646 -21.297 1 62.62 84 PRO B CA 1
ATOM 3217 C C . PRO B 1 84 ? -14.406 0.945 -22.359 1 62.62 84 PRO B C 1
ATOM 3219 O O . PRO B 1 84 ? -14.117 1.622 -23.359 1 62.62 84 PRO B O 1
ATOM 3222 N N . GLY B 1 85 ? -15.711 0.455 -22.094 1 54.31 85 GLY B N 1
ATOM 3223 C CA . GLY B 1 85 ? -16.828 0.736 -22.984 1 54.31 85 GLY B CA 1
ATOM 3224 C C . GLY B 1 85 ? -16.891 -0.195 -24.172 1 54.31 85 GLY B C 1
ATOM 3225 O O . GLY B 1 85 ? -17.781 -0.081 -25.016 1 54.31 85 GLY B O 1
ATOM 3226 N N . SER B 1 86 ? -15.812 -0.884 -24.391 1 45.91 86 SER B N 1
ATOM 3227 C CA . SER B 1 86 ? -15.961 -1.81 -25.5 1 45.91 86 SER B CA 1
ATOM 3228 C C . SER B 1 86 ? -16.953 -2.924 -25.172 1 45.91 86 SER B C 1
ATOM 3230 O O . SER B 1 86 ? -17.094 -3.305 -24.016 1 45.91 86 SER B O 1
ATOM 3232 N N . GLU B 1 87 ? -17.922 -3.178 -26.031 1 42.75 87 GLU B N 1
ATOM 3233 C CA . GLU B 1 87 ? -19.016 -4.137 -25.938 1 42.75 87 GLU B CA 1
ATOM 3234 C C . GLU B 1 87 ? -18.562 -5.445 -25.312 1 42.75 87 GLU B C 1
ATOM 3236 O O . GLU B 1 87 ? -17.625 -6.078 -25.797 1 42.75 87 GLU B O 1
ATOM 3241 N N . ILE B 1 88 ? -18.484 -5.375 -24.078 1 44.34 88 ILE B N 1
ATOM 3242 C CA . ILE B 1 88 ? -18.375 -6.711 -23.5 1 44.34 88 ILE B CA 1
ATOM 3243 C C . ILE B 1 88 ? -19.594 -7.539 -23.875 1 44.34 88 ILE B C 1
ATOM 3245 O O . ILE B 1 88 ? -20.734 -7.109 -23.672 1 44.34 88 ILE B O 1
ATOM 3249 N N . ALA B 1 89 ? -19.531 -8.391 -24.641 1 36.62 89 ALA B N 1
ATOM 3250 C CA . ALA B 1 89 ? -20.703 -9.211 -24.938 1 36.62 89 ALA B CA 1
ATOM 3251 C C . ALA B 1 89 ? -21.438 -9.609 -23.656 1 36.62 89 ALA B C 1
ATOM 3253 O O . ALA B 1 89 ? -20.922 -10.383 -22.844 1 36.62 89 ALA B O 1
ATOM 3254 N N . ARG B 1 90 ? -22.234 -8.656 -23.062 1 36.25 90 ARG B N 1
ATOM 3255 C CA . ARG B 1 90 ? -23.094 -9.07 -21.969 1 36.25 90 ARG B CA 1
ATOM 3256 C C . ARG B 1 90 ? -24.109 -10.109 -22.438 1 36.25 90 ARG B C 1
ATOM 3258 O O . ARG B 1 90 ? -24.625 -10.016 -23.547 1 36.25 90 ARG B O 1
ATOM 3265 N N . PRO B 1 91 ? -24.203 -11.18 -21.625 1 31.25 91 PRO B N 1
ATOM 3266 C CA . PRO B 1 91 ? -25.375 -11.922 -22.062 1 31.25 91 PRO B CA 1
ATOM 3267 C C . PRO B 1 91 ? -26.609 -11.039 -22.188 1 31.25 91 PRO B C 1
ATOM 3269 O O . PRO B 1 91 ? -26.703 -9.992 -21.547 1 31.25 91 PRO B O 1
ATOM 3272 N N . GLU B 1 92 ? -27.641 -11.211 -23.078 1 36.22 92 GLU B N 1
ATOM 3273 C CA . GLU B 1 92 ? -28.812 -10.492 -23.594 1 36.22 92 GLU B CA 1
ATOM 3274 C C . GLU B 1 92 ? -29.594 -9.844 -22.453 1 36.22 92 GLU B C 1
ATOM 3276 O O . GLU B 1 92 ? -30.422 -8.961 -22.688 1 36.22 92 GLU B O 1
ATOM 3281 N N . GLY B 1 93 ? -29.375 -10.023 -21.078 1 32.75 93 GLY B N 1
ATOM 3282 C CA . GLY B 1 93 ? -30.422 -9.609 -20.156 1 32.75 93 GLY B CA 1
ATOM 3283 C C . GLY B 1 93 ? -30.062 -8.352 -19.375 1 32.75 93 GLY B C 1
ATOM 3284 O O . GLY B 1 93 ? -30.828 -7.914 -18.516 1 32.75 93 GLY B O 1
ATOM 3285 N N . VAL B 1 94 ? -28.797 -8.016 -18.844 1 29.8 94 VAL B N 1
ATOM 3286 C CA . VAL B 1 94 ? -28.703 -6.973 -17.828 1 29.8 94 VAL B CA 1
ATOM 3287 C C . VAL B 1 94 ? -28.625 -5.605 -18.5 1 29.8 94 VAL B C 1
ATOM 3289 O O . VAL B 1 94 ? -27.875 -5.414 -19.453 1 29.8 94 VAL B O 1
ATOM 3292 N N . THR B 1 95 ? -29.625 -4.691 -18.156 1 30.17 95 THR B N 1
ATOM 3293 C CA . THR B 1 95 ? -29.906 -3.379 -18.734 1 30.17 95 THR B CA 1
ATOM 3294 C C . THR B 1 95 ? -28.797 -2.387 -18.375 1 30.17 95 THR B C 1
ATOM 3296 O O . THR B 1 95 ? -28.094 -2.566 -17.375 1 30.17 95 THR B O 1
ATOM 3299 N N . GLU B 1 96 ? -28.406 -1.378 -19.172 1 32.25 96 GLU B N 1
ATOM 3300 C CA . GLU B 1 96 ? -27.453 -0.275 -19.203 1 32.25 96 GLU B CA 1
ATOM 3301 C C . GLU B 1 96 ? -27.547 0.568 -17.938 1 32.25 96 GLU B C 1
ATOM 3303 O O . GLU B 1 96 ? -26.547 1.129 -17.469 1 32.25 96 GLU B O 1
ATOM 3308 N N . ASP B 1 97 ? -28.688 0.809 -17.422 1 31.31 97 ASP B N 1
ATOM 3309 C CA . ASP B 1 97 ? -28.969 1.876 -16.469 1 31.31 97 ASP B CA 1
ATOM 3310 C C . ASP B 1 97 ? -28.297 1.612 -15.125 1 31.31 97 ASP B C 1
ATOM 3312 O O . ASP B 1 97 ? -28.062 2.543 -14.352 1 31.31 97 ASP B O 1
ATOM 3316 N N . GLU B 1 98 ? -28.172 0.347 -14.672 1 29.14 98 GLU B N 1
ATOM 3317 C CA . GLU B 1 98 ? -27.75 0.114 -13.297 1 29.14 98 GLU B CA 1
ATOM 3318 C C . GLU B 1 98 ? -26.25 0.351 -13.117 1 29.14 98 GLU B C 1
ATOM 3320 O O . GLU B 1 98 ? -25.734 0.271 -12 1 29.14 98 GLU B O 1
ATOM 3325 N N . HIS B 1 99 ? -25.578 0.667 -14.18 1 27.5 99 HIS B N 1
ATOM 3326 C CA . HIS B 1 99 ? -24.125 0.719 -14.125 1 27.5 99 HIS B CA 1
ATOM 3327 C C . HIS B 1 99 ? -23.641 2.072 -13.617 1 27.5 99 HIS B C 1
ATOM 3329 O O . HIS B 1 99 ? -22.5 2.203 -13.188 1 27.5 99 HIS B O 1
ATOM 3335 N N . ALA B 1 100 ? -24.281 3.168 -13.812 1 27.3 100 ALA B N 1
ATOM 3336 C CA . ALA B 1 100 ? -23.719 4.488 -13.57 1 27.3 100 ALA B CA 1
ATOM 3337 C C . ALA B 1 100 ? -23.641 4.789 -12.078 1 27.3 100 ALA B C 1
ATOM 3339 O O . ALA B 1 100 ? -22.859 5.645 -11.648 1 27.3 100 ALA B O 1
ATOM 3340 N N . ALA B 1 101 ? -24.609 4.367 -11.297 1 27.19 101 ALA B N 1
ATOM 3341 C CA . ALA B 1 101 ? -24.812 4.926 -9.969 1 27.19 101 ALA B CA 1
ATOM 3342 C C . ALA B 1 101 ? -23.703 4.496 -9.016 1 27.19 101 ALA B C 1
ATOM 3344 O O . ALA B 1 101 ? -23.594 5 -7.895 1 27.19 101 ALA B O 1
ATOM 3345 N N . HIS B 1 102 ? -23.078 3.385 -9.242 1 25.31 102 HIS B N 1
ATOM 3346 C CA . HIS B 1 102 ? -22.25 2.91 -8.141 1 25.31 102 HIS B CA 1
ATOM 3347 C C . HIS B 1 102 ? -20.844 3.486 -8.211 1 25.31 102 HIS B C 1
ATOM 3349 O O . HIS B 1 102 ? -19.922 2.996 -7.539 1 25.31 102 HIS B O 1
ATOM 3355 N N . HIS B 1 103 ? -20.531 4.352 -9.203 1 29.03 103 HIS B N 1
ATOM 3356 C CA . HIS B 1 103 ? -19.219 4.961 -9.109 1 29.03 103 HIS B CA 1
ATOM 3357 C C . HIS B 1 103 ? -19.172 6.004 -8 1 29.03 103 HIS B C 1
ATOM 3359 O O . HIS B 1 103 ? -19.953 6.961 -8.008 1 29.03 103 HIS B O 1
ATOM 3365 N N . GLY B 1 104 ? -19.094 5.582 -6.824 1 27.61 104 GLY B N 1
ATOM 3366 C CA . GLY B 1 104 ? -18.922 6.535 -5.738 1 27.61 104 GLY B CA 1
ATOM 3367 C C . GLY B 1 104 ? -18.031 7.711 -6.105 1 27.61 104 GLY B C 1
ATOM 3368 O O . GLY B 1 104 ? -17.234 7.629 -7.043 1 27.61 104 GLY B O 1
ATOM 3369 N N . ASP B 1 105 ? -18.406 8.938 -5.695 1 27.55 105 ASP B N 1
ATOM 3370 C CA . ASP B 1 105 ? -17.984 10.32 -5.918 1 27.55 105 ASP B CA 1
ATOM 3371 C C . ASP B 1 105 ? -16.484 10.484 -5.738 1 27.55 105 ASP B C 1
ATOM 3373 O O . ASP B 1 105 ? -15.984 11.602 -5.598 1 27.55 105 ASP B O 1
ATOM 3377 N N . GLY B 1 106 ? -15.797 9.555 -5.211 1 30.64 106 GLY B N 1
ATOM 3378 C CA . GLY B 1 106 ? -14.445 10.047 -5.047 1 30.64 106 GLY B CA 1
ATOM 3379 C C . GLY B 1 106 ? -13.82 10.531 -6.344 1 30.64 106 GLY B C 1
ATOM 3380 O O . GLY B 1 106 ? -14.328 10.234 -7.43 1 30.64 106 GLY B O 1
ATOM 3381 N N . ALA B 1 107 ? -12.977 11.789 -6.211 1 30.17 107 ALA B N 1
ATOM 3382 C CA . ALA B 1 107 ? -12.328 12.438 -7.348 1 30.17 107 ALA B CA 1
ATOM 3383 C C . ALA B 1 107 ? -12.008 11.438 -8.445 1 30.17 107 ALA B C 1
ATOM 3385 O O . ALA B 1 107 ? -11.18 10.539 -8.258 1 30.17 107 ALA B O 1
ATOM 3386 N N . ALA B 1 108 ? -12.953 11.195 -9.227 1 29.52 108 ALA B N 1
ATOM 3387 C CA . ALA B 1 108 ? -13.008 10.453 -10.484 1 29.52 108 ALA B CA 1
ATOM 3388 C C . ALA B 1 108 ? -11.82 10.797 -11.375 1 29.52 108 ALA B C 1
ATOM 3390 O O . ALA B 1 108 ? -11.672 11.938 -11.812 1 29.52 108 ALA B O 1
ATOM 3391 N N . ALA B 1 109 ? -10.641 10.211 -11.18 1 30.8 109 ALA B N 1
ATOM 3392 C CA . ALA B 1 109 ? -9.719 10.242 -12.305 1 30.8 109 ALA B CA 1
ATOM 3393 C C . ALA B 1 109 ? -10.469 10.375 -13.625 1 30.8 109 ALA B C 1
ATOM 3395 O O . ALA B 1 109 ? -11.547 9.789 -13.797 1 30.8 109 ALA B O 1
ATOM 3396 N N . SER B 1 110 ? -10.352 11.555 -14.219 1 32.38 110 SER B N 1
ATOM 3397 C CA . SER B 1 110 ? -10.875 11.609 -15.578 1 32.38 110 SER B CA 1
ATOM 3398 C C . SER B 1 110 ? -10.992 10.219 -16.188 1 32.38 110 SER B C 1
ATOM 3400 O O . SER B 1 110 ? -10.148 9.352 -15.938 1 32.38 110 SER B O 1
ATOM 3402 N N . PRO B 1 111 ? -12.211 9.758 -16.562 1 35.94 111 PRO B N 1
ATOM 3403 C CA . PRO B 1 111 ? -12.453 8.562 -17.375 1 35.94 111 PRO B CA 1
ATOM 3404 C C . PRO B 1 111 ? -11.289 8.25 -18.328 1 35.94 111 PRO B C 1
ATOM 3406 O O . PRO B 1 111 ? -11.461 7.492 -19.281 1 35.94 111 PRO B O 1
ATOM 3409 N N . LYS B 1 112 ? -10.445 9.242 -18.484 1 38.69 112 LYS B N 1
ATOM 3410 C CA . LYS B 1 112 ? -9.5 8.844 -19.516 1 38.69 112 LYS B CA 1
ATOM 3411 C C . LYS B 1 112 ? -9.164 7.359 -19.422 1 38.69 112 LYS B C 1
ATOM 3413 O O . LYS B 1 112 ? -9.383 6.738 -18.375 1 38.69 112 LYS B O 1
ATOM 3418 N N . GLU B 1 113 ? -8.258 6.762 -20.312 1 47.28 113 GLU B N 1
ATOM 3419 C CA . GLU B 1 113 ? -8.023 5.484 -20.969 1 47.28 113 GLU B CA 1
ATOM 3420 C C . GLU B 1 113 ? -7.629 4.402 -19.969 1 47.28 113 GLU B C 1
ATOM 3422 O O . GLU B 1 113 ? -6.566 3.789 -20.109 1 47.28 113 GLU B O 1
ATOM 3427 N N . ALA B 1 114 ? -8.148 4.605 -18.812 1 54.75 114 ALA B N 1
ATOM 3428 C CA . ALA B 1 114 ? -7.594 3.594 -17.922 1 54.75 114 ALA B CA 1
ATOM 3429 C C . ALA B 1 114 ? -7.988 2.189 -18.359 1 54.75 114 ALA B C 1
ATOM 3431 O O . ALA B 1 114 ? -9.18 1.864 -18.438 1 54.75 114 ALA B O 1
ATOM 3432 N N . ARG B 1 115 ? -7.23 1.491 -19.031 1 72.06 115 ARG B N 1
ATOM 3433 C CA . ARG B 1 115 ? -7.316 0.106 -19.484 1 72.06 115 ARG B CA 1
ATOM 3434 C C . ARG B 1 115 ? -7.711 -0.82 -18.328 1 72.06 115 ARG B C 1
ATOM 3436 O O . ARG B 1 115 ? -7.184 -0.708 -17.219 1 72.06 115 ARG B O 1
ATOM 3443 N N . THR B 1 116 ? -8.992 -1.289 -18.469 1 89.25 116 THR B N 1
ATOM 3444 C CA . THR B 1 116 ? -9.531 -2.24 -17.5 1 89.25 116 THR B CA 1
ATOM 3445 C C . THR B 1 116 ? -9.094 -3.662 -17.828 1 89.25 116 THR B C 1
ATOM 3447 O O . THR B 1 116 ? -8.336 -3.875 -18.781 1 89.25 116 THR B O 1
ATOM 3450 N N . GLY B 1 117 ? -9.312 -4.555 -16.906 1 94.88 117 GLY B N 1
ATOM 3451 C CA . GLY B 1 117 ? -9.125 -5.984 -17.094 1 94.88 117 GLY B CA 1
ATOM 3452 C C . GLY B 1 117 ? -10.414 -6.773 -17.031 1 94.88 117 GLY B C 1
ATOM 3453 O O . GLY B 1 117 ? -11.469 -6.219 -16.719 1 94.88 117 GLY B O 1
ATOM 3454 N N . LEU B 1 118 ? -10.32 -8.008 -17.375 1 96.31 118 LEU B N 1
ATOM 3455 C CA . LEU B 1 118 ? -11.523 -8.836 -17.406 1 96.31 118 LEU B CA 1
ATOM 3456 C C . LEU B 1 118 ? -11.32 -10.102 -16.578 1 96.31 118 LEU B C 1
ATOM 3458 O O . LEU B 1 118 ? -10.25 -10.711 -16.609 1 96.31 118 LEU B O 1
ATOM 3462 N N . LEU B 1 119 ? -12.406 -10.422 -15.922 1 98.19 119 LEU B N 1
ATOM 3463 C CA . LEU B 1 119 ? -12.617 -11.75 -15.359 1 98.19 119 LEU B CA 1
ATOM 3464 C C . LEU B 1 119 ? -13.758 -12.469 -16.078 1 98.19 119 LEU B C 1
ATOM 3466 O O . LEU B 1 119 ? -14.773 -11.859 -16.406 1 98.19 119 LEU B O 1
ATOM 3470 N N . TYR B 1 120 ? -13.531 -13.711 -16.297 1 98.19 120 TYR B N 1
ATOM 3471 C CA . TYR B 1 120 ? -14.578 -14.57 -16.859 1 98.19 120 TYR B CA 1
ATOM 3472 C C . TYR B 1 120 ? -15.094 -15.539 -15.805 1 98.19 120 TYR B C 1
ATOM 3474 O O . TYR B 1 120 ? -14.32 -16.109 -15.039 1 98.19 120 TYR B O 1
ATOM 3482 N N . VAL B 1 121 ? -16.375 -15.656 -15.773 1 98.44 121 VAL B N 1
ATOM 3483 C CA . VAL B 1 121 ? -17.016 -16.641 -14.906 1 98.44 121 VAL B CA 1
ATOM 3484 C C . VAL B 1 121 ? -17.609 -17.766 -15.742 1 98.44 121 VAL B C 1
ATOM 3486 O O . VAL B 1 121 ? -18.453 -17.531 -16.609 1 98.44 121 VAL B O 1
ATOM 3489 N N . VAL B 1 122 ? -17.203 -18.969 -15.43 1 98.19 122 VAL B N 1
ATOM 3490 C CA . VAL B 1 122 ? -17.578 -20.141 -16.219 1 98.19 122 VAL B CA 1
ATOM 3491 C C . VAL B 1 122 ? -18.359 -21.125 -15.336 1 98.19 122 VAL B C 1
ATOM 3493 O O . VAL B 1 122 ? -17.969 -21.391 -14.195 1 98.19 122 VAL B O 1
ATOM 3496 N N . ASP B 1 123 ? -19.391 -21.641 -15.883 1 96.62 123 ASP B N 1
ATOM 3497 C CA . ASP B 1 123 ? -20.078 -22.766 -15.266 1 96.62 123 ASP B CA 1
ATOM 3498 C C . ASP B 1 123 ? -19.359 -24.078 -15.547 1 96.62 123 ASP B C 1
ATOM 3500 O O . ASP B 1 123 ? -19.234 -24.484 -16.703 1 96.62 123 ASP B O 1
ATOM 3504 N N . THR B 1 124 ? -18.984 -24.812 -14.5 1 94.94 124 THR B N 1
ATOM 3505 C CA . THR B 1 124 ? -18.125 -25.969 -14.711 1 94.94 124 THR B CA 1
ATOM 3506 C C . THR B 1 124 ? -18.938 -27.156 -15.203 1 94.94 124 THR B C 1
ATOM 3508 O O . THR B 1 124 ? -18.375 -28.094 -15.773 1 94.94 124 THR B O 1
ATOM 3511 N N . ALA B 1 125 ? -20.203 -27.172 -14.969 1 92.62 125 ALA B N 1
ATOM 3512 C CA . ALA B 1 125 ? -21.047 -28.266 -15.438 1 92.62 125 ALA B CA 1
ATOM 3513 C C . ALA B 1 125 ? -21.266 -28.188 -16.938 1 92.62 125 ALA B C 1
ATOM 3515 O O . ALA B 1 125 ? -21.234 -29.219 -17.625 1 92.62 125 ALA B O 1
ATOM 3516 N N . THR B 1 126 ? -21.359 -26.953 -17.422 1 94.25 126 THR B N 1
ATOM 3517 C CA . THR B 1 126 ? -21.688 -26.781 -18.844 1 94.25 126 THR B CA 1
ATOM 3518 C C . THR B 1 126 ? -20.453 -26.328 -19.625 1 94.25 126 THR B C 1
ATOM 3520 O O . THR B 1 126 ? -20.453 -26.375 -20.859 1 94.25 126 THR B O 1
ATOM 3523 N N . SER B 1 127 ? -19.438 -25.891 -18.906 1 94.56 127 SER B N 1
ATOM 3524 C CA . SER B 1 127 ? -18.219 -25.328 -19.5 1 94.56 127 SER B CA 1
ATOM 3525 C C . SER B 1 127 ? -18.531 -24.094 -20.328 1 94.56 127 SER B C 1
ATOM 3527 O O . SER B 1 127 ? -17.906 -23.875 -21.375 1 94.56 127 SER B O 1
ATOM 3529 N N . ARG B 1 128 ? -19.5 -23.359 -19.875 1 95.56 128 ARG B N 1
ATOM 3530 C CA . ARG B 1 128 ? -19.891 -22.156 -20.609 1 95.56 128 ARG B CA 1
ATOM 3531 C C . ARG B 1 128 ? -19.625 -20.906 -19.781 1 95.56 128 ARG B C 1
ATOM 3533 O O . ARG B 1 128 ? -19.766 -20.922 -18.562 1 95.56 128 ARG B O 1
ATOM 3540 N N . LEU B 1 129 ? -19.281 -19.859 -20.531 1 96.25 129 LEU B N 1
ATOM 3541 C CA . LEU B 1 129 ? -19.156 -18.531 -19.938 1 96.25 129 LEU B CA 1
ATOM 3542 C C . LEU B 1 129 ? -20.5 -18.016 -19.469 1 96.25 129 LEU B C 1
ATOM 3544 O O . LEU B 1 129 ? -21.469 -17.984 -20.234 1 96.25 129 LEU B O 1
ATOM 3548 N N . VAL B 1 130 ? -20.594 -17.594 -18.234 1 96.44 130 VAL B N 1
ATOM 3549 C CA . VAL B 1 130 ? -21.891 -17.156 -17.734 1 96.44 130 VAL B CA 1
ATOM 3550 C C . VAL B 1 130 ? -21.844 -15.656 -17.406 1 96.44 130 VAL B C 1
ATOM 3552 O O . VAL B 1 130 ? -22.859 -14.977 -17.422 1 96.44 130 VAL B O 1
ATOM 3555 N N . ARG B 1 131 ? -20.656 -15.117 -17.047 1 96.5 131 ARG B N 1
ATOM 3556 C CA . ARG B 1 131 ? -20.5 -13.695 -16.766 1 96.5 131 ARG B CA 1
ATOM 3557 C C . ARG B 1 131 ? -19.094 -13.219 -17.156 1 96.5 131 ARG B C 1
ATOM 3559 O O . ARG B 1 131 ? -18.156 -14 -17.188 1 96.5 131 ARG B O 1
ATOM 3566 N N . THR B 1 132 ? -18.984 -12.008 -17.547 1 96.19 132 THR B N 1
ATOM 3567 C CA . THR B 1 132 ? -17.719 -11.273 -17.672 1 96.19 132 THR B CA 1
ATOM 3568 C C . THR B 1 132 ? -17.703 -10.062 -16.734 1 96.19 132 THR B C 1
ATOM 3570 O O . THR B 1 132 ? -18.656 -9.266 -16.734 1 96.19 132 THR B O 1
ATOM 3573 N N . LEU B 1 133 ? -16.719 -10 -15.961 1 96 133 LEU B N 1
ATOM 3574 C CA . LEU B 1 133 ? -16.609 -8.938 -14.969 1 96 133 LEU B CA 1
ATOM 3575 C C . LEU B 1 133 ? -15.445 -8.016 -15.281 1 96 133 LEU B C 1
ATOM 3577 O O . LEU B 1 133 ? -14.352 -8.484 -15.633 1 96 133 LEU B O 1
ATOM 3581 N N . GLU B 1 134 ? -15.656 -6.742 -15.133 1 93.94 134 GLU B N 1
ATOM 3582 C CA . GLU B 1 134 ? -14.594 -5.77 -15.344 1 93.94 134 GLU B CA 1
ATOM 3583 C C . GLU B 1 134 ? -13.852 -5.465 -14.047 1 93.94 134 GLU B C 1
ATOM 3585 O O . GLU B 1 134 ? -14.477 -5.316 -12.992 1 93.94 134 GLU B O 1
ATOM 3590 N N . VAL B 1 135 ? -12.539 -5.422 -14.164 1 96.12 135 VAL B N 1
ATOM 3591 C CA . VAL B 1 135 ? -11.68 -5.094 -13.031 1 96.12 135 VAL B CA 1
ATOM 3592 C C . VAL B 1 135 ? -10.688 -4.008 -13.43 1 96.12 135 VAL B C 1
ATOM 3594 O O . VAL B 1 135 ? -10.57 -3.67 -14.609 1 96.12 135 VAL B O 1
ATOM 3597 N N . PRO B 1 136 ? -9.938 -3.373 -12.492 1 91.56 136 PRO B N 1
ATOM 3598 C CA . PRO B 1 136 ? -9.195 -2.135 -12.75 1 91.56 136 PRO B CA 1
ATOM 3599 C C . PRO B 1 136 ? -7.961 -2.355 -13.617 1 91.56 136 PRO B C 1
ATOM 3601 O O . PRO B 1 136 ? -7.258 -1.398 -13.953 1 91.56 136 PRO B O 1
ATOM 3604 N N . GLY B 1 137 ? -7.684 -3.516 -14.094 1 93.38 137 GLY B N 1
ATOM 3605 C CA . GLY B 1 137 ? -6.531 -3.773 -14.945 1 93.38 137 GLY B CA 1
ATOM 3606 C C . GLY B 1 137 ? -6.383 -5.238 -15.32 1 93.38 137 GLY B C 1
ATOM 3607 O O . GLY B 1 137 ? -7.129 -6.086 -14.828 1 93.38 137 GLY B O 1
ATOM 3608 N N . PRO B 1 138 ? -5.332 -5.461 -16.234 1 95.56 138 PRO B N 1
ATOM 3609 C CA . PRO B 1 138 ? -5.066 -6.855 -16.609 1 95.56 138 PRO B CA 1
ATOM 3610 C C . PRO B 1 138 ? -4.812 -7.742 -15.391 1 95.56 138 PRO B C 1
ATOM 3612 O O . PRO B 1 138 ? -4.223 -7.289 -14.406 1 95.56 138 PRO B O 1
ATOM 3615 N N . VAL B 1 139 ? -5.219 -8.984 -15.531 1 97.81 139 VAL B N 1
ATOM 3616 C CA . VAL B 1 139 ? -5.215 -9.914 -14.406 1 97.81 139 VAL B CA 1
ATOM 3617 C C . VAL B 1 139 ? -4.156 -10.992 -14.633 1 97.81 139 VAL B C 1
ATOM 3619 O O . VAL B 1 139 ? -4.105 -11.609 -15.703 1 97.81 139 VAL B O 1
ATOM 3622 N N . HIS B 1 140 ? -3.328 -11.188 -13.641 1 98.44 140 HIS B N 1
ATOM 3623 C CA . HIS B 1 140 ? -2.336 -12.25 -13.734 1 98.44 140 HIS B CA 1
ATOM 3624 C C . HIS B 1 140 ? -2.801 -13.508 -13 1 98.44 140 HIS B C 1
ATOM 3626 O O . HIS B 1 140 ? -2.959 -14.57 -13.617 1 98.44 140 HIS B O 1
ATOM 3632 N N . HIS B 1 141 ? -3.055 -13.492 -11.68 1 98.69 141 HIS B N 1
ATOM 3633 C CA . HIS B 1 141 ? -3.553 -14.625 -10.914 1 98.69 141 HIS B CA 1
ATOM 3634 C C . HIS B 1 141 ? -4.836 -14.273 -10.164 1 98.69 141 HIS B C 1
ATOM 3636 O O . HIS B 1 141 ? -5.133 -13.094 -9.961 1 98.69 141 HIS B O 1
ATOM 3642 N N . VAL B 1 142 ? -5.523 -15.367 -9.82 1 98.56 142 VAL B N 1
ATOM 3643 C CA . VAL B 1 142 ? -6.844 -15.203 -9.219 1 98.56 142 VAL B CA 1
ATOM 3644 C C . VAL B 1 142 ? -6.977 -16.141 -8.016 1 98.56 142 VAL B C 1
ATOM 3646 O O . VAL B 1 142 ? -6.398 -17.234 -8 1 98.56 142 VAL B O 1
ATOM 3649 N N . LEU B 1 143 ? -7.715 -15.68 -7.055 1 98 143 LEU B N 1
ATOM 3650 C CA . LEU B 1 143 ? -8.102 -16.438 -5.867 1 98 143 LEU B CA 1
ATOM 3651 C C . LEU B 1 143 ? -9.586 -16.25 -5.562 1 98 143 LEU B C 1
ATOM 3653 O O . LEU B 1 143 ? -10.102 -15.133 -5.652 1 98 143 LEU B O 1
ATOM 3657 N N . VAL B 1 144 ? -10.297 -17.328 -5.328 1 97.38 144 VAL B N 1
ATOM 3658 C CA . VAL B 1 144 ? -11.633 -17.234 -4.75 1 97.38 144 VAL B CA 1
ATOM 3659 C C . VAL B 1 144 ? -11.57 -17.484 -3.246 1 97.38 144 VAL B C 1
ATOM 3661 O O . VAL B 1 144 ? -10.953 -18.453 -2.801 1 97.38 144 VAL B O 1
ATOM 3664 N N . THR B 1 145 ? -12.188 -16.547 -2.531 1 97 145 THR B N 1
ATOM 3665 C CA . THR B 1 145 ? -12.141 -16.688 -1.079 1 97 145 THR B CA 1
ATOM 3666 C C . THR B 1 145 ? -12.852 -17.969 -0.641 1 97 145 THR B C 1
ATOM 3668 O O . THR B 1 145 ? -13.727 -18.469 -1.343 1 97 145 THR B O 1
ATOM 3671 N N . GLY B 1 146 ? -12.484 -18.469 0.585 1 94.12 146 GLY B N 1
ATOM 3672 C CA . GLY B 1 146 ? -12.961 -19.75 1.084 1 94.12 146 GLY B CA 1
ATOM 3673 C C . GLY B 1 146 ? -14.469 -19.812 1.222 1 94.12 146 GLY B C 1
ATOM 3674 O O . GLY B 1 146 ? -15.055 -20.891 1.126 1 94.12 146 GLY B O 1
ATOM 3675 N N . ASP B 1 147 ? -15.07 -18.703 1.419 1 93.06 147 ASP B N 1
ATOM 3676 C CA . ASP B 1 147 ? -16.531 -18.703 1.57 1 93.06 147 ASP B CA 1
ATOM 3677 C C . ASP B 1 147 ? -17.219 -18.625 0.212 1 93.06 147 ASP B C 1
ATOM 3679 O O . ASP B 1 147 ? -18.453 -18.641 0.135 1 93.06 147 ASP B O 1
ATOM 3683 N N . GLY B 1 148 ? -16.422 -18.484 -0.83 1 95.31 148 GLY B N 1
ATOM 3684 C CA . GLY B 1 148 ? -16.953 -18.5 -2.186 1 95.31 148 GLY B CA 1
ATOM 3685 C C . GLY B 1 148 ? -17.609 -17.188 -2.574 1 95.31 148 GLY B C 1
ATOM 3686 O O . GLY B 1 148 ? -18.281 -17.109 -3.609 1 95.31 148 GLY B O 1
ATOM 3687 N N . ARG B 1 149 ? -17.391 -16.109 -1.841 1 96.06 149 ARG B N 1
ATOM 3688 C CA . ARG B 1 149 ? -18.188 -14.898 -2.041 1 96.06 149 ARG B CA 1
ATOM 3689 C C . ARG B 1 149 ? -17.406 -13.867 -2.859 1 96.06 149 ARG B C 1
ATOM 3691 O O . ARG B 1 149 ? -18 -12.977 -3.467 1 96.06 149 ARG B O 1
ATOM 3698 N N . HIS B 1 150 ? -16.094 -14.008 -2.797 1 97.62 150 HIS B N 1
ATOM 3699 C CA . HIS B 1 150 ? -15.281 -12.969 -3.42 1 97.62 150 HIS B CA 1
ATOM 3700 C C . HIS B 1 150 ? -14.203 -13.562 -4.32 1 97.62 150 HIS B C 1
ATOM 3702 O O . HIS B 1 150 ? -13.695 -14.648 -4.047 1 97.62 150 HIS B O 1
ATOM 3708 N N . VAL B 1 151 ? -13.891 -12.828 -5.367 1 98.5 151 VAL B N 1
ATOM 3709 C CA . VAL B 1 151 ? -12.734 -13.078 -6.219 1 98.5 151 VAL B CA 1
ATOM 3710 C C . VAL B 1 151 ? -11.672 -12.008 -5.973 1 98.5 151 VAL B C 1
ATOM 3712 O O . VAL B 1 151 ? -11.977 -10.812 -5.945 1 98.5 151 VAL B O 1
ATOM 3715 N N . VAL B 1 152 ? -10.484 -12.445 -5.734 1 98.75 152 VAL B N 1
ATOM 3716 C CA . VAL B 1 152 ? -9.352 -11.531 -5.598 1 98.75 152 VAL B CA 1
ATOM 3717 C C . VAL B 1 152 ? -8.398 -11.719 -6.773 1 98.75 152 VAL B C 1
ATOM 3719 O O . VAL B 1 152 ? -7.992 -12.844 -7.082 1 98.75 152 VAL B O 1
ATOM 3722 N N . ALA B 1 153 ? -8.039 -10.609 -7.461 1 98.81 153 ALA B N 1
ATOM 3723 C CA . ALA B 1 153 ? -7.207 -10.664 -8.656 1 98.81 153 ALA B CA 1
ATOM 3724 C C . ALA B 1 153 ? -5.969 -9.781 -8.5 1 98.81 153 ALA B C 1
ATOM 3726 O O . ALA B 1 153 ? -6.051 -8.68 -7.957 1 98.81 153 ALA B O 1
ATOM 3727 N N . THR B 1 154 ? -4.859 -10.273 -8.945 1 98.62 154 THR B N 1
ATOM 3728 C CA . THR B 1 154 ? -3.648 -9.461 -8.953 1 98.62 154 THR B CA 1
ATOM 3729 C C . THR B 1 154 ? -3.537 -8.672 -10.25 1 98.62 154 THR B C 1
ATOM 3731 O O . THR B 1 154 ? -3.867 -9.18 -11.328 1 98.62 154 THR B O 1
ATOM 3734 N N . HIS B 1 155 ? -3.078 -7.41 -10.125 1 96.81 155 HIS B N 1
ATOM 3735 C CA . HIS B 1 155 ? -2.838 -6.5 -11.234 1 96.81 155 HIS B CA 1
ATOM 3736 C C . HIS B 1 155 ? -1.397 -6.004 -11.242 1 96.81 155 HIS B C 1
ATOM 3738 O O . HIS B 1 155 ? -1.109 -4.918 -10.727 1 96.81 155 HIS B O 1
ATOM 3744 N N . PRO B 1 156 ? -0.505 -6.746 -11.922 1 95.19 156 PRO B N 1
ATOM 3745 C CA . PRO B 1 156 ? 0.915 -6.391 -11.836 1 95.19 156 PRO B CA 1
ATOM 3746 C C . PRO B 1 156 ? 1.192 -4.953 -12.266 1 95.19 156 PRO B C 1
ATOM 3748 O O . PRO B 1 156 ? 1.896 -4.219 -11.57 1 95.19 156 PRO B O 1
ATOM 3751 N N . ALA B 1 157 ? 0.571 -4.527 -13.312 1 89.62 157 ALA B N 1
ATOM 3752 C CA . ALA B 1 157 ? 0.817 -3.182 -13.82 1 89.62 157 ALA B CA 1
ATOM 3753 C C . ALA B 1 157 ? 0.237 -2.125 -12.883 1 89.62 157 ALA B C 1
ATOM 3755 O O . ALA B 1 157 ? 0.769 -1.017 -12.789 1 89.62 157 ALA B O 1
ATOM 3756 N N . GLY B 1 158 ? -0.78 -2.484 -12.188 1 88.31 158 GLY B N 1
ATOM 3757 C CA . GLY B 1 158 ? -1.477 -1.544 -11.328 1 88.31 158 GLY B CA 1
ATOM 3758 C C . GLY B 1 158 ? -0.914 -1.495 -9.922 1 88.31 158 GLY B C 1
ATOM 3759 O O . GLY B 1 158 ? -1.268 -0.614 -9.133 1 88.31 158 GLY B O 1
ATOM 3760 N N . GLY B 1 159 ? -0.107 -2.508 -9.562 1 91 159 GLY B N 1
ATOM 3761 C CA . GLY B 1 159 ? 0.579 -2.498 -8.273 1 91 159 GLY B CA 1
ATOM 3762 C C . GLY B 1 159 ? -0.295 -2.963 -7.129 1 91 159 GLY B C 1
ATOM 3763 O O . GLY B 1 159 ? -0.039 -2.627 -5.969 1 91 159 GLY B O 1
ATOM 3764 N N . GLY B 1 160 ? -1.318 -3.672 -7.449 1 94.88 160 GLY B N 1
ATOM 3765 C CA . GLY B 1 160 ? -2.205 -4.074 -6.371 1 94.88 160 GLY B CA 1
ATOM 3766 C C . GLY B 1 160 ? -3.148 -5.195 -6.762 1 94.88 160 GLY B C 1
ATOM 3767 O O . GLY B 1 160 ? -2.857 -5.973 -7.676 1 94.88 160 GLY B O 1
ATOM 3768 N N . ILE B 1 161 ? -4.215 -5.289 -5.891 1 98.12 161 ILE B N 1
ATOM 3769 C CA . ILE B 1 161 ? -5.223 -6.32 -6.113 1 98.12 161 ILE B CA 1
ATOM 3770 C C . ILE B 1 161 ? -6.613 -5.688 -6.137 1 98.12 161 ILE B C 1
ATOM 3772 O O . ILE B 1 161 ? -6.785 -4.543 -5.707 1 98.12 161 ILE B O 1
ATOM 3776 N N . SER B 1 162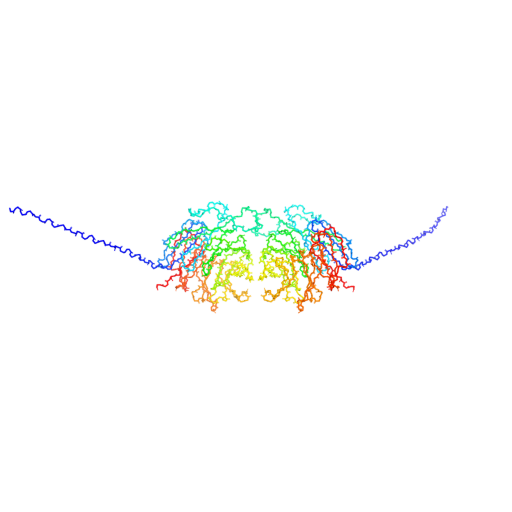 ? -7.543 -6.371 -6.695 1 97.75 162 SER B N 1
ATOM 3777 C CA . SER B 1 162 ? -8.953 -6.008 -6.617 1 97.75 162 SER B CA 1
ATOM 3778 C C . SER B 1 162 ? -9.789 -7.148 -6.039 1 97.75 162 SER B C 1
ATOM 3780 O O . SER B 1 162 ? -9.383 -8.312 -6.094 1 97.75 162 SER B O 1
ATOM 3782 N N . VAL B 1 163 ? -10.867 -6.781 -5.438 1 98.12 163 VAL B N 1
ATOM 3783 C CA . VAL B 1 163 ? -11.82 -7.723 -4.859 1 98.12 163 VAL B CA 1
ATOM 3784 C C . VAL B 1 163 ? -13.188 -7.547 -5.516 1 98.12 163 VAL B C 1
ATOM 3786 O O . VAL B 1 163 ? -13.742 -6.441 -5.527 1 98.12 163 VAL B O 1
ATOM 3789 N N . VAL B 1 164 ? -13.695 -8.586 -6.023 1 98.12 164 VAL B N 1
ATOM 3790 C CA . VAL B 1 164 ? -14.992 -8.562 -6.695 1 98.12 164 VAL B CA 1
ATOM 3791 C C . VAL B 1 164 ? -15.984 -9.43 -5.922 1 98.12 164 VAL B C 1
ATOM 3793 O O . VAL B 1 164 ? -15.672 -10.547 -5.523 1 98.12 164 VAL B O 1
ATOM 3796 N N . SER B 1 165 ? -17.141 -8.883 -5.711 1 97.12 165 SER B N 1
ATOM 3797 C CA . SER B 1 165 ? -18.25 -9.68 -5.168 1 97.12 165 SER B CA 1
ATOM 3798 C C . SER B 1 165 ? -18.844 -10.586 -6.238 1 97.12 165 SER B C 1
ATOM 3800 O O . SER B 1 165 ? -19.312 -10.102 -7.277 1 97.12 165 SER B O 1
ATOM 3802 N N . LEU B 1 166 ? -18.906 -11.867 -5.977 1 96.81 166 LEU B N 1
ATOM 3803 C CA . LEU B 1 166 ? -19.469 -12.789 -6.953 1 96.81 166 LEU B CA 1
ATOM 3804 C C . LEU B 1 166 ? -21 -12.656 -7 1 96.81 166 LEU B C 1
ATOM 3806 O O . LEU B 1 166 ? -21.625 -12.984 -8.008 1 96.81 166 LEU B O 1
ATOM 3810 N N . ASP B 1 167 ? -21.578 -12.18 -5.965 1 96.5 167 ASP B N 1
ATOM 3811 C CA . ASP B 1 167 ? -23.031 -11.953 -5.938 1 96.5 167 ASP B CA 1
ATOM 3812 C C . ASP B 1 167 ? -23.406 -10.781 -6.832 1 96.5 167 ASP B C 1
ATOM 3814 O O . ASP B 1 167 ? -24.234 -10.93 -7.742 1 96.5 167 ASP B O 1
ATOM 3818 N N . SER B 1 168 ? -22.688 -9.648 -6.648 1 95.19 168 SER B N 1
ATOM 3819 C CA . SER B 1 168 ? -23.078 -8.438 -7.371 1 95.19 168 SER B CA 1
ATOM 3820 C C . SER B 1 168 ? -22.297 -8.305 -8.68 1 95.19 168 SER B C 1
ATOM 3822 O O . SER B 1 168 ? -22.734 -7.605 -9.594 1 95.19 168 SER B O 1
ATOM 3824 N N . GLY B 1 169 ? -21.109 -8.906 -8.711 1 95.81 169 GLY B N 1
ATOM 3825 C CA . GLY B 1 169 ? -20.25 -8.758 -9.867 1 95.81 169 GLY B CA 1
ATOM 3826 C C . GLY B 1 169 ? -19.484 -7.445 -9.867 1 95.81 169 GLY B C 1
ATOM 3827 O O . GLY B 1 169 ? -18.875 -7.078 -10.875 1 95.81 169 GLY B O 1
ATOM 3828 N N . GLN B 1 170 ? -19.531 -6.816 -8.742 1 95.38 170 GLN B N 1
ATOM 3829 C CA . GLN B 1 170 ? -18.906 -5.5 -8.664 1 95.38 170 GLN B CA 1
ATOM 3830 C C . GLN B 1 170 ? -17.578 -5.562 -7.906 1 95.38 170 GLN B C 1
ATOM 3832 O O . GLN B 1 170 ? -17.422 -6.371 -6.984 1 95.38 170 GLN B O 1
ATOM 3837 N N . VAL B 1 171 ? -16.688 -4.73 -8.344 1 95.94 171 VAL B N 1
ATOM 3838 C CA . VAL B 1 171 ? -15.484 -4.52 -7.555 1 95.94 171 VAL B CA 1
ATOM 3839 C C . VAL B 1 171 ? -15.836 -3.828 -6.238 1 95.94 171 VAL B C 1
ATOM 3841 O O . VAL B 1 171 ? -16.391 -2.729 -6.238 1 95.94 171 VAL B O 1
ATOM 3844 N N . ILE B 1 172 ? -15.484 -4.406 -5.121 1 95.62 172 ILE B N 1
ATOM 3845 C CA . ILE B 1 172 ? -15.883 -3.828 -3.84 1 95.62 172 ILE B CA 1
ATOM 3846 C C . ILE B 1 172 ? -14.664 -3.25 -3.133 1 95.62 172 ILE B C 1
ATOM 3848 O O . ILE B 1 172 ? -14.797 -2.51 -2.154 1 95.62 172 ILE B O 1
ATOM 3852 N N . ALA B 1 173 ? -13.445 -3.6 -3.586 1 94.56 173 ALA B N 1
ATOM 3853 C CA . ALA B 1 173 ? -12.219 -3.055 -3.021 1 94.56 173 ALA B CA 1
ATOM 3854 C C . ALA B 1 173 ? -11.078 -3.121 -4.031 1 94.56 173 ALA B C 1
ATOM 3856 O O . ALA B 1 173 ? -11.023 -4.027 -4.867 1 94.56 173 ALA B O 1
ATOM 3857 N N . SER B 1 174 ? -10.227 -2.215 -4.051 1 93.31 174 SER B N 1
ATOM 3858 C CA . SER B 1 174 ? -8.93 -2.156 -4.715 1 93.31 174 SER B CA 1
ATOM 3859 C C . SER B 1 174 ? -7.828 -1.746 -3.744 1 93.31 174 SER B C 1
ATOM 3861 O O . SER B 1 174 ? -7.93 -0.71 -3.084 1 93.31 174 SER B O 1
ATOM 3863 N N . LEU B 1 175 ? -6.844 -2.572 -3.65 1 93.69 175 LEU B N 1
ATOM 3864 C CA . LEU B 1 175 ? -5.809 -2.352 -2.645 1 93.69 175 LEU B CA 1
ATOM 3865 C C . LEU B 1 175 ? -4.434 -2.258 -3.293 1 93.69 175 LEU B C 1
ATOM 3867 O O . LEU B 1 175 ? -4.062 -3.115 -4.098 1 93.69 175 LEU B O 1
ATOM 3871 N N . ALA B 1 176 ? -3.67 -1.254 -2.928 1 90.19 176 ALA B N 1
ATOM 3872 C CA . ALA B 1 176 ? -2.246 -1.24 -3.254 1 90.19 176 ALA B CA 1
ATOM 3873 C C . ALA B 1 176 ? -1.468 -2.193 -2.352 1 90.19 176 ALA B C 1
ATOM 3875 O O . ALA B 1 176 ? -1.527 -2.084 -1.125 1 90.19 176 ALA B O 1
ATOM 3876 N N . THR B 1 177 ? -0.79 -3.109 -2.902 1 94.62 177 THR B N 1
ATOM 3877 C CA . THR B 1 177 ? -0.017 -4.051 -2.104 1 94.62 177 THR B CA 1
ATOM 3878 C C . THR B 1 177 ? 1.479 -3.855 -2.332 1 94.62 177 THR B C 1
ATOM 3880 O O . THR B 1 177 ? 2.281 -4.023 -1.41 1 94.62 177 THR B O 1
ATOM 3883 N N . GLY B 1 178 ? 1.865 -3.613 -3.479 1 90.94 178 GLY B N 1
ATOM 3884 C CA . GLY B 1 178 ? 3.256 -3.414 -3.855 1 90.94 178 GLY B CA 1
ATOM 3885 C C . GLY B 1 178 ? 3.498 -3.561 -5.344 1 90.94 178 GLY B C 1
ATOM 3886 O O . GLY B 1 178 ? 2.588 -3.926 -6.094 1 90.94 178 GLY B O 1
ATOM 3887 N N . PRO B 1 179 ? 4.73 -3.23 -5.703 1 89.5 179 PRO B N 1
ATOM 3888 C CA . PRO B 1 179 ? 5.039 -3.314 -7.133 1 89.5 179 PRO B CA 1
ATOM 3889 C C . PRO B 1 179 ? 5.039 -4.75 -7.652 1 89.5 179 PRO B C 1
ATOM 3891 O O . PRO B 1 179 ? 5.582 -5.645 -7.004 1 89.5 179 PRO B O 1
ATOM 3894 N N . ASN B 1 180 ? 4.297 -4.926 -8.805 1 95.38 180 ASN B N 1
ATOM 3895 C CA . ASN B 1 180 ? 4.246 -6.191 -9.531 1 95.38 180 ASN B CA 1
ATOM 3896 C C . ASN B 1 180 ? 3.711 -7.32 -8.648 1 95.38 180 ASN B C 1
ATOM 3898 O O . ASN B 1 180 ? 4.363 -8.352 -8.492 1 95.38 180 ASN B O 1
ATOM 3902 N N . PRO B 1 181 ? 2.52 -7.086 -8.078 1 97.75 181 PRO B N 1
ATOM 3903 C CA . PRO B 1 181 ? 1.906 -8.219 -7.383 1 97.75 181 PRO B CA 1
ATOM 3904 C C . PRO B 1 181 ? 1.696 -9.422 -8.297 1 97.75 181 PRO B C 1
ATOM 3906 O O . PRO B 1 181 ? 1.27 -9.266 -9.445 1 97.75 181 PRO B O 1
ATOM 3909 N N . ASN B 1 182 ? 1.998 -10.586 -7.781 1 98.44 182 ASN B N 1
ATOM 3910 C CA . ASN B 1 182 ? 2.07 -11.719 -8.695 1 98.44 182 ASN B CA 1
ATOM 3911 C C . ASN B 1 182 ? 1.075 -12.812 -8.305 1 98.44 182 ASN B C 1
ATOM 3913 O O . ASN B 1 182 ? 0.283 -13.258 -9.141 1 98.44 182 ASN B O 1
ATOM 3917 N N . TYR B 1 183 ? 1.099 -13.273 -7.062 1 98.69 183 TYR B N 1
ATOM 3918 C CA . TYR B 1 183 ? 0.354 -14.469 -6.668 1 98.69 183 TYR B CA 1
ATOM 3919 C C . TYR B 1 183 ? -0.378 -14.242 -5.352 1 98.69 183 TYR B C 1
ATOM 3921 O O . TYR B 1 183 ? -0.072 -13.305 -4.617 1 98.69 183 TYR B O 1
ATOM 3929 N N . LEU B 1 184 ? -1.366 -15.148 -5.102 1 98.19 184 LEU B N 1
ATOM 3930 C CA . LEU B 1 184 ? -2.186 -15.039 -3.898 1 98.19 184 LEU B CA 1
ATOM 3931 C C . LEU B 1 184 ? -2.439 -16.422 -3.293 1 98.19 184 LEU B C 1
ATOM 3933 O O . LEU B 1 184 ? -2.639 -17.391 -4.02 1 98.19 184 LEU B O 1
ATOM 3937 N N . VAL B 1 185 ? -2.467 -16.453 -1.981 1 98.19 185 VAL B N 1
ATOM 3938 C CA . VAL B 1 185 ? -2.957 -17.594 -1.221 1 98.19 185 VAL B CA 1
ATOM 3939 C C . VAL B 1 185 ? -3.746 -17.109 -0.007 1 98.19 185 VAL B C 1
ATOM 3941 O O . VAL B 1 185 ? -3.578 -15.969 0.437 1 98.19 185 VAL B O 1
ATOM 3944 N N . GLN B 1 186 ? -4.609 -17.906 0.45 1 97.75 186 GLN B N 1
ATOM 3945 C CA . GLN B 1 186 ? -5.414 -17.531 1.606 1 97.75 186 GLN B CA 1
ATOM 3946 C C . GLN B 1 186 ? -5.293 -18.562 2.721 1 97.75 186 GLN B C 1
ATOM 3948 O O . GLN B 1 186 ? -5.34 -19.766 2.465 1 97.75 186 GLN B O 1
ATOM 3953 N N . HIS B 1 187 ? -5.141 -18.016 3.932 1 94.38 187 HIS B N 1
ATOM 3954 C CA . HIS B 1 187 ? -5.262 -18.875 5.102 1 94.38 187 HIS B CA 1
ATOM 3955 C C . HIS B 1 187 ? -6.645 -19.516 5.172 1 94.38 187 HIS B C 1
ATOM 3957 O O . HIS B 1 187 ? -7.625 -18.938 4.688 1 94.38 187 HIS B O 1
ATOM 3963 N N . GLU B 1 188 ? -6.707 -20.625 5.758 1 83.19 188 GLU B N 1
ATOM 3964 C CA . GLU B 1 188 ? -7.965 -21.344 5.879 1 83.19 188 GLU B CA 1
ATOM 3965 C C . GLU B 1 188 ? -8.992 -20.562 6.688 1 83.19 188 GLU B C 1
ATOM 3967 O O . GLU B 1 188 ? -8.641 -19.594 7.367 1 83.19 188 GLU B O 1
ATOM 3972 N N . GLU B 1 189 ? -10.203 -20.938 6.527 1 75 189 GLU B N 1
ATOM 3973 C CA . GLU B 1 189 ? -11.359 -20.469 7.285 1 75 189 GLU B CA 1
ATOM 3974 C C . GLU B 1 189 ? -11.523 -18.953 7.152 1 75 189 GLU B C 1
ATOM 3976 O O . GLU B 1 189 ? -11.805 -18.266 8.133 1 75 189 GLU B O 1
ATOM 3981 N N . GLY B 1 190 ? -11.188 -18.516 6.047 1 76.81 190 GLY B N 1
ATOM 3982 C CA . GLY B 1 190 ? -11.422 -17.094 5.852 1 76.81 190 GLY B CA 1
ATOM 3983 C C . GLY B 1 190 ? -10.328 -16.219 6.441 1 76.81 190 GLY B C 1
ATOM 3984 O O . GLY B 1 190 ? -10.531 -15.023 6.668 1 76.81 190 GLY B O 1
ATOM 3985 N N . GLY B 1 191 ? -9.281 -16.844 6.68 1 91.69 191 GLY B N 1
ATOM 3986 C CA . GLY B 1 191 ? -8.141 -16.109 7.219 1 91.69 191 GLY B CA 1
ATOM 3987 C C . GLY B 1 191 ? -7.547 -15.125 6.23 1 91.69 191 GLY B C 1
ATOM 3988 O O . GLY B 1 191 ? -8.133 -14.859 5.18 1 91.69 191 GLY B O 1
ATOM 3989 N N . SER B 1 192 ? -6.445 -14.562 6.594 1 96.62 192 SER B N 1
ATOM 3990 C CA . SER B 1 192 ? -5.785 -13.516 5.816 1 96.62 192 SER B CA 1
ATOM 3991 C C . SER B 1 192 ? -5.406 -14.016 4.426 1 96.62 192 SER B C 1
ATOM 3993 O O . SER B 1 192 ? -5.277 -15.219 4.207 1 96.62 192 SER B O 1
ATOM 3995 N N . ILE B 1 193 ? -5.316 -13.141 3.516 1 98.44 193 ILE B N 1
ATOM 3996 C CA . ILE B 1 193 ? -4.824 -13.367 2.162 1 98.44 193 ILE B CA 1
ATOM 3997 C C . ILE B 1 193 ? -3.396 -12.844 2.035 1 98.44 193 ILE B C 1
ATOM 3999 O O . ILE B 1 193 ? -3.107 -11.711 2.434 1 98.44 193 ILE B O 1
ATOM 4003 N N . LEU B 1 194 ? -2.541 -13.656 1.529 1 98.81 194 LEU B N 1
ATOM 4004 C CA . LEU B 1 194 ? -1.157 -13.258 1.287 1 98.81 194 LEU B CA 1
ATOM 4005 C C . LEU B 1 194 ? -0.925 -12.977 -0.194 1 98.81 194 LEU B C 1
ATOM 4007 O O . LEU B 1 194 ? -1.362 -13.742 -1.053 1 98.81 194 LEU B O 1
ATOM 4011 N N . VAL B 1 195 ? -0.321 -11.836 -0.49 1 98.75 195 VAL B N 1
ATOM 4012 C CA . VAL B 1 195 ? -0.035 -11.406 -1.854 1 98.75 195 VAL B CA 1
ATOM 4013 C C . VAL B 1 195 ? 1.471 -11.227 -2.035 1 98.75 195 VAL B C 1
ATOM 4015 O O . VAL B 1 195 ? 2.113 -10.508 -1.263 1 98.75 195 VAL B O 1
ATOM 4018 N N . SER B 1 196 ? 2.045 -11.875 -3.008 1 98.81 196 SER B N 1
ATOM 4019 C CA . SER B 1 196 ? 3.455 -11.656 -3.312 1 98.81 196 SER B CA 1
ATOM 4020 C C . SER B 1 196 ? 3.635 -10.438 -4.223 1 98.81 196 SER B C 1
ATOM 4022 O O . SER B 1 196 ? 2.871 -10.25 -5.168 1 98.81 196 SER B O 1
ATOM 4024 N N . ASN B 1 197 ? 4.574 -9.641 -3.873 1 97.31 197 ASN B N 1
ATOM 4025 C CA . ASN B 1 197 ? 4.961 -8.484 -4.672 1 97.31 197 ASN B CA 1
ATOM 4026 C C . ASN B 1 197 ? 6.367 -8.648 -5.246 1 97.31 197 ASN B C 1
ATOM 4028 O O . ASN B 1 197 ? 7.352 -8.336 -4.574 1 97.31 197 ASN B O 1
ATOM 4032 N N . ALA B 1 198 ? 6.441 -8.984 -6.465 1 97.38 198 ALA B N 1
ATOM 4033 C CA . ALA B 1 198 ? 7.699 -9.383 -7.09 1 97.38 198 ALA B CA 1
ATOM 4034 C C . ALA B 1 198 ? 8.594 -8.164 -7.332 1 97.38 198 ALA B C 1
ATOM 4036 O O . ALA B 1 198 ? 9.805 -8.305 -7.492 1 97.38 198 ALA B O 1
ATOM 4037 N N . GLY B 1 199 ? 8 -7.07 -7.328 1 93.56 199 GLY B N 1
ATOM 4038 C CA . GLY B 1 199 ? 8.75 -5.875 -7.703 1 93.56 199 GLY B CA 1
ATOM 4039 C C . GLY B 1 199 ? 9.57 -5.305 -6.559 1 93.56 199 GLY B C 1
ATOM 4040 O O . GLY B 1 199 ? 10.461 -4.488 -6.781 1 93.56 199 GLY B O 1
ATOM 4041 N N . ASN B 1 200 ? 9.25 -5.688 -5.309 1 91.25 200 ASN B N 1
ATOM 4042 C CA . ASN B 1 200 ? 10.023 -5.102 -4.215 1 91.25 200 ASN B CA 1
ATOM 4043 C C . ASN B 1 200 ? 10.352 -6.141 -3.146 1 91.25 200 ASN B C 1
ATOM 4045 O O . ASN B 1 200 ? 10.766 -5.785 -2.041 1 91.25 200 ASN B O 1
ATOM 4049 N N . GLY B 1 201 ? 10.086 -7.414 -3.436 1 96.06 201 GLY B N 1
ATOM 4050 C CA . GLY B 1 201 ? 10.508 -8.484 -2.547 1 96.06 201 GLY B CA 1
ATOM 4051 C C . GLY B 1 201 ? 9.695 -8.555 -1.269 1 96.06 201 GLY B C 1
ATOM 4052 O O . GLY B 1 201 ? 10.227 -8.883 -0.206 1 96.06 201 GLY B O 1
ATOM 4053 N N . THR B 1 202 ? 8.391 -8.234 -1.317 1 96.75 202 THR B N 1
ATOM 4054 C CA . THR B 1 202 ? 7.578 -8.266 -0.108 1 96.75 202 THR B CA 1
ATOM 4055 C C . THR B 1 202 ? 6.379 -9.195 -0.285 1 96.75 202 THR B C 1
ATOM 4057 O O . THR B 1 202 ? 6.027 -9.555 -1.41 1 96.75 202 THR B O 1
ATOM 4060 N N . ILE B 1 203 ? 5.855 -9.617 0.853 1 98.69 203 ILE B N 1
ATOM 4061 C CA . ILE B 1 203 ? 4.559 -10.281 0.945 1 98.69 203 ILE B CA 1
ATOM 4062 C C . ILE B 1 203 ? 3.594 -9.422 1.761 1 98.69 203 ILE B C 1
ATOM 4064 O O . ILE B 1 203 ? 3.895 -9.055 2.896 1 98.69 203 ILE B O 1
ATOM 4068 N N . SER B 1 204 ? 2.504 -9.102 1.129 1 98.25 204 SER B N 1
ATOM 4069 C CA . SER B 1 204 ? 1.466 -8.367 1.839 1 98.25 204 SER B CA 1
ATOM 4070 C C . SER B 1 204 ? 0.449 -9.312 2.471 1 98.25 204 SER B C 1
ATOM 4072 O O . SER B 1 204 ? 0.026 -10.281 1.843 1 98.25 204 SER B O 1
ATOM 4074 N N . GLU B 1 205 ? 0.133 -9.039 3.717 1 98.25 205 GLU B N 1
ATOM 4075 C CA . GLU B 1 205 ? -0.963 -9.742 4.383 1 98.25 205 GLU B CA 1
ATOM 4076 C C . GLU B 1 205 ? -2.223 -8.883 4.422 1 98.25 205 GLU B C 1
ATOM 4078 O O . GLU B 1 205 ? -2.223 -7.797 5.012 1 98.25 205 GLU B O 1
ATOM 4083 N N . VAL B 1 206 ? -3.256 -9.383 3.857 1 97.5 206 VAL B N 1
ATOM 4084 C CA . VAL B 1 206 ? -4.504 -8.641 3.691 1 97.5 206 VAL B CA 1
ATOM 4085 C C . VAL B 1 206 ? -5.578 -9.234 4.598 1 97.5 206 VAL B C 1
ATOM 4087 O O . VAL B 1 206 ? -5.746 -10.453 4.66 1 97.5 206 VAL B O 1
ATOM 4090 N N . ASP B 1 207 ? -6.254 -8.367 5.281 1 94.56 207 ASP B N 1
ATOM 4091 C CA . ASP B 1 207 ? -7.426 -8.742 6.062 1 94.56 207 ASP B CA 1
ATOM 4092 C C . ASP B 1 207 ? -8.68 -8.773 5.191 1 94.56 207 ASP B C 1
ATOM 4094 O O . ASP B 1 207 ? -9.141 -7.73 4.719 1 94.56 207 ASP B O 1
ATOM 4098 N N . PRO B 1 208 ? -9.273 -9.938 5.074 1 94.38 208 PRO B N 1
ATOM 4099 C CA . PRO B 1 208 ? -10.414 -10.016 4.168 1 94.38 208 PRO B CA 1
ATOM 4100 C C . PRO B 1 208 ? -11.711 -9.508 4.805 1 94.38 208 PRO B C 1
ATOM 4102 O O . PRO B 1 208 ? -12.742 -9.438 4.133 1 94.38 208 PRO B O 1
ATOM 4105 N N . GLN B 1 209 ? -11.727 -9.164 5.996 1 91.31 209 GLN B N 1
ATOM 4106 C CA . GLN B 1 209 ? -12.922 -8.648 6.656 1 91.31 209 GLN B CA 1
ATOM 4107 C C . GLN B 1 209 ? -13.109 -7.16 6.355 1 91.31 209 GLN B C 1
ATOM 4109 O O . GLN B 1 209 ? -14.227 -6.711 6.098 1 91.31 209 GLN B O 1
ATOM 4114 N N . HIS B 1 210 ? -11.984 -6.445 6.387 1 89.69 210 HIS B N 1
ATOM 4115 C CA . HIS B 1 210 ? -12.086 -5.008 6.148 1 89.69 210 HIS B CA 1
ATOM 4116 C C . HIS B 1 210 ? -11.352 -4.613 4.871 1 89.69 210 HIS B C 1
ATOM 4118 O O . HIS B 1 210 ? -11.336 -3.436 4.5 1 89.69 210 HIS B O 1
ATOM 4124 N N . TRP B 1 211 ? -10.742 -5.578 4.223 1 92.25 211 TRP B N 1
ATOM 4125 C CA . TRP B 1 211 ? -10.047 -5.414 2.949 1 92.25 211 TRP B CA 1
ATOM 4126 C C . TRP B 1 211 ? -8.984 -4.324 3.047 1 92.25 211 TRP B C 1
ATOM 4128 O O . TRP B 1 211 ? -8.992 -3.365 2.271 1 92.25 211 TRP B O 1
ATOM 4138 N N . PHE B 1 212 ? -8.016 -4.539 3.883 1 91.06 212 PHE B N 1
ATOM 4139 C CA . PHE B 1 212 ? -6.859 -3.656 3.975 1 91.06 212 PHE B CA 1
ATOM 4140 C C . PHE B 1 212 ? -5.586 -4.457 4.219 1 91.06 212 PHE B C 1
ATOM 4142 O O . PHE B 1 212 ? -5.645 -5.605 4.664 1 91.06 212 PHE B O 1
ATOM 4149 N N . VAL B 1 213 ? -4.457 -3.9 3.84 1 94.94 213 VAL B N 1
ATOM 4150 C CA . VAL B 1 213 ? -3.162 -4.523 4.09 1 94.94 213 VAL B CA 1
ATOM 4151 C C . VAL B 1 213 ? -2.787 -4.371 5.562 1 94.94 213 VAL B C 1
ATOM 4153 O O . VAL B 1 213 ? -2.572 -3.256 6.039 1 94.94 213 VAL B O 1
ATOM 4156 N N . ARG B 1 214 ? -2.648 -5.434 6.27 1 95.12 214 ARG B N 1
ATOM 4157 C CA . ARG B 1 214 ? -2.285 -5.414 7.684 1 95.12 214 ARG B CA 1
ATOM 4158 C C . ARG B 1 214 ? -0.788 -5.184 7.859 1 95.12 214 ARG B C 1
ATOM 4160 O O . ARG B 1 214 ? -0.37 -4.422 8.734 1 95.12 214 ARG B O 1
ATOM 4167 N N . ARG B 1 215 ? -0.069 -5.883 7.047 1 95.94 215 ARG B N 1
ATOM 4168 C CA . ARG B 1 215 ? 1.383 -5.77 7.137 1 95.94 215 ARG B CA 1
ATOM 4169 C C . ARG B 1 215 ? 2.049 -6.25 5.852 1 95.94 215 ARG B C 1
ATOM 4171 O O . ARG B 1 215 ? 1.417 -6.918 5.031 1 95.94 215 ARG B O 1
ATOM 4178 N N . ASN B 1 216 ? 3.232 -5.824 5.711 1 96.62 216 ASN B N 1
ATOM 4179 C CA . ASN B 1 216 ? 4.137 -6.332 4.684 1 96.62 216 ASN B CA 1
ATOM 4180 C C . ASN B 1 216 ? 5.348 -7.023 5.297 1 96.62 216 ASN B C 1
ATOM 4182 O O . ASN B 1 216 ? 5.898 -6.555 6.297 1 96.62 216 ASN B O 1
ATOM 4186 N N . MET B 1 217 ? 5.715 -8.078 4.711 1 97.75 217 MET B N 1
ATOM 4187 C CA . MET B 1 217 ? 6.906 -8.828 5.109 1 97.75 217 MET B CA 1
ATOM 4188 C C . MET B 1 217 ? 7.992 -8.727 4.039 1 97.75 217 MET B C 1
ATOM 4190 O O . MET B 1 217 ? 7.73 -8.969 2.859 1 97.75 217 MET B O 1
ATOM 4194 N N . ARG B 1 218 ? 9.148 -8.383 4.465 1 96.69 218 ARG B N 1
ATOM 4195 C CA . ARG B 1 218 ? 10.266 -8.352 3.529 1 96.69 218 ARG B CA 1
ATOM 4196 C C . ARG B 1 218 ? 10.898 -9.727 3.385 1 96.69 218 ARG B C 1
ATOM 4198 O O . ARG B 1 218 ? 11.414 -10.281 4.355 1 96.69 218 ARG B O 1
ATOM 4205 N N . VAL B 1 219 ? 10.891 -10.258 2.186 1 97.75 219 VAL B N 1
ATOM 4206 C CA . VAL B 1 219 ? 11.461 -11.586 1.986 1 97.75 219 VAL B CA 1
ATOM 4207 C C . VAL B 1 219 ? 12.617 -11.508 0.988 1 97.75 219 VAL B C 1
ATOM 4209 O O . VAL B 1 219 ? 13.383 -12.469 0.834 1 97.75 219 VAL B O 1
ATOM 4212 N N . GLY B 1 220 ? 12.758 -10.383 0.34 1 95.31 220 GLY B N 1
ATOM 4213 C CA . GLY B 1 220 ? 13.82 -10.195 -0.631 1 95.31 220 GLY B CA 1
ATOM 4214 C C . GLY B 1 220 ? 13.508 -10.805 -1.985 1 95.31 220 GLY B C 1
ATOM 4215 O O . GLY B 1 220 ? 12.484 -11.461 -2.154 1 95.31 220 GLY B O 1
ATOM 4216 N N . GLY B 1 221 ? 14.359 -10.445 -2.955 1 96.5 221 GLY B N 1
ATOM 4217 C CA . GLY B 1 221 ? 14.25 -11.008 -4.289 1 96.5 221 GLY B CA 1
ATOM 4218 C C . GLY B 1 221 ? 12.969 -10.617 -5.004 1 96.5 221 GLY B C 1
ATOM 4219 O O . GLY B 1 221 ? 12.516 -9.477 -4.898 1 96.5 221 GLY B O 1
ATOM 4220 N N . SER B 1 222 ? 12.484 -11.617 -5.84 1 98 222 SER B N 1
ATOM 4221 C CA . SER B 1 222 ? 11.25 -11.461 -6.613 1 98 222 SER B CA 1
ATOM 4222 C C . SER B 1 222 ? 10.258 -12.57 -6.293 1 98 222 SER B C 1
ATOM 4224 O O . SER B 1 222 ? 10.117 -13.531 -7.055 1 98 222 SER B O 1
ATOM 4226 N N . PRO B 1 223 ? 9.57 -12.398 -5.148 1 98.69 223 PRO B N 1
ATOM 4227 C CA . PRO B 1 223 ? 8.609 -13.438 -4.789 1 98.69 223 PRO B CA 1
ATOM 4228 C C . PRO B 1 223 ? 7.457 -13.547 -5.785 1 98.69 223 PRO B C 1
ATOM 4230 O O . PRO B 1 223 ? 6.863 -12.531 -6.16 1 98.69 223 PRO B O 1
ATOM 4233 N N . GLU B 1 224 ? 7.133 -14.734 -6.199 1 98.12 224 GLU B N 1
ATOM 4234 C CA . GLU B 1 224 ? 6.051 -14.992 -7.141 1 98.12 224 GLU B CA 1
ATOM 4235 C C . GLU B 1 224 ? 5.109 -16.078 -6.617 1 98.12 224 GLU B C 1
ATOM 4237 O O . GLU B 1 224 ? 4.422 -15.875 -5.613 1 98.12 224 GLU B O 1
ATOM 4242 N N . HIS B 1 225 ? 5.082 -17.328 -7.168 1 98.81 225 HIS B N 1
ATOM 4243 C CA . HIS B 1 225 ? 4.152 -18.359 -6.727 1 98.81 225 HIS B CA 1
ATOM 4244 C C . HIS B 1 225 ? 4.434 -18.781 -5.285 1 98.81 225 HIS B C 1
ATOM 4246 O O . HIS B 1 225 ? 5.594 -18.844 -4.867 1 98.81 225 HIS B O 1
ATOM 4252 N N . MET B 1 226 ? 3.369 -19.094 -4.637 1 98.75 226 MET B N 1
ATOM 4253 C CA . MET B 1 226 ? 3.463 -19.406 -3.211 1 98.75 226 MET B CA 1
ATOM 4254 C C . MET B 1 226 ? 2.496 -20.516 -2.832 1 98.75 226 MET B C 1
ATOM 4256 O O . MET B 1 226 ? 1.518 -20.766 -3.537 1 98.75 226 MET B O 1
ATOM 4260 N N . VAL B 1 227 ? 2.801 -21.125 -1.685 1 98.62 227 VAL B N 1
ATOM 4261 C CA . VAL B 1 227 ? 1.903 -22.109 -1.098 1 98.62 227 VAL B CA 1
ATOM 4262 C C . VAL B 1 227 ? 2.029 -22.094 0.424 1 98.62 227 VAL B C 1
ATOM 4264 O O . VAL B 1 227 ? 3.129 -21.938 0.959 1 98.62 227 VAL B O 1
ATOM 4267 N N . LEU B 1 228 ? 0.933 -22.188 1.081 1 98.19 228 LEU B N 1
ATOM 4268 C CA . LEU B 1 228 ? 0.89 -22.203 2.539 1 98.19 228 LEU B CA 1
ATOM 4269 C C . LEU B 1 228 ? 1.084 -23.609 3.084 1 98.19 228 LEU B C 1
ATOM 4271 O O . LEU B 1 228 ? 0.543 -24.578 2.533 1 98.19 228 LEU B O 1
ATOM 4275 N N . SER B 1 229 ? 1.774 -23.672 4.227 1 97.62 229 SER B N 1
ATOM 4276 C CA . SER B 1 229 ? 1.83 -24.938 4.934 1 97.62 229 SER B CA 1
ATOM 4277 C C . SER B 1 229 ? 0.46 -25.328 5.48 1 97.62 229 SER B C 1
ATOM 4279 O O . SER B 1 229 ? -0.424 -24.484 5.613 1 97.62 229 SER B O 1
ATOM 4281 N N . LYS B 1 230 ? 0.367 -26.562 5.793 1 93.75 230 LYS B N 1
ATOM 4282 C CA . LYS B 1 230 ? -0.925 -27.078 6.238 1 93.75 230 LYS B CA 1
ATOM 4283 C C . LYS B 1 230 ? -1.346 -26.438 7.559 1 93.75 230 LYS B C 1
ATOM 4285 O O . LYS B 1 230 ? -2.529 -26.156 7.773 1 93.75 230 LYS B O 1
ATOM 4290 N N . ASP B 1 231 ? -0.455 -26.172 8.414 1 94.06 231 ASP B N 1
ATOM 4291 C CA . ASP B 1 231 ? -0.772 -25.578 9.711 1 94.06 231 ASP B CA 1
ATOM 4292 C C . ASP B 1 231 ? -0.883 -24.062 9.617 1 94.06 231 ASP B C 1
ATOM 4294 O O . ASP B 1 231 ? -1.184 -23.391 10.609 1 94.06 231 ASP B O 1
ATOM 4298 N N . GLY B 1 232 ? -0.568 -23.547 8.516 1 95.81 232 GLY B N 1
ATOM 4299 C CA . GLY B 1 232 ? -0.727 -22.109 8.289 1 95.81 232 GLY B CA 1
ATOM 4300 C C . GLY B 1 232 ? 0.392 -21.281 8.898 1 95.81 232 GLY B C 1
ATOM 4301 O O . GLY B 1 232 ? 0.307 -20.062 8.945 1 95.81 232 GLY B O 1
ATOM 4302 N N . GLN B 1 233 ? 1.481 -21.891 9.32 1 96.94 233 GLN B N 1
ATOM 4303 C CA . GLN B 1 233 ? 2.527 -21.188 10.047 1 96.94 233 GLN B CA 1
ATOM 4304 C C . GLN B 1 233 ? 3.641 -20.734 9.102 1 96.94 233 GLN B C 1
ATOM 4306 O O . GLN B 1 233 ? 4.383 -19.797 9.406 1 96.94 233 GLN B O 1
ATOM 4311 N N . SER B 1 234 ? 3.748 -21.469 7.988 1 98.19 234 SER B N 1
ATOM 4312 C CA . SER B 1 234 ? 4.809 -21.172 7.031 1 98.19 234 SER B CA 1
ATOM 4313 C C . SER B 1 234 ? 4.238 -20.906 5.641 1 98.19 234 SER B C 1
ATOM 4315 O O . SER B 1 234 ? 3.215 -21.484 5.266 1 98.19 234 SER B O 1
ATOM 4317 N N . LEU B 1 235 ? 4.867 -20.031 4.992 1 98.69 235 LEU B N 1
ATOM 4318 C CA . LEU B 1 235 ? 4.629 -19.75 3.578 1 98.69 235 LEU B CA 1
ATOM 4319 C C . LEU B 1 235 ? 5.859 -20.094 2.742 1 98.69 235 LEU B C 1
ATOM 4321 O O . LEU B 1 235 ? 6.969 -19.656 3.057 1 98.69 235 LEU B O 1
ATOM 4325 N N . TYR B 1 236 ? 5.688 -20.938 1.773 1 98.94 236 TYR B N 1
ATOM 4326 C CA . TYR B 1 236 ? 6.762 -21.188 0.819 1 98.94 236 TYR B CA 1
ATOM 4327 C C . TYR B 1 236 ? 6.57 -20.359 -0.448 1 98.94 236 TYR B C 1
ATOM 4329 O O . TYR B 1 236 ? 5.5 -20.391 -1.058 1 98.94 236 TYR B O 1
ATOM 4337 N N . VAL B 1 237 ? 7.59 -19.625 -0.813 1 98.88 237 VAL B N 1
ATOM 4338 C CA . VAL B 1 237 ? 7.473 -18.703 -1.938 1 98.88 237 VAL B CA 1
ATOM 4339 C C . VAL B 1 237 ? 8.703 -18.812 -2.834 1 98.88 237 VAL B C 1
ATOM 4341 O O . VAL B 1 237 ? 9.836 -18.875 -2.34 1 98.88 237 VAL B O 1
ATOM 4344 N N . ASN B 1 238 ? 8.484 -18.875 -4.164 1 98.75 238 ASN B N 1
ATOM 4345 C CA . ASN B 1 238 ? 9.594 -18.844 -5.113 1 98.75 238 ASN B CA 1
ATOM 4346 C C . ASN B 1 238 ? 10.219 -17.453 -5.207 1 98.75 238 ASN B C 1
ATOM 4348 O O . ASN B 1 238 ? 9.508 -16.453 -5.348 1 98.75 238 ASN B O 1
ATOM 4352 N N . ASP B 1 239 ? 11.438 -17.453 -5.055 1 98.5 239 ASP B N 1
ATOM 4353 C CA . ASP B 1 239 ? 12.227 -16.297 -5.434 1 98.5 239 ASP B CA 1
ATOM 4354 C C . ASP B 1 239 ? 12.742 -16.422 -6.863 1 98.5 239 ASP B C 1
ATOM 4356 O O . ASP B 1 239 ? 13.797 -17 -7.098 1 98.5 239 ASP B O 1
ATOM 4360 N N . ALA B 1 240 ? 12.062 -15.789 -7.766 1 97.19 240 ALA B N 1
ATOM 4361 C CA . ALA B 1 240 ? 12.297 -15.977 -9.195 1 97.19 240 ALA B CA 1
ATOM 4362 C C . ALA B 1 240 ? 13.695 -15.523 -9.586 1 97.19 240 ALA B C 1
ATOM 4364 O O . ALA B 1 240 ? 14.328 -16.125 -10.461 1 97.19 240 ALA B O 1
ATOM 4365 N N . THR B 1 241 ? 14.172 -14.484 -8.969 1 96.69 241 THR B N 1
ATOM 4366 C CA . THR B 1 241 ? 15.477 -13.945 -9.32 1 96.69 241 THR B CA 1
ATOM 4367 C C . THR B 1 241 ? 16.594 -14.711 -8.602 1 96.69 241 THR B C 1
ATOM 4369 O O . THR B 1 241 ? 17.656 -14.922 -9.172 1 96.69 241 THR B O 1
ATOM 4372 N N . GLY B 1 242 ? 16.391 -15.172 -7.43 1 97.31 242 GLY B N 1
ATOM 4373 C CA . GLY B 1 242 ? 17.422 -15.773 -6.602 1 97.31 242 GLY B CA 1
ATOM 4374 C C . GLY B 1 242 ? 17.562 -17.266 -6.832 1 97.31 242 GLY B C 1
ATOM 4375 O O . GLY B 1 242 ? 18.578 -17.859 -6.461 1 97.31 242 GLY B O 1
ATOM 4376 N N . GLY B 1 243 ? 16.531 -17.906 -7.41 1 98.5 243 GLY B N 1
ATOM 4377 C CA . GLY B 1 243 ? 16.609 -19.328 -7.727 1 98.5 243 GLY B CA 1
ATOM 4378 C C . GLY B 1 243 ? 16.281 -20.219 -6.547 1 98.5 243 GLY B C 1
ATOM 4379 O O . GLY B 1 243 ? 16.641 -21.406 -6.535 1 98.5 243 GLY B O 1
ATOM 4380 N N . ASN B 1 244 ? 15.688 -19.656 -5.52 1 98.62 244 ASN B N 1
ATOM 4381 C CA . ASN B 1 244 ? 15.367 -20.391 -4.297 1 98.62 244 ASN B CA 1
ATOM 4382 C C . ASN B 1 244 ? 13.867 -20.375 -4.016 1 98.62 244 ASN B C 1
ATOM 4384 O O . ASN B 1 244 ? 13.141 -19.547 -4.559 1 98.62 244 ASN B O 1
ATOM 4388 N N . ALA B 1 245 ? 13.438 -21.359 -3.281 1 98.81 245 ALA B N 1
ATOM 4389 C CA . ALA B 1 245 ? 12.203 -21.25 -2.516 1 98.81 245 ALA B CA 1
ATOM 4390 C C . ALA B 1 245 ? 12.484 -20.797 -1.083 1 98.81 245 ALA B C 1
ATOM 4392 O O . ALA B 1 245 ? 13.344 -21.375 -0.409 1 98.81 245 ALA B O 1
ATOM 4393 N N . LEU B 1 246 ? 11.789 -19.781 -0.669 1 98.88 246 LEU B N 1
ATOM 4394 C CA . LEU B 1 246 ? 11.938 -19.266 0.685 1 98.88 246 LEU B CA 1
ATOM 4395 C C . LEU B 1 246 ? 10.836 -19.797 1.597 1 98.88 246 LEU B C 1
ATOM 4397 O O . LEU B 1 246 ? 9.664 -19.828 1.208 1 98.88 246 LEU B O 1
ATOM 4401 N N . ALA B 1 247 ? 11.219 -20.281 2.746 1 98.81 247 ALA B N 1
ATOM 4402 C CA . ALA B 1 247 ? 10.25 -20.562 3.803 1 98.81 247 ALA B CA 1
ATOM 4403 C C . ALA B 1 247 ? 10.086 -19.375 4.742 1 98.81 247 ALA B C 1
ATOM 4405 O O . ALA B 1 247 ? 11.008 -19.047 5.496 1 98.81 247 ALA B O 1
ATOM 4406 N N . VAL B 1 248 ? 8.984 -18.797 4.699 1 98.88 248 VAL B N 1
ATOM 4407 C CA . VAL B 1 248 ? 8.703 -17.625 5.508 1 98.88 248 VAL B CA 1
ATOM 4408 C C . VAL B 1 248 ? 7.941 -18.031 6.77 1 98.88 248 VAL B C 1
ATOM 4410 O O . VAL B 1 248 ? 6.895 -18.672 6.688 1 98.88 248 VAL B O 1
ATOM 4413 N N . ASP B 1 249 ? 8.484 -17.734 7.91 1 98.56 249 ASP B N 1
ATOM 4414 C CA . ASP B 1 249 ? 7.766 -17.875 9.172 1 98.56 249 ASP B CA 1
ATOM 4415 C C . ASP B 1 249 ? 6.723 -16.766 9.336 1 98.56 249 ASP B C 1
ATOM 4417 O O . ASP B 1 249 ? 7.07 -15.594 9.492 1 98.56 249 ASP B O 1
ATOM 4421 N N . LEU B 1 250 ? 5.484 -17.109 9.359 1 97.5 250 LEU B N 1
ATOM 4422 C CA . LEU B 1 250 ? 4.426 -16.109 9.281 1 97.5 250 LEU B CA 1
ATOM 4423 C C . LEU B 1 250 ? 4.195 -15.461 10.641 1 97.5 250 LEU B C 1
ATOM 4425 O O . LEU B 1 250 ? 3.559 -14.414 10.734 1 97.5 250 LEU B O 1
ATOM 4429 N N . ALA B 1 251 ? 4.629 -16.078 11.703 1 96.69 251 ALA B N 1
ATOM 4430 C CA . ALA B 1 251 ? 4.551 -15.43 13.008 1 96.69 251 ALA B CA 1
ATOM 4431 C C . ALA B 1 251 ? 5.5 -14.242 13.086 1 96.69 251 ALA B C 1
ATOM 4433 O O . ALA B 1 251 ? 5.121 -13.164 13.562 1 96.69 251 ALA B O 1
ATOM 4434 N N . THR B 1 252 ? 6.73 -14.367 12.555 1 95.75 252 THR B N 1
ATOM 4435 C CA . THR B 1 252 ? 7.73 -13.312 12.641 1 95.75 252 THR B CA 1
ATOM 4436 C C . THR B 1 252 ? 7.762 -12.484 11.359 1 95.75 252 THR B C 1
ATOM 4438 O O . THR B 1 252 ? 8.242 -11.352 11.359 1 95.75 252 THR B O 1
ATOM 4441 N N . GLY B 1 253 ? 7.348 -13.164 10.289 1 96.31 253 GLY B N 1
ATOM 4442 C CA . GLY B 1 253 ? 7.395 -12.508 8.992 1 96.31 253 GLY B CA 1
ATOM 4443 C C . GLY B 1 253 ? 8.773 -12.547 8.359 1 96.31 253 GLY B C 1
ATOM 4444 O O . GLY B 1 253 ? 9.07 -11.75 7.469 1 96.31 253 GLY B O 1
ATOM 4445 N N . SER B 1 254 ? 9.555 -13.453 8.828 1 97.25 254 SER B N 1
ATOM 4446 C CA . SER B 1 254 ? 10.93 -13.516 8.352 1 97.25 254 SER B CA 1
ATOM 4447 C C . SER B 1 254 ? 11.195 -14.805 7.582 1 97.25 254 SER B C 1
ATOM 4449 O O . SER B 1 254 ? 10.477 -15.797 7.75 1 97.25 254 SER B O 1
ATOM 4451 N N . VAL B 1 255 ? 12.188 -14.766 6.781 1 98.44 255 VAL B N 1
ATOM 4452 C CA . VAL B 1 255 ? 12.609 -15.969 6.07 1 98.44 255 VAL B CA 1
ATOM 4453 C C . VAL B 1 255 ? 13.367 -16.891 7.027 1 98.44 255 VAL B C 1
ATOM 4455 O O . VAL B 1 255 ? 14.43 -16.531 7.531 1 98.44 255 VAL B O 1
ATOM 4458 N N . ALA B 1 256 ? 12.875 -18.016 7.234 1 98.25 256 ALA B N 1
ATOM 4459 C CA . ALA B 1 256 ? 13.453 -18.969 8.18 1 98.25 256 ALA B CA 1
ATOM 4460 C C . ALA B 1 256 ? 14.43 -19.906 7.473 1 98.25 256 ALA B C 1
ATOM 4462 O O . ALA B 1 256 ? 15.406 -20.359 8.078 1 98.25 256 ALA B O 1
ATOM 4463 N N . GLU B 1 257 ? 14.117 -20.297 6.262 1 97.94 257 GLU B N 1
ATOM 4464 C CA . GLU B 1 257 ? 14.93 -21.219 5.477 1 97.94 257 GLU B CA 1
ATOM 4465 C C . GLU B 1 257 ? 14.883 -20.875 3.994 1 97.94 257 GLU B C 1
ATOM 4467 O O . GLU B 1 257 ? 13.945 -20.219 3.535 1 97.94 257 GLU B O 1
ATOM 4472 N N . GLU B 1 258 ? 15.898 -21.281 3.309 1 98.31 258 GLU B N 1
ATOM 4473 C CA . GLU B 1 258 ? 15.984 -21.172 1.854 1 98.31 258 GLU B CA 1
ATOM 4474 C C . GLU B 1 258 ? 16.328 -22.516 1.225 1 98.31 258 GLU B C 1
ATOM 4476 O O . GLU B 1 258 ? 17.234 -23.219 1.702 1 98.31 258 GLU B O 1
ATOM 4481 N N . TYR B 1 259 ? 15.617 -22.891 0.199 1 98.75 259 TYR B N 1
ATOM 4482 C CA . TYR B 1 259 ? 15.867 -24.141 -0.521 1 98.75 259 TYR B CA 1
ATOM 4483 C C . TYR B 1 259 ? 16.297 -23.859 -1.955 1 98.75 259 TYR B C 1
ATOM 4485 O O . TYR B 1 259 ? 15.602 -23.172 -2.701 1 98.75 259 TYR B O 1
ATOM 4493 N N . GLU B 1 260 ? 17.344 -24.422 -2.359 1 98.5 260 GLU B N 1
ATOM 4494 C CA . GLU B 1 260 ? 17.812 -24.25 -3.73 1 98.5 260 GLU B CA 1
ATOM 4495 C C . GLU B 1 260 ? 16.891 -24.969 -4.723 1 98.5 260 GLU B C 1
ATOM 4497 O O . GLU B 1 260 ? 16.672 -26.172 -4.609 1 98.5 260 GLU B O 1
ATOM 4502 N N . ILE B 1 261 ? 16.391 -24.297 -5.664 1 98.75 261 ILE B N 1
ATOM 4503 C CA . ILE B 1 261 ? 15.523 -24.859 -6.691 1 98.75 261 ILE B CA 1
ATOM 4504 C C . ILE B 1 261 ? 16.234 -24.844 -8.039 1 98.75 261 ILE B C 1
ATOM 4506 O O . ILE B 1 261 ? 16.312 -25.875 -8.719 1 98.75 261 ILE B O 1
ATOM 4510 N N . GLY B 1 262 ? 16.797 -23.781 -8.383 1 98.62 262 GLY B N 1
ATOM 4511 C CA . GLY B 1 262 ? 17.438 -23.562 -9.672 1 98.62 262 GLY B CA 1
ATOM 4512 C C . GLY B 1 262 ? 16.984 -22.312 -10.375 1 98.62 262 GLY B C 1
ATOM 4513 O O . GLY B 1 262 ? 16.266 -21.5 -9.789 1 98.62 262 GLY B O 1
ATOM 4514 N N . ALA B 1 263 ? 17.359 -22.156 -11.594 1 98.31 263 ALA B N 1
ATOM 4515 C CA . ALA B 1 263 ? 17.141 -20.922 -12.336 1 98.31 263 ALA B CA 1
ATOM 4516 C C . ALA B 1 263 ? 15.664 -20.719 -12.633 1 98.31 263 ALA B C 1
ATOM 4518 O O . ALA B 1 263 ? 14.984 -21.625 -13.117 1 98.31 263 ALA B O 1
ATOM 4519 N N . ALA B 1 264 ? 15.125 -19.469 -12.305 1 97.75 264 ALA B N 1
ATOM 4520 C CA . ALA B 1 264 ? 13.781 -18.969 -12.617 1 97.75 264 ALA B CA 1
ATOM 4521 C C . ALA B 1 264 ? 12.711 -19.922 -12.086 1 97.75 264 ALA B C 1
ATOM 4523 O O . ALA B 1 264 ? 11.852 -20.391 -12.844 1 97.75 264 ALA B O 1
ATOM 4524 N N . PRO B 1 265 ? 12.797 -20.234 -10.812 1 98.69 265 PRO B N 1
ATOM 4525 C CA . PRO B 1 265 ? 11.688 -21.031 -10.273 1 98.69 265 PRO B CA 1
ATOM 4526 C C . PRO B 1 265 ? 10.328 -20.375 -10.508 1 98.69 265 PRO B C 1
ATOM 4528 O O . PRO B 1 265 ? 10.219 -19.156 -10.508 1 98.69 265 PRO B O 1
ATOM 4531 N N . HIS B 1 266 ? 9.312 -21.188 -10.711 1 98.06 266 HIS B N 1
ATOM 4532 C CA . HIS B 1 266 ? 8.008 -20.625 -11.055 1 98.06 266 HIS B CA 1
ATOM 4533 C C . HIS B 1 266 ? 6.891 -21.312 -10.281 1 98.06 266 HIS B C 1
ATOM 4535 O O . HIS B 1 266 ? 6.434 -20.797 -9.25 1 98.06 266 HIS B O 1
ATOM 4541 N N . GLY B 1 267 ? 6.5 -22.562 -10.695 1 98.69 267 GLY B N 1
ATOM 4542 C CA . GLY B 1 267 ? 5.473 -23.297 -9.984 1 98.69 267 GLY B CA 1
ATOM 4543 C C . GLY B 1 267 ? 5.957 -23.859 -8.656 1 98.69 267 GLY B C 1
ATOM 4544 O O . GLY B 1 267 ? 7.113 -24.281 -8.539 1 98.69 267 GLY B O 1
ATOM 4545 N N . ILE B 1 268 ? 5.051 -23.938 -7.699 1 98.88 268 ILE B N 1
ATOM 4546 C CA . ILE B 1 268 ? 5.383 -24.453 -6.379 1 98.88 268 ILE B CA 1
ATOM 4547 C C . ILE B 1 268 ? 4.121 -24.969 -5.699 1 98.88 268 ILE B C 1
ATOM 4549 O O . ILE B 1 268 ? 3.047 -24.375 -5.828 1 98.88 268 ILE B O 1
ATOM 4553 N N . ASP B 1 269 ? 4.227 -26.062 -5.055 1 98.75 269 ASP B N 1
ATOM 4554 C CA . ASP B 1 269 ? 3.123 -26.625 -4.277 1 98.75 269 ASP B CA 1
ATOM 4555 C C . ASP B 1 269 ? 3.621 -27.672 -3.295 1 98.75 269 ASP B C 1
ATOM 4557 O O . ASP B 1 269 ? 4.797 -28.047 -3.309 1 98.75 269 ASP B O 1
ATOM 4561 N N . LEU B 1 270 ? 2.742 -28.109 -2.404 1 98.69 270 LEU B N 1
ATOM 4562 C CA . LEU B 1 270 ? 3.078 -29.094 -1.378 1 98.69 270 LEU B CA 1
ATOM 4563 C C . LEU B 1 270 ? 2.383 -30.422 -1.648 1 98.69 270 LEU B C 1
ATOM 4565 O O . LEU B 1 270 ? 1.306 -30.453 -2.246 1 98.69 270 LEU B O 1
ATOM 4569 N N . SER B 1 271 ? 3.041 -31.484 -1.191 1 98.25 271 SER B N 1
ATOM 4570 C CA . SER B 1 271 ? 2.363 -32.781 -1.151 1 98.25 271 SER B CA 1
ATOM 4571 C C . SER B 1 271 ? 1.129 -32.719 -0.257 1 98.25 271 SER B C 1
ATOM 4573 O O . SER B 1 271 ? 1.004 -31.844 0.587 1 98.25 271 SER B O 1
ATOM 4575 N N . PRO B 1 272 ? 0.245 -33.719 -0.469 1 95.81 272 PRO B N 1
ATOM 4576 C CA . PRO B 1 272 ? -0.985 -33.688 0.325 1 95.81 272 PRO B CA 1
ATOM 4577 C C . PRO B 1 272 ? -0.718 -33.719 1.828 1 95.81 272 PRO B C 1
ATOM 4579 O O . PRO B 1 272 ? -1.48 -33.156 2.609 1 95.81 272 PRO B O 1
ATOM 4582 N N . ASP B 1 273 ? 0.315 -34.344 2.281 1 96 273 ASP B N 1
ATOM 4583 C CA . ASP B 1 273 ? 0.613 -34.438 3.707 1 96 273 ASP B CA 1
ATOM 4584 C C . ASP B 1 273 ? 1.427 -33.219 4.176 1 96 273 ASP B C 1
ATOM 4586 O O . ASP B 1 273 ? 1.728 -33.094 5.363 1 96 273 ASP B O 1
ATOM 4590 N N . GLY B 1 274 ? 1.841 -32.438 3.264 1 97.81 274 GLY B N 1
ATOM 4591 C CA . GLY B 1 274 ? 2.537 -31.203 3.588 1 97.81 274 GLY B CA 1
ATOM 4592 C C . GLY B 1 274 ? 4.008 -31.422 3.893 1 97.81 274 GLY B C 1
ATOM 4593 O O . GLY B 1 274 ? 4.688 -30.5 4.359 1 97.81 274 GLY B O 1
ATOM 4594 N N . GLN B 1 275 ? 4.574 -32.562 3.602 1 98 275 GLN B N 1
ATOM 4595 C CA . GLN B 1 275 ? 5.926 -32.906 4.039 1 98 275 GLN B CA 1
ATOM 4596 C C . GLN B 1 275 ? 6.934 -32.688 2.914 1 98 275 GLN B C 1
ATOM 4598 O O . GLN B 1 275 ? 8.141 -32.688 3.15 1 98 275 GLN B O 1
ATOM 4603 N N . ARG B 1 276 ? 6.453 -32.531 1.705 1 98.69 276 ARG B N 1
ATOM 4604 C CA . ARG B 1 276 ? 7.316 -32.344 0.544 1 98.69 276 ARG B CA 1
ATOM 4605 C C . ARG B 1 276 ? 6.918 -31.109 -0.241 1 98.69 276 ARG B C 1
ATOM 4607 O O . ARG B 1 276 ? 5.727 -30.844 -0.413 1 98.69 276 ARG B O 1
ATOM 4614 N N . LEU B 1 277 ? 7.914 -30.406 -0.659 1 98.88 277 LEU B N 1
ATOM 4615 C CA . LEU B 1 277 ? 7.75 -29.234 -1.496 1 98.88 277 LEU B CA 1
ATOM 4616 C C . LEU B 1 277 ? 8.195 -29.516 -2.926 1 98.88 277 LEU B C 1
ATOM 4618 O O . LEU B 1 277 ? 9.281 -30.062 -3.148 1 98.88 277 LEU B O 1
ATOM 4622 N N . TYR B 1 278 ? 7.324 -29.234 -3.889 1 98.94 278 TYR B N 1
ATOM 4623 C CA . TYR B 1 278 ? 7.66 -29.344 -5.305 1 98.94 278 TYR B CA 1
ATOM 4624 C C . TYR B 1 278 ? 7.789 -27.953 -5.938 1 98.94 278 TYR B C 1
ATOM 4626 O O . TYR B 1 278 ? 6.992 -27.062 -5.656 1 98.94 278 TYR B O 1
ATOM 4634 N N . ALA B 1 279 ? 8.758 -27.781 -6.75 1 98.94 279 ALA B N 1
ATOM 4635 C CA . ALA B 1 279 ? 8.93 -26.516 -7.469 1 98.94 279 ALA B CA 1
ATOM 4636 C C . ALA B 1 279 ? 9.57 -26.75 -8.836 1 98.94 279 ALA B C 1
ATOM 4638 O O . ALA B 1 279 ? 10.375 -27.672 -9 1 98.94 279 ALA B O 1
ATOM 4639 N N . THR B 1 280 ? 9.211 -25.969 -9.773 1 98.88 280 THR B N 1
ATOM 4640 C CA . THR B 1 280 ? 9.805 -26.047 -11.102 1 98.88 280 THR B CA 1
ATOM 4641 C C . THR B 1 280 ? 10.969 -25.078 -11.234 1 98.88 280 THR B C 1
ATOM 4643 O O . THR B 1 280 ? 10.906 -23.953 -10.734 1 98.88 280 THR B O 1
ATOM 4646 N N . SER B 1 281 ? 11.992 -25.516 -11.852 1 98.75 281 SER B N 1
ATOM 4647 C CA . SER B 1 281 ? 13.055 -24.656 -12.375 1 98.75 281 SER B CA 1
ATOM 4648 C C . SER B 1 281 ? 12.953 -24.516 -13.883 1 98.75 281 SER B C 1
ATOM 4650 O O . SER B 1 281 ? 13.422 -25.375 -14.633 1 98.75 281 SER B O 1
ATOM 4652 N N . GLN B 1 282 ? 12.336 -23.453 -14.258 1 98.06 282 GLN B N 1
ATOM 4653 C CA . GLN B 1 282 ? 12.086 -23.219 -15.672 1 98.06 282 GLN B CA 1
ATOM 4654 C C . GLN B 1 282 ? 13.391 -23.109 -16.453 1 98.06 282 GLN B C 1
ATOM 4656 O O . GLN B 1 282 ? 13.523 -23.703 -17.531 1 98.06 282 GLN B O 1
ATOM 4661 N N . GLY B 1 283 ? 14.328 -22.391 -15.898 1 97.38 283 GLY B N 1
ATOM 4662 C CA . GLY B 1 283 ? 15.57 -22.109 -16.594 1 97.38 283 GLY B CA 1
ATOM 4663 C C . GLY B 1 283 ? 16.484 -23.312 -16.688 1 97.38 283 GLY B C 1
ATOM 4664 O O . GLY B 1 283 ? 17.266 -23.438 -17.641 1 97.38 283 GLY B O 1
ATOM 4665 N N . ASP B 1 284 ? 16.391 -24.234 -15.68 1 98.31 284 ASP B N 1
ATOM 4666 C CA . ASP B 1 284 ? 17.25 -25.406 -15.664 1 98.31 284 ASP B CA 1
ATOM 4667 C C . ASP B 1 284 ? 16.547 -26.641 -16.234 1 98.31 284 ASP B C 1
ATOM 4669 O O . ASP B 1 284 ? 17.125 -27.719 -16.297 1 98.31 284 ASP B O 1
ATOM 4673 N N . ASN B 1 285 ? 15.32 -26.484 -16.578 1 98.62 285 ASN B N 1
ATOM 4674 C CA . ASN B 1 285 ? 14.523 -27.609 -17.062 1 98.62 285 ASN B CA 1
ATOM 4675 C C . ASN B 1 285 ? 14.477 -28.75 -16.047 1 98.62 285 ASN B C 1
ATOM 4677 O O . ASN B 1 285 ? 14.773 -29.891 -16.391 1 98.62 285 ASN B O 1
ATOM 4681 N N . ARG B 1 286 ? 14.008 -28.391 -14.852 1 98.81 286 ARG B N 1
ATOM 4682 C CA . ARG B 1 286 ? 13.992 -29.406 -13.797 1 98.81 286 ARG B CA 1
ATOM 4683 C C . ARG B 1 286 ? 12.742 -29.266 -12.938 1 98.81 286 ARG B C 1
ATOM 4685 O O . ARG B 1 286 ? 12.164 -28.188 -12.828 1 98.81 286 ARG B O 1
ATOM 4692 N N . LEU B 1 287 ? 12.312 -30.344 -12.469 1 98.88 287 LEU B N 1
ATOM 4693 C CA . LEU B 1 287 ? 11.414 -30.422 -11.312 1 98.88 287 LEU B CA 1
ATOM 4694 C C . LEU B 1 287 ? 12.188 -30.781 -10.047 1 98.88 287 LEU B C 1
ATOM 4696 O O . LEU B 1 287 ? 13.008 -31.703 -10.062 1 98.88 287 LEU B O 1
ATOM 4700 N N . VAL B 1 288 ? 11.922 -30 -9.016 1 98.88 288 VAL B N 1
ATOM 4701 C CA . VAL B 1 288 ? 12.641 -30.188 -7.762 1 98.88 288 VAL B CA 1
ATOM 4702 C C . VAL B 1 288 ? 11.656 -30.594 -6.66 1 98.88 288 VAL B C 1
ATOM 4704 O O . VAL B 1 288 ? 10.555 -30.031 -6.57 1 98.88 288 VAL B O 1
ATOM 4707 N N . ARG B 1 289 ? 12.023 -31.547 -5.875 1 98.88 289 ARG B N 1
ATOM 4708 C CA . ARG B 1 289 ? 11.312 -31.922 -4.66 1 98.88 289 ARG B CA 1
ATOM 4709 C C . ARG B 1 289 ? 12.203 -31.766 -3.432 1 98.88 289 ARG B C 1
ATOM 4711 O O . ARG B 1 289 ? 13.352 -32.219 -3.426 1 98.88 289 ARG B O 1
ATOM 4718 N N . ILE B 1 290 ? 11.711 -31.141 -2.434 1 98.88 290 ILE B N 1
ATOM 4719 C CA . ILE B 1 290 ? 12.414 -30.922 -1.172 1 98.88 290 ILE B CA 1
ATOM 4720 C C . ILE B 1 290 ? 11.664 -31.625 -0.04 1 98.88 290 ILE B C 1
ATOM 4722 O O . ILE B 1 290 ? 10.453 -31.422 0.127 1 98.88 290 ILE B O 1
ATOM 4726 N N . SER B 1 291 ? 12.336 -32.5 0.693 1 98.44 291 SER B N 1
ATOM 4727 C CA . SER B 1 291 ? 11.789 -32.969 1.959 1 98.44 291 SER B CA 1
ATOM 4728 C C . SER B 1 291 ? 11.883 -31.906 3.039 1 98.44 291 SER B C 1
ATOM 4730 O O . SER B 1 291 ? 12.984 -31.484 3.402 1 98.44 291 SER B O 1
ATOM 4732 N N . LEU B 1 292 ? 10.812 -31.531 3.578 1 97.88 292 LEU B N 1
ATOM 4733 C CA . LEU B 1 292 ? 10.805 -30.406 4.512 1 97.88 292 LEU B CA 1
ATOM 4734 C C . LEU B 1 292 ? 11.25 -30.844 5.898 1 97.88 292 LEU B C 1
ATOM 4736 O O . LEU B 1 292 ? 11.555 -30.016 6.758 1 97.88 292 LEU B O 1
ATOM 4740 N N . GLU B 1 293 ? 11.312 -32.125 6.109 1 95.81 293 GLU B N 1
ATOM 4741 C CA . GLU B 1 293 ? 11.797 -32.656 7.375 1 95.81 293 GLU B CA 1
ATOM 4742 C C . GLU B 1 293 ? 13.289 -32.375 7.555 1 95.81 293 GLU B C 1
ATOM 4744 O O . GLU B 1 293 ? 13.727 -32 8.633 1 95.81 293 GLU B O 1
ATOM 4749 N N . ASP B 1 294 ? 14.07 -32.531 6.488 1 96.19 294 ASP B N 1
ATOM 4750 C CA . ASP B 1 294 ? 15.516 -32.438 6.652 1 96.19 294 ASP B CA 1
ATOM 4751 C C . ASP B 1 294 ? 16.141 -31.594 5.539 1 96.19 294 ASP B C 1
ATOM 4753 O O . ASP B 1 294 ? 17.344 -31.391 5.508 1 96.19 294 ASP B O 1
ATOM 4757 N N . GLY B 1 295 ? 15.32 -31.156 4.625 1 96.56 295 GLY B N 1
ATOM 4758 C CA . GLY B 1 295 ? 15.812 -30.281 3.578 1 96.56 295 GLY B CA 1
ATOM 4759 C C . GLY B 1 295 ? 16.422 -31.031 2.406 1 96.56 295 GLY B C 1
ATOM 4760 O O . GLY B 1 295 ? 17.016 -30.422 1.511 1 96.56 295 GLY B O 1
ATOM 4761 N N . THR B 1 296 ? 16.25 -32.344 2.359 1 97.69 296 THR B N 1
ATOM 4762 C CA . THR B 1 296 ? 16.844 -33.125 1.286 1 97.69 296 THR B CA 1
ATOM 4763 C C . THR B 1 296 ? 16.219 -32.781 -0.058 1 97.69 296 THR B C 1
ATOM 4765 O O . THR B 1 296 ? 14.992 -32.719 -0.178 1 97.69 296 THR B O 1
ATOM 4768 N N . ARG B 1 297 ? 17.016 -32.531 -1.032 1 98.19 297 ARG B N 1
ATOM 4769 C CA . ARG B 1 297 ? 16.625 -32.125 -2.379 1 98.19 297 ARG B CA 1
ATOM 4770 C C . ARG B 1 297 ? 16.734 -33.312 -3.354 1 98.19 297 ARG B C 1
ATOM 4772 O O . ARG B 1 297 ? 17.75 -34 -3.373 1 98.19 297 ARG B O 1
ATOM 4779 N N . HIS B 1 298 ? 15.766 -33.594 -4.074 1 98.19 298 HIS B N 1
ATOM 4780 C CA . HIS B 1 298 ? 15.734 -34.469 -5.227 1 98.19 298 HIS B CA 1
ATOM 4781 C C . HIS B 1 298 ? 15.234 -33.75 -6.473 1 98.19 298 HIS B C 1
ATOM 4783 O O . HIS B 1 298 ? 14.305 -32.938 -6.395 1 98.19 298 HIS B O 1
ATOM 4789 N N . SER B 1 299 ? 15.883 -33.906 -7.625 1 98.19 299 SER B N 1
ATOM 4790 C CA . SER B 1 299 ? 15.453 -33.219 -8.836 1 98.19 299 SER B CA 1
ATOM 4791 C C . SER B 1 299 ? 15.453 -34.156 -10.039 1 98.19 299 SER B C 1
ATOM 4793 O O . SER B 1 299 ? 16.141 -35.188 -10.031 1 98.19 299 SER B O 1
ATOM 4795 N N . ALA B 1 300 ? 14.672 -33.938 -10.961 1 98.62 300 ALA B N 1
ATOM 4796 C CA . ALA B 1 300 ? 14.57 -34.656 -12.219 1 98.62 300 ALA B CA 1
ATOM 4797 C C . ALA B 1 300 ? 14.492 -33.719 -13.406 1 98.62 300 ALA B C 1
ATOM 4799 O O . ALA B 1 300 ? 13.961 -32.594 -13.289 1 98.62 300 ALA B O 1
ATOM 4800 N N . GLU B 1 301 ? 15.062 -34.156 -14.469 1 98.56 301 GLU B N 1
ATOM 4801 C CA . GLU B 1 301 ? 14.922 -33.375 -15.703 1 98.56 301 GLU B CA 1
ATOM 4802 C C . GLU B 1 301 ? 13.469 -33.312 -16.156 1 98.56 301 GLU B C 1
ATOM 4804 O O . GLU B 1 301 ? 12.766 -34.344 -16.125 1 98.56 301 GLU B O 1
ATOM 4809 N N . LEU B 1 302 ? 12.977 -32.281 -16.453 1 98.69 302 LEU B N 1
ATOM 4810 C CA . LEU B 1 302 ? 11.664 -32.031 -17.031 1 98.69 302 LEU B CA 1
ATOM 4811 C C . LEU B 1 302 ? 11.734 -30.906 -18.078 1 98.69 302 LEU B C 1
ATOM 4813 O O . LEU B 1 302 ? 11.797 -29.734 -17.719 1 98.69 302 LEU B O 1
ATOM 4817 N N . SER B 1 303 ? 11.688 -31.266 -19.297 1 97.94 303 SER B N 1
ATOM 4818 C CA . SER B 1 303 ? 11.961 -30.344 -20.391 1 97.94 303 SER B CA 1
ATOM 4819 C C . SER B 1 303 ? 10.836 -30.375 -21.422 1 97.94 303 SER B C 1
ATOM 4821 O O . SER B 1 303 ? 10.281 -31.438 -21.719 1 97.94 303 SER B O 1
ATOM 4823 N N . PRO B 1 304 ? 10.438 -29.203 -22.078 1 98.25 304 PRO B N 1
ATOM 4824 C CA . PRO B 1 304 ? 11.133 -27.922 -21.953 1 98.25 304 PRO B CA 1
ATOM 4825 C C . PRO B 1 304 ? 10.469 -26.984 -20.953 1 98.25 304 PRO B C 1
ATOM 4827 O O . PRO B 1 304 ? 9.242 -26.984 -20.828 1 98.25 304 PRO B O 1
ATOM 4830 N N . ALA B 1 305 ? 11.094 -26.219 -20.203 1 98.69 305 ALA B N 1
ATOM 4831 C CA . ALA B 1 305 ? 10.727 -25.047 -19.422 1 98.69 305 ALA B CA 1
ATOM 4832 C C . ALA B 1 305 ? 9.523 -25.344 -18.531 1 98.69 305 ALA B C 1
ATOM 4834 O O . ALA B 1 305 ? 8.469 -24.719 -18.672 1 98.69 305 ALA B O 1
ATOM 4835 N N . PRO B 1 306 ? 9.711 -26.312 -17.562 1 98.81 306 PRO B N 1
ATOM 4836 C CA . PRO B 1 306 ? 8.594 -26.531 -16.641 1 98.81 306 PRO B CA 1
ATOM 4837 C C . PRO B 1 306 ? 8.109 -25.234 -15.984 1 98.81 306 PRO B C 1
ATOM 4839 O O . PRO B 1 306 ? 8.922 -24.406 -15.586 1 98.81 306 PRO B O 1
ATOM 4842 N N . TYR B 1 307 ? 6.832 -25.031 -15.875 1 98.31 307 TYR B N 1
ATOM 4843 C CA . TYR B 1 307 ? 6.191 -23.75 -15.633 1 98.31 307 TYR B CA 1
ATOM 4844 C C . TYR B 1 307 ? 5.258 -23.828 -14.43 1 98.31 307 TYR B C 1
ATOM 4846 O O . TYR B 1 307 ? 5.703 -24.016 -13.297 1 98.31 307 TYR B O 1
ATOM 4854 N N . HIS B 1 308 ? 3.934 -23.719 -14.586 1 98.81 308 HIS B N 1
ATOM 4855 C CA . HIS B 1 308 ? 2.986 -23.797 -13.484 1 98.81 308 HIS B CA 1
ATOM 4856 C C . HIS B 1 308 ? 2.879 -25.219 -12.953 1 98.81 308 HIS B C 1
ATOM 4858 O O . HIS B 1 308 ? 3.047 -26.188 -13.711 1 98.81 308 HIS B O 1
ATOM 4864 N N . LEU B 1 309 ? 2.594 -25.312 -11.695 1 98.56 309 LEU B N 1
ATOM 4865 C CA . LEU B 1 309 ? 2.6 -26.594 -10.992 1 98.56 309 LEU B CA 1
ATOM 4866 C C . LEU B 1 309 ? 1.479 -26.656 -9.961 1 98.56 309 LEU B C 1
ATOM 4868 O O . LEU B 1 309 ? 1.228 -25.672 -9.258 1 98.56 309 LEU B O 1
ATOM 4872 N N . THR B 1 310 ? 0.811 -27.734 -9.898 1 97.88 310 THR B N 1
ATOM 4873 C CA . THR B 1 310 ? -0.07 -28.047 -8.781 1 97.88 310 THR B CA 1
ATOM 4874 C C . THR B 1 310 ? 0 -29.516 -8.43 1 97.88 310 THR B C 1
ATOM 4876 O O . THR B 1 310 ? 0.403 -30.344 -9.258 1 97.88 310 THR B O 1
ATOM 4879 N N . VAL B 1 311 ? -0.317 -29.844 -7.211 1 97.12 311 VAL B N 1
ATOM 4880 C CA . VAL B 1 311 ? -0.289 -31.219 -6.738 1 97.12 311 VAL B CA 1
ATOM 4881 C C . VAL B 1 311 ? -1.712 -31.719 -6.477 1 97.12 311 VAL B C 1
ATOM 4883 O O . VAL B 1 311 ? -2.475 -31.062 -5.758 1 97.12 311 VAL B O 1
ATOM 4886 N N . ALA B 1 312 ? -2.021 -32.875 -7.086 1 93.88 312 ALA B N 1
ATOM 4887 C CA . ALA B 1 312 ? -3.34 -33.469 -6.855 1 93.88 312 ALA B CA 1
ATOM 4888 C C . ALA B 1 312 ? -3.514 -33.844 -5.395 1 93.88 312 ALA B C 1
ATOM 4890 O O . ALA B 1 312 ? -2.664 -34.562 -4.832 1 93.88 312 ALA B O 1
ATOM 4891 N N . PRO B 1 313 ? -4.648 -33.531 -4.785 1 90.19 313 PRO B N 1
ATOM 4892 C CA . PRO B 1 313 ? -4.805 -33.75 -3.352 1 90.19 313 PRO B CA 1
ATOM 4893 C C . PRO B 1 313 ? -5.07 -35.219 -3.025 1 90.19 313 PRO B C 1
ATOM 4895 O O . PRO B 1 313 ? -4.809 -35.688 -1.906 1 90.19 313 PRO B O 1
ATOM 4898 N N . THR B 1 314 ? -5.543 -36.031 -3.908 1 87 314 THR B N 1
ATOM 4899 C CA . THR B 1 314 ? -5.988 -37.375 -3.621 1 87 314 THR B CA 1
ATOM 4900 C C . THR B 1 314 ? -4.816 -38.344 -3.693 1 87 314 THR B C 1
ATOM 4902 O O . THR B 1 314 ? -4.609 -39.156 -2.777 1 87 314 THR B O 1
ATOM 4905 N N . ASP B 1 315 ? -4.031 -38.25 -4.73 1 89.62 315 ASP B N 1
ATOM 4906 C CA . ASP B 1 315 ? -2.998 -39.25 -4.898 1 89.62 315 ASP B CA 1
ATOM 4907 C C . ASP B 1 315 ? -1.61 -38.625 -4.961 1 89.62 315 ASP B C 1
ATOM 4909 O O . ASP B 1 315 ? -0.605 -39.312 -5.078 1 89.62 315 ASP B O 1
ATOM 4913 N N . GLY B 1 316 ? -1.551 -37.312 -4.984 1 94.62 316 GLY B N 1
ATOM 4914 C CA . GLY B 1 316 ? -0.281 -36.625 -4.855 1 94.62 316 GLY B CA 1
ATOM 4915 C C . GLY B 1 316 ? 0.446 -36.469 -6.18 1 94.62 316 GLY B C 1
ATOM 4916 O O . GLY B 1 316 ? 1.553 -35.906 -6.223 1 94.62 316 GLY B O 1
ATOM 4917 N N . ARG B 1 317 ? -0.147 -36.875 -7.238 1 96.19 317 ARG B N 1
ATOM 4918 C CA . ARG B 1 317 ? 0.504 -36.656 -8.523 1 96.19 317 ARG B CA 1
ATOM 4919 C C . ARG B 1 317 ? 0.77 -35.188 -8.758 1 96.19 317 ARG B C 1
ATOM 4921 O O . ARG B 1 317 ? -0.027 -34.312 -8.359 1 96.19 317 ARG B O 1
ATOM 4928 N N . VAL B 1 318 ? 1.857 -34.906 -9.422 1 98.12 318 VAL B N 1
ATOM 4929 C CA . VAL B 1 318 ? 2.275 -33.562 -9.688 1 98.12 318 VAL B CA 1
ATOM 4930 C C . VAL B 1 318 ? 1.938 -33.188 -11.133 1 98.12 318 VAL B C 1
ATOM 4932 O O . VAL B 1 318 ? 2.336 -33.875 -12.07 1 98.12 318 VAL B O 1
ATOM 4935 N N . LEU B 1 319 ? 1.144 -32.156 -11.336 1 98.25 319 LEU B N 1
ATOM 4936 C CA . LEU B 1 319 ? 0.808 -31.641 -12.656 1 98.25 319 LEU B CA 1
ATOM 4937 C C . LEU B 1 319 ? 1.652 -30.406 -12.984 1 98.25 319 LEU B C 1
ATOM 4939 O O . LEU B 1 319 ? 1.718 -29.469 -12.195 1 98.25 319 LEU B O 1
ATOM 4943 N N . VAL B 1 320 ? 2.338 -30.438 -14.141 1 98.88 320 VAL B N 1
ATOM 4944 C CA . VAL B 1 320 ? 3.217 -29.328 -14.531 1 98.88 320 VAL B CA 1
ATOM 4945 C C . VAL B 1 320 ? 2.969 -28.969 -15.992 1 98.88 320 VAL B C 1
ATOM 4947 O O . VAL B 1 320 ? 2.908 -29.844 -16.859 1 98.88 320 VAL B O 1
ATOM 4950 N N . THR B 1 321 ? 2.838 -27.703 -16.266 1 98.75 321 THR B N 1
ATOM 4951 C CA . THR B 1 321 ? 2.781 -27.219 -17.641 1 98.75 321 THR B CA 1
ATOM 4952 C C . THR B 1 321 ? 4.16 -26.766 -18.109 1 98.75 321 THR B C 1
ATOM 4954 O O . THR B 1 321 ? 5.105 -26.719 -17.328 1 98.75 321 THR B O 1
ATOM 4957 N N . SER B 1 322 ? 4.23 -26.516 -19.438 1 98.62 322 SER B N 1
ATOM 4958 C CA . SER B 1 322 ? 5.457 -25.984 -20.016 1 98.62 322 SER B CA 1
ATOM 4959 C C . SER B 1 322 ? 5.258 -24.562 -20.531 1 98.62 322 SER B C 1
ATOM 4961 O O . SER B 1 322 ? 4.219 -24.234 -21.109 1 98.62 322 SER B O 1
ATOM 4963 N N . ARG B 1 323 ? 6.27 -23.781 -20.297 1 98.31 323 ARG B N 1
ATOM 4964 C CA . ARG B 1 323 ? 6.242 -22.422 -20.812 1 98.31 323 ARG B CA 1
ATOM 4965 C C . ARG B 1 323 ? 6.578 -22.391 -22.297 1 98.31 323 ARG B C 1
ATOM 4967 O O . ARG B 1 323 ? 6.324 -21.391 -22.984 1 98.31 323 ARG B O 1
ATOM 4974 N N . ALA B 1 324 ? 7.176 -23.453 -22.828 1 97.81 324 ALA B N 1
ATOM 4975 C CA . ALA B 1 324 ? 7.742 -23.453 -24.172 1 97.81 324 ALA B CA 1
ATOM 4976 C C . ALA B 1 324 ? 6.965 -24.375 -25.094 1 97.81 324 ALA B C 1
ATOM 4978 O O . ALA B 1 324 ? 7.145 -24.344 -26.312 1 97.81 324 ALA B O 1
ATOM 4979 N N . ALA B 1 325 ? 6.195 -25.25 -24.578 1 98.06 325 ALA B N 1
ATOM 4980 C CA . ALA B 1 325 ? 5.422 -26.203 -25.359 1 98.06 325 ALA B CA 1
ATOM 4981 C C . ALA B 1 325 ? 4.016 -26.375 -24.812 1 98.06 325 ALA B C 1
ATOM 4983 O O . ALA B 1 325 ? 3.809 -26.297 -23.594 1 98.06 325 ALA B O 1
ATOM 4984 N N . PRO B 1 326 ? 3.027 -26.609 -25.641 1 97.69 326 PRO B N 1
ATOM 4985 C CA . PRO B 1 326 ? 1.638 -26.766 -25.203 1 97.69 326 PRO B CA 1
ATOM 4986 C C . PRO B 1 326 ? 1.354 -28.156 -24.609 1 97.69 326 PRO B C 1
ATOM 4988 O O . PRO B 1 326 ? 0.54 -28.906 -25.156 1 97.69 326 PRO B O 1
ATOM 4991 N N . HIS B 1 327 ? 1.867 -28.547 -23.531 1 96.69 327 HIS B N 1
ATOM 4992 C CA . HIS B 1 327 ? 1.55 -29.828 -22.922 1 96.69 327 HIS B CA 1
ATOM 4993 C C . HIS B 1 327 ? 1.531 -29.719 -21.406 1 96.69 327 HIS B C 1
ATOM 4995 O O . HIS B 1 327 ? 1.999 -28.734 -20.844 1 96.69 327 HIS B O 1
ATOM 5001 N N . LEU B 1 328 ? 0.972 -30.656 -20.828 1 98.44 328 LEU B N 1
ATOM 5002 C CA . LEU B 1 328 ? 0.892 -30.891 -19.391 1 98.44 328 LEU B CA 1
ATOM 5003 C C . LEU B 1 328 ? 1.492 -32.25 -19.031 1 98.44 328 LEU B C 1
ATOM 5005 O O . LEU B 1 328 ? 1.146 -33.281 -19.641 1 98.44 328 LEU B O 1
ATOM 5009 N N . TRP B 1 329 ? 2.471 -32.219 -18.125 1 98.69 329 TRP B N 1
ATOM 5010 C CA . TRP B 1 329 ? 3.025 -33.469 -17.594 1 98.69 329 TRP B CA 1
ATOM 5011 C C . TRP B 1 329 ? 2.322 -33.875 -16.312 1 98.69 329 TRP B C 1
ATOM 5013 O O . TRP B 1 329 ? 2.018 -33.031 -15.461 1 98.69 329 TRP B O 1
ATOM 5023 N N . ILE B 1 330 ? 1.992 -35.125 -16.234 1 97.69 330 ILE B N 1
ATOM 5024 C CA . ILE B 1 330 ? 1.601 -35.719 -14.969 1 97.69 330 ILE B CA 1
ATOM 5025 C C . ILE B 1 330 ? 2.742 -36.594 -14.445 1 97.69 330 ILE B C 1
ATOM 5027 O O . ILE B 1 330 ? 3.199 -37.531 -15.133 1 97.69 330 ILE B O 1
ATOM 5031 N N . LEU B 1 331 ? 3.176 -36.312 -13.234 1 98.44 331 LEU B N 1
ATOM 5032 C CA . LEU B 1 331 ? 4.379 -36.969 -12.727 1 98.44 331 LEU B CA 1
ATOM 5033 C C . LEU B 1 331 ? 4.078 -37.75 -11.445 1 98.44 331 LEU B C 1
ATOM 5035 O O . LEU B 1 331 ? 3.191 -37.375 -10.68 1 98.44 331 LEU B O 1
ATOM 5039 N N . ALA B 1 332 ? 4.895 -38.781 -11.25 1 97.88 332 ALA B N 1
ATOM 5040 C CA . ALA B 1 332 ? 4.855 -39.531 -9.992 1 97.88 332 ALA B CA 1
ATOM 5041 C C . ALA B 1 332 ? 5.469 -38.719 -8.852 1 97.88 332 ALA B C 1
ATOM 5043 O O . ALA B 1 332 ? 6.562 -38.156 -9 1 97.88 332 ALA B O 1
ATOM 5044 N N . PRO B 1 333 ? 4.773 -38.688 -7.734 1 97.38 333 PRO B N 1
ATOM 5045 C CA . PRO B 1 333 ? 5.215 -37.781 -6.668 1 97.38 333 PRO B CA 1
ATOM 5046 C C . PRO B 1 333 ? 6.539 -38.219 -6.043 1 97.38 333 PRO B C 1
ATOM 5048 O O . PRO B 1 333 ? 7.293 -37.375 -5.551 1 97.38 333 PRO B O 1
ATOM 5051 N N . ASP B 1 334 ? 6.93 -39.469 -6.035 1 96.25 334 ASP B N 1
ATOM 5052 C CA . ASP B 1 334 ? 8.133 -39.938 -5.363 1 96.25 334 ASP B CA 1
ATOM 5053 C C . ASP B 1 334 ? 9.328 -39.969 -6.32 1 96.25 334 ASP B C 1
ATOM 5055 O O . ASP B 1 334 ? 10.352 -39.344 -6.055 1 96.25 334 ASP B O 1
ATOM 5059 N N . SER B 1 335 ? 9.125 -40.594 -7.469 1 97.19 335 SER B N 1
ATOM 5060 C CA . SER B 1 335 ? 10.234 -40.75 -8.398 1 97.19 335 SER B CA 1
ATOM 5061 C C . SER B 1 335 ? 10.406 -39.531 -9.297 1 97.19 335 SER B C 1
ATOM 5063 O O . SER B 1 335 ? 11.453 -39.344 -9.922 1 97.19 335 SER B O 1
ATOM 5065 N N . LEU B 1 336 ? 9.367 -38.719 -9.453 1 98.5 336 LEU B N 1
ATOM 5066 C CA . LEU B 1 336 ? 9.289 -37.531 -10.328 1 98.5 336 LEU B CA 1
ATOM 5067 C C . LEU B 1 336 ? 9.352 -37.969 -11.797 1 98.5 336 LEU B C 1
ATOM 5069 O O . LEU B 1 336 ? 9.719 -37.156 -12.664 1 98.5 336 LEU B O 1
ATOM 5073 N N . GLU B 1 337 ? 9.031 -39.25 -12.055 1 98.12 337 GLU B N 1
ATOM 5074 C CA . GLU B 1 337 ? 8.953 -39.688 -13.43 1 98.12 337 GLU B CA 1
ATOM 5075 C C . GLU B 1 337 ? 7.684 -39.219 -14.117 1 98.12 337 GLU B C 1
ATOM 5077 O O . GLU B 1 337 ? 6.617 -39.156 -13.5 1 98.12 337 GLU B O 1
ATOM 5082 N N . VAL B 1 338 ? 7.82 -38.906 -15.383 1 98.31 338 VAL B N 1
ATOM 5083 C CA . VAL B 1 338 ? 6.648 -38.531 -16.172 1 98.31 338 VAL B CA 1
ATOM 5084 C C . VAL B 1 338 ? 5.777 -39.75 -16.438 1 98.31 338 VAL B C 1
ATOM 5086 O O . VAL B 1 338 ? 6.211 -40.688 -17.094 1 98.31 338 VAL B O 1
ATOM 5089 N N . LEU B 1 339 ? 4.629 -39.719 -15.945 1 96.81 339 LEU B N 1
ATOM 5090 C CA . LEU B 1 339 ? 3.678 -40.812 -16.156 1 96.81 339 LEU B CA 1
ATOM 5091 C C . LEU B 1 339 ? 2.922 -40.625 -17.469 1 96.81 339 LEU B C 1
ATOM 5093 O O . LEU B 1 339 ? 2.617 -41.594 -18.156 1 96.81 339 LEU B O 1
ATOM 5097 N N . GLN B 1 340 ? 2.57 -39.438 -17.719 1 97 340 GLN B N 1
ATOM 5098 C CA . GLN B 1 340 ? 1.811 -39.094 -18.922 1 97 340 GLN B CA 1
ATOM 5099 C C . GLN B 1 340 ? 2.15 -37.656 -19.391 1 97 340 GLN B C 1
ATOM 5101 O O . GLN B 1 340 ? 2.412 -36.781 -18.578 1 97 340 GLN B O 1
ATOM 5106 N N . THR B 1 341 ? 2.188 -37.438 -20.672 1 97.81 341 THR B N 1
ATOM 5107 C CA . THR B 1 341 ? 2.244 -36.125 -21.312 1 97.81 341 THR B CA 1
ATOM 5108 C C . THR B 1 341 ? 0.976 -35.844 -22.109 1 97.81 341 THR B C 1
ATOM 5110 O O . THR B 1 341 ? 0.651 -36.594 -23.031 1 97.81 341 THR B O 1
ATOM 5113 N N . LEU B 1 342 ? 0.302 -34.844 -21.734 1 97.69 342 LEU B N 1
ATOM 5114 C CA . LEU B 1 342 ? -0.92 -34.469 -22.438 1 97.69 342 LEU B CA 1
ATOM 5115 C C . LEU B 1 342 ? -0.672 -33.281 -23.344 1 97.69 342 LEU B C 1
ATOM 5117 O O . LEU B 1 342 ? -0.004 -32.312 -22.953 1 97.69 342 LEU B O 1
ATOM 5121 N N . GLU B 1 343 ? -1.193 -33.344 -24.531 1 97.19 343 GLU B N 1
ATOM 5122 C CA . GLU B 1 343 ? -1.142 -32.188 -25.438 1 97.19 343 GLU B CA 1
ATOM 5123 C C . GLU B 1 343 ? -2.258 -31.203 -25.141 1 97.19 343 GLU B C 1
ATOM 5125 O O . GLU B 1 343 ? -3.424 -31.578 -25.016 1 97.19 343 GLU B O 1
ATOM 5130 N N . LEU B 1 344 ? -1.874 -30 -24.984 1 97.62 344 LEU B N 1
ATOM 5131 C CA . LEU B 1 344 ? -2.824 -28.906 -24.781 1 97.62 344 LEU B CA 1
ATOM 5132 C C . LEU B 1 344 ? -2.973 -28.078 -26.062 1 97.62 344 LEU B C 1
ATOM 5134 O O . LEU B 1 344 ? -2.162 -28.203 -26.984 1 97.62 344 LEU B O 1
ATOM 5138 N N . GLY B 1 345 ? -4.051 -27.312 -26.125 1 96.75 345 GLY B N 1
ATOM 5139 C CA . GLY B 1 345 ? -4.262 -26.438 -27.266 1 96.75 345 GLY B CA 1
ATOM 5140 C C . GLY B 1 345 ? -3.451 -25.156 -27.188 1 96.75 345 GLY B C 1
ATOM 5141 O O . GLY B 1 345 ? -3.482 -24.328 -28.109 1 96.75 345 GLY B O 1
ATOM 5142 N N . GLY B 1 346 ? -2.68 -24.938 -26.141 1 97.75 346 GLY B N 1
ATOM 5143 C CA . GLY B 1 346 ? -1.845 -23.781 -25.875 1 97.75 346 GLY B CA 1
ATOM 5144 C C . GLY B 1 346 ? -0.971 -23.938 -24.656 1 97.75 346 GLY B C 1
ATOM 5145 O O . GLY B 1 346 ? -0.983 -24.984 -24 1 97.75 346 GLY B O 1
ATOM 5146 N N . ILE B 1 347 ? -0.197 -22.828 -24.359 1 98.25 347 ILE B N 1
ATOM 5147 C CA . ILE B 1 347 ? 0.652 -22.828 -23.172 1 98.25 347 ILE B CA 1
ATOM 5148 C C . ILE B 1 347 ? -0.214 -22.75 -21.922 1 98.25 347 ILE B C 1
ATOM 5150 O O . ILE B 1 347 ? -1.066 -21.859 -21.812 1 98.25 347 ILE B O 1
ATOM 5154 N N . GLY B 1 348 ? 0.008 -23.672 -21.031 1 98.5 348 GLY B N 1
ATOM 5155 C CA . GLY B 1 348 ? -0.789 -23.734 -19.828 1 98.5 348 GLY B CA 1
ATOM 5156 C C . GLY B 1 348 ? -0.272 -22.812 -18.734 1 98.5 348 GLY B C 1
ATOM 5157 O O . GLY B 1 348 ? 0.939 -22.688 -18.531 1 98.5 348 GLY B O 1
ATOM 5158 N N . HIS B 1 349 ? -1.175 -22.25 -18.016 1 98.12 349 HIS B N 1
ATOM 5159 C CA . HIS B 1 349 ? -0.832 -21.328 -16.938 1 98.12 349 HIS B CA 1
ATOM 5160 C C . HIS B 1 349 ? -1.379 -21.828 -15.594 1 98.12 349 HIS B C 1
ATOM 5162 O O . HIS B 1 349 ? -1.162 -22.984 -15.219 1 98.12 349 HIS B O 1
ATOM 5168 N N . GLN B 1 350 ? -1.974 -20.953 -14.719 1 97.75 350 GLN B N 1
ATOM 5169 C 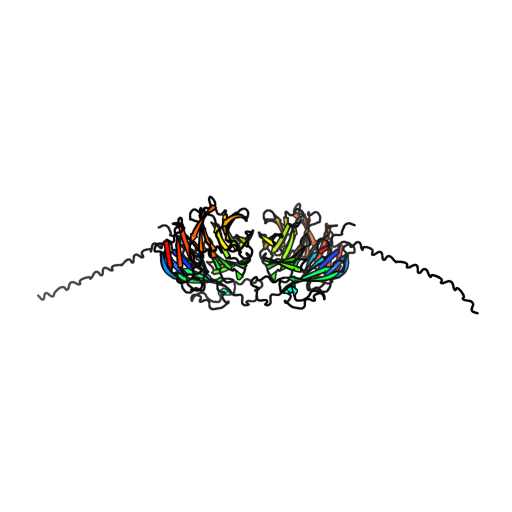CA . GLN B 1 350 ? -2.408 -21.312 -13.375 1 97.75 350 GLN B CA 1
ATOM 5170 C C . GLN B 1 350 ? -3.445 -22.438 -13.406 1 97.75 350 GLN B C 1
ATOM 5172 O O . GLN B 1 350 ? -4.559 -22.234 -13.898 1 97.75 350 GLN B O 1
ATOM 5177 N N . ILE B 1 351 ? -3.113 -23.562 -12.828 1 97.81 351 ILE B N 1
ATOM 5178 C CA . ILE B 1 351 ? -3.943 -24.75 -12.883 1 97.81 351 ILE B CA 1
ATOM 5179 C C . ILE B 1 351 ? -4.914 -24.766 -11.703 1 97.81 351 ILE B C 1
ATOM 5181 O O . ILE B 1 351 ? -4.512 -24.547 -10.555 1 97.81 351 ILE B O 1
ATOM 5185 N N . SER B 1 352 ? -6.172 -25.016 -11.969 1 97.19 352 SER B N 1
ATOM 5186 C CA . SER B 1 352 ? -7.172 -25.234 -10.93 1 97.19 352 SER B CA 1
ATOM 5187 C C . SER B 1 352 ? -7.617 -26.688 -10.891 1 97.19 352 SER B C 1
ATOM 5189 O O . SER B 1 352 ? -7.863 -27.297 -11.93 1 97.19 352 SER B O 1
ATOM 5191 N N . LEU B 1 353 ? -7.707 -27.219 -9.672 1 95.25 353 LEU B N 1
ATOM 5192 C CA . LEU B 1 353 ? -8.086 -28.625 -9.508 1 95.25 353 LEU B CA 1
ATOM 5193 C C . LEU B 1 353 ? -9.445 -28.734 -8.82 1 95.25 353 LEU B C 1
ATOM 5195 O O . LEU B 1 353 ? -9.695 -28.062 -7.816 1 95.25 353 LEU B O 1
ATOM 5199 N N . GLU B 1 354 ? -10.266 -29.531 -9.414 1 90 354 GLU B N 1
ATOM 5200 C CA . GLU B 1 354 ? -11.539 -29.875 -8.781 1 90 354 GLU B CA 1
ATOM 5201 C C . GLU B 1 354 ? -11.406 -31.125 -7.914 1 90 354 GLU B C 1
ATOM 5203 O O . GLU B 1 354 ? -10.859 -32.125 -8.359 1 90 354 GLU B O 1
ATOM 5208 N N . ALA B 1 355 ? -11.688 -30.969 -6.582 1 70.06 355 ALA B N 1
ATOM 5209 C CA . ALA B 1 355 ? -11.586 -32.156 -5.73 1 70.06 355 ALA B CA 1
ATOM 5210 C C . ALA B 1 355 ? -12.789 -33.062 -5.918 1 70.06 355 ALA B C 1
ATOM 5212 O O . ALA B 1 355 ? -13.906 -32.594 -6.145 1 70.06 355 ALA B O 1
ATOM 5213 N N . SER B 1 356 ? -12.406 -34.344 -6.191 1 60.53 356 SER B N 1
ATOM 5214 C CA . SER B 1 356 ? -13.469 -35.344 -6.305 1 60.53 356 SER B CA 1
ATOM 5215 C C . SER B 1 356 ? -14.359 -35.344 -5.066 1 60.53 356 SER B C 1
ATOM 5217 O O . SER B 1 356 ? -13.867 -35.156 -3.947 1 60.53 356 SER B O 1
ATOM 5219 N N . ARG B 1 357 ? -15.586 -34.906 -5.152 1 49.97 357 ARG B N 1
ATOM 5220 C CA . ARG B 1 357 ? -16.547 -35.125 -4.07 1 49.97 357 ARG B CA 1
ATOM 5221 C C . ARG B 1 357 ? -16.641 -36.594 -3.727 1 49.97 357 ARG B C 1
ATOM 5223 O O . ARG B 1 357 ? -16.688 -37.438 -4.621 1 49.97 357 ARG B O 1
ATOM 5230 N N . PRO B 1 358 ? -16.234 -37 -2.496 1 42.31 358 PRO B N 1
ATOM 5231 C CA . PRO B 1 358 ? -16.469 -38.406 -2.156 1 42.31 358 PRO B CA 1
ATOM 5232 C C . PRO B 1 358 ? -17.828 -38.938 -2.627 1 42.31 358 PRO B C 1
ATOM 5234 O O . PRO B 1 358 ? -18.797 -38.156 -2.637 1 42.31 358 PRO B O 1
ATOM 5237 N N . ASP B 1 359 ? -17.875 -39.906 -3.516 1 36.72 359 ASP B N 1
ATOM 5238 C CA . ASP B 1 359 ? -19.141 -40.625 -3.621 1 36.72 359 ASP B CA 1
ATOM 5239 C C . ASP B 1 359 ? -19.719 -40.906 -2.242 1 36.72 359 ASP B C 1
ATOM 5241 O O . ASP B 1 359 ? -19 -41.219 -1.301 1 36.72 359 ASP B O 1
#